Protein AF-A0A2R6A895-F1 (afdb_monomer_lite)

Foldseek 3Di:
DVVVVVVVVVVVDDDDDPDDLDDLACQAVCPVVVVVLPDPLNVLVLVVLAVDKDFLVVSCVVVVHDSVVSVVSQVSCCVVQQKPFPQWDQDPNDTTTIIHGRFPDWDWDDAPQFIWIWTHGPDPDTSHIDTDGNQQFAQDDDPDDDFDPPVVLVVLVDFAAAEEEAAAQQCQSVSVSVNSVVDPAAAGEHEDALQDELLNVLVVLQVSLVVVVDNPLVVCVVVPDDDLVVSLVVSLVSCVVSVYAYEYHACVSDQYPSVVVSVLVNNLPGHYYYYHHDDPPVSVVSVHHYHYRAADDLVRLQVLLCSLLVHHDDPVVSVQCCVAVVNRNVLSLLQSLLCVVPVDRDPHSHPDLQVVVVSVVVNDDPLLLLLQLLQLLDPDFAAPVLSVLLRPDDGPNVVSQVVCVVSVQWDDGSNTIHGRNSSSVSSCVVRPALSSLQSSLVVLVVSNHLSSLLVSLVSCLVSVNQVSNLVSLVSRLVVCVVSRSLSSLLVSLVVSCVDDHDPNSVVSSVVSNVVSVPDPDPDDDDDDDDDDDDDDDDDDDDDDDDDDDDDDDDDDD

Secondary structure (DSSP, 8-state):
--SSSSTTTGGG-----------SHHHHHHHHHHHHH--HHHHHHHHHHHHS-EEHHHHHHHHT--HHHHHHHHHHHHHTTSEEEEEEEEETTEEEEEEEE--SEEEEEEETTEEEEEEEPSSSS--EEEEEESGGGSPPP--S---S-HHHHHHHHSSS-EEEE-STTSSHHHHHHHHHHH--S-EEEEE--TT--HHHHHHHHHHHHHTTT--HHHHHHHTT---HHHHHHHHHHHHHHTT-EEEEE-GGG---HHHHHHHHHHHHHS-EEEEESS--HHHHTTTPEEEE--PPPHHHHHHHHHHHHTS---HHHHHHHHHHHTT-HHHHHHHHHHHHHHSS--TT---SHHHHHHHHHHHS-HHHHHHHHHHHS-SS-EEHHHHHHH--S---HHHHHHHHHHTTSEEEETTEEEE-HHHHHHHHHHH--HHHHHHHHHHHHHH-SHHHHHHHHHHHHHTT-HHHHHHHHHHHHHHHHHTT-HHHHHHHHHHHTTS---HHHHHHHHHHHHHHHT-----S----------PPP--------------------

InterPro domains:
  IPR001845 HTH ArsR-type DNA-binding domain [PF01022] (43-84)
  IPR011991 ArsR-like helix-turn-helix domain [cd00090] (34-101)
  IPR027417 P-loop containing nucleoside triphosphate hydrolase [G3DSA:3.40.50.300] (131-283)
  IPR027417 P-loop containing nucleoside triphosphate hydrolase [SSF52540] (138-339)
  IPR036388 Winged helix-like DNA-binding domain superfamily [G3DSA:1.10.10.10] (31-105)
  IPR036390 Winged helix DNA-binding domain superfamily [SSF46785] (28-106)

Sequence (557 aa):
MASRLFAFLDELIQVVVMEPVIKSELESELAPTLLALIRPRNMEILSALATSPMSTRQLSKLLGLKESNVSARLQELVKYGFVKDEGWRRVNERNVKLYSLGVSGLSLDFLPQGYKLRLRKPSKRPTLETTFYYEDFESPTIDFEFIGRQRELESLAEKRSTLIWGIAGIGKTTLVAKLAQSVHTPIFWHRIRETDSFIFLINKIAVYLSKFARANLAALLEEGERNPEVLGELAIQELAHLKALVVFDDYHLLADSELKKFIAKFVRRHKAIVISRVKPVELLGYGVVELELSGFSKRDAKSFIESRLHRRVSEEDIKTISEKTENHPLALELLCQATLKSGELPEGVLVASESFVSELSLTLSQEELQLLSALSVFREAVPVDAIKWVVTTRLPIRRILQNLEKRGIVKRRGGLYGAHSLIREALYNKMGSPEQHSRAASYYRKLADTRSTLEALYHYAEAGDSEGVLDTIKCCWDSATEQGFSEVLSKLIDTLLRQPLSSEAEMWCLYARRTYSHTPQPTSTNRSPFSTARWKYHFQSETTISTHDASSSPHLS

Structure (mmCIF, N/CA/C/O backbone):
data_AF-A0A2R6A895-F1
#
_entry.id   AF-A0A2R6A895-F1
#
loop_
_atom_site.group_PDB
_atom_site.id
_atom_site.type_symbol
_atom_site.label_atom_id
_atom_site.label_alt_id
_atom_site.label_comp_id
_atom_site.label_asym_id
_atom_site.label_entity_id
_atom_site.label_seq_id
_atom_site.pdbx_PDB_ins_code
_atom_site.Cartn_x
_atom_site.Cartn_y
_atom_site.Cartn_z
_atom_site.occupancy
_atom_site.B_iso_or_equiv
_atom_site.auth_seq_id
_atom_site.auth_comp_id
_atom_site.auth_asym_id
_atom_site.auth_atom_id
_atom_site.pdbx_PDB_model_num
ATOM 1 N N . MET A 1 1 ? 55.650 -18.611 20.112 1.00 42.31 1 MET A N 1
ATOM 2 C CA . MET A 1 1 ? 54.277 -18.929 19.650 1.00 42.31 1 MET A CA 1
ATOM 3 C C . MET A 1 1 ? 53.330 -17.721 19.596 1.00 42.31 1 MET A C 1
ATOM 5 O O . MET A 1 1 ? 52.248 -17.873 19.058 1.00 42.31 1 MET A O 1
ATOM 9 N N . ALA A 1 2 ? 53.738 -16.519 20.032 1.00 32.50 2 ALA A N 1
ATOM 10 C CA . ALA A 1 2 ? 52.958 -15.281 19.865 1.00 32.50 2 ALA A CA 1
ATOM 11 C C . ALA A 1 2 ? 53.318 -14.465 18.598 1.00 32.50 2 ALA A C 1
ATOM 13 O O . ALA A 1 2 ? 52.597 -13.550 18.230 1.00 32.50 2 ALA A O 1
ATOM 14 N N . SER A 1 3 ? 54.390 -14.817 17.876 1.00 29.36 3 SER A N 1
ATOM 15 C CA . SER A 1 3 ? 54.859 -14.098 16.676 1.00 29.36 3 SER A CA 1
ATOM 16 C C . SER A 1 3 ? 54.315 -14.629 15.339 1.00 29.36 3 SER A C 1
ATOM 18 O O . SER A 1 3 ? 54.628 -14.075 14.294 1.00 29.36 3 SER A O 1
ATOM 20 N N . ARG A 1 4 ? 53.481 -15.682 15.348 1.00 31.03 4 ARG A N 1
ATOM 21 C CA . ARG A 1 4 ? 52.769 -16.186 14.150 1.00 31.03 4 ARG A CA 1
ATOM 22 C C . ARG A 1 4 ? 51.293 -15.772 14.081 1.00 31.03 4 ARG A C 1
ATOM 24 O O . ARG A 1 4 ? 50.648 -16.047 13.080 1.00 31.03 4 ARG A O 1
ATOM 31 N N . LEU A 1 5 ? 50.774 -15.100 15.111 1.00 29.91 5 LEU A N 1
ATOM 32 C CA . LEU A 1 5 ? 49.400 -14.578 15.140 1.00 29.91 5 LEU A CA 1
ATOM 33 C C . LEU A 1 5 ? 49.303 -13.121 14.659 1.00 29.91 5 LEU A C 1
ATOM 35 O O . LEU A 1 5 ? 48.258 -12.727 14.161 1.00 29.91 5 LEU A O 1
ATOM 39 N N . PHE A 1 6 ? 50.396 -12.352 14.719 1.00 27.91 6 PHE A N 1
ATOM 40 C CA . PHE A 1 6 ? 50.425 -10.972 14.216 1.00 27.91 6 PHE A CA 1
ATOM 41 C C . PHE A 1 6 ? 50.649 -10.868 12.699 1.00 27.91 6 PHE A C 1
ATOM 43 O O . PHE A 1 6 ? 50.129 -9.952 12.080 1.00 27.91 6 PHE A O 1
ATOM 50 N N . ALA A 1 7 ? 51.296 -11.855 12.068 1.00 28.86 7 ALA A N 1
ATOM 51 C CA . ALA A 1 7 ? 51.416 -11.906 10.604 1.00 28.86 7 ALA A CA 1
ATOM 52 C C . ALA A 1 7 ? 50.080 -12.210 9.891 1.00 28.86 7 ALA A C 1
ATOM 54 O O . ALA A 1 7 ? 49.958 -11.980 8.697 1.00 28.86 7 ALA A O 1
ATOM 55 N N . PHE A 1 8 ? 49.072 -12.704 10.622 1.00 29.09 8 PHE A N 1
ATOM 56 C CA . PHE A 1 8 ? 47.735 -12.991 10.090 1.00 29.09 8 PHE A CA 1
ATOM 57 C C . PHE A 1 8 ? 46.770 -11.795 10.192 1.00 29.09 8 PHE A C 1
ATOM 59 O O . PHE A 1 8 ? 45.657 -11.866 9.676 1.00 29.09 8 PHE A O 1
ATOM 66 N N . LEU A 1 9 ? 47.174 -10.714 10.873 1.00 28.48 9 LEU A N 1
ATOM 67 C CA . LEU A 1 9 ? 46.353 -9.516 11.083 1.00 28.48 9 LEU A CA 1
ATOM 68 C C . LEU A 1 9 ? 46.711 -8.365 10.127 1.00 28.48 9 LEU A C 1
ATOM 70 O O . LEU A 1 9 ? 45.827 -7.575 9.813 1.00 28.48 9 LEU A O 1
ATOM 74 N N . ASP A 1 10 ? 47.932 -8.331 9.580 1.00 26.77 10 ASP A N 1
ATOM 75 C CA . ASP A 1 10 ? 48.349 -7.314 8.596 1.00 26.77 10 ASP A CA 1
ATOM 76 C C . ASP A 1 10 ? 48.010 -7.670 7.130 1.00 26.77 10 ASP A C 1
ATOM 78 O O . ASP A 1 10 ? 47.989 -6.788 6.277 1.00 26.77 10 ASP A O 1
ATOM 82 N N . GLU A 1 11 ? 47.645 -8.922 6.815 1.00 27.12 11 GLU A N 1
ATOM 83 C CA . GLU A 1 11 ? 47.105 -9.299 5.487 1.00 27.12 11 GLU A CA 1
ATOM 84 C C . GLU A 1 11 ? 45.583 -9.074 5.352 1.00 27.12 11 GLU A C 1
ATOM 86 O O . GLU A 1 11 ? 45.018 -9.251 4.273 1.00 27.12 11 GLU A O 1
ATOM 91 N N . LEU A 1 12 ? 44.896 -8.650 6.422 1.00 27.02 12 LEU A N 1
ATOM 92 C CA . LEU A 1 12 ? 43.446 -8.396 6.419 1.00 27.02 12 LEU A CA 1
ATOM 93 C C . LEU A 1 12 ? 43.062 -6.935 6.132 1.00 27.02 12 LEU A C 1
ATOM 95 O O . LEU A 1 12 ? 41.875 -6.609 6.113 1.00 27.02 12 LEU A O 1
ATOM 99 N N . ILE A 1 13 ? 44.039 -6.067 5.855 1.00 30.91 13 ILE A N 1
ATOM 100 C CA . ILE A 1 13 ? 43.817 -4.667 5.476 1.00 30.91 13 ILE A CA 1
ATOM 101 C C . ILE A 1 13 ? 44.469 -4.411 4.112 1.00 30.91 13 ILE A C 1
ATOM 103 O O . ILE A 1 13 ? 45.453 -3.692 3.978 1.00 30.91 13 ILE A O 1
ATOM 107 N N . GLN A 1 14 ? 43.887 -4.989 3.062 1.00 24.44 14 GLN A N 1
ATOM 108 C CA . GLN A 1 14 ? 43.953 -4.385 1.736 1.00 24.44 14 GLN A CA 1
ATOM 109 C C . GLN A 1 14 ? 42.541 -4.122 1.232 1.00 24.44 14 GLN A C 1
ATOM 111 O O . GLN A 1 14 ? 41.737 -5.019 0.993 1.00 24.44 14 GLN A O 1
ATOM 116 N N . VAL A 1 15 ? 42.276 -2.826 1.121 1.00 34.81 15 VAL A N 1
ATOM 117 C CA . VAL A 1 15 ? 41.180 -2.178 0.417 1.00 34.81 15 VAL A CA 1
ATOM 118 C C . VAL A 1 15 ? 40.908 -2.905 -0.901 1.00 34.81 15 VAL A C 1
ATOM 120 O O . VAL A 1 15 ? 41.651 -2.755 -1.866 1.00 34.81 15 VAL A O 1
ATOM 123 N N . VAL A 1 16 ? 39.821 -3.674 -0.958 1.00 22.27 16 VAL A N 1
ATOM 124 C CA . VAL A 1 16 ? 39.187 -4.020 -2.231 1.00 22.27 16 VAL A CA 1
ATOM 125 C C . VAL A 1 16 ? 37.958 -3.143 -2.339 1.00 22.27 16 VAL A C 1
ATOM 127 O O . VAL A 1 16 ? 36.925 -3.393 -1.718 1.00 22.27 16 VAL A O 1
ATOM 130 N N . VAL A 1 17 ? 38.128 -2.078 -3.116 1.00 23.25 17 VAL A N 1
ATOM 131 C CA . VAL A 1 17 ? 37.061 -1.281 -3.708 1.00 23.25 17 VAL A CA 1
ATOM 132 C C . VAL A 1 17 ? 36.017 -2.248 -4.267 1.00 23.25 17 VAL A C 1
ATOM 134 O O . VAL A 1 17 ? 36.262 -2.954 -5.244 1.00 23.25 17 VAL A O 1
ATOM 137 N N . MET A 1 18 ? 34.870 -2.345 -3.597 1.00 21.31 18 MET A N 1
ATOM 138 C CA . MET A 1 18 ? 33.720 -3.056 -4.135 1.00 21.31 18 MET A CA 1
ATOM 139 C C . MET A 1 18 ? 33.121 -2.178 -5.230 1.00 21.31 18 MET A C 1
ATOM 141 O O . MET A 1 18 ? 32.399 -1.227 -4.945 1.00 21.31 18 MET A O 1
ATOM 145 N N . GLU A 1 19 ? 33.443 -2.490 -6.483 1.00 23.98 19 GLU A N 1
ATOM 146 C CA . GLU A 1 19 ? 32.703 -1.968 -7.631 1.00 23.98 19 GLU A CA 1
ATOM 147 C C . GLU A 1 19 ? 31.211 -2.345 -7.513 1.00 23.98 19 GLU A C 1
ATOM 149 O O . GLU A 1 19 ? 30.876 -3.445 -7.047 1.00 23.98 19 GLU A O 1
ATOM 154 N N . PRO A 1 20 ? 30.288 -1.452 -7.912 1.00 24.47 20 PRO A N 1
ATOM 155 C CA . PRO A 1 20 ? 28.870 -1.624 -7.652 1.00 24.47 20 PRO A CA 1
ATOM 156 C C . PRO A 1 20 ? 28.265 -2.649 -8.619 1.00 24.47 20 PRO A C 1
ATOM 158 O O . PRO A 1 20 ? 28.295 -2.487 -9.839 1.00 24.47 20 PRO A O 1
ATOM 161 N N . VAL A 1 21 ? 27.650 -3.703 -8.078 1.00 29.66 21 VAL A N 1
ATOM 162 C CA . VAL A 1 21 ? 26.749 -4.572 -8.847 1.00 29.66 21 VAL A CA 1
ATOM 163 C C . VAL A 1 21 ? 25.390 -3.875 -8.920 1.00 29.66 21 VAL A C 1
ATOM 165 O O . VAL A 1 21 ? 24.569 -3.992 -8.015 1.00 29.66 21 VAL A O 1
ATOM 168 N N . ILE A 1 22 ? 25.198 -3.105 -9.990 1.00 30.06 22 ILE A N 1
ATOM 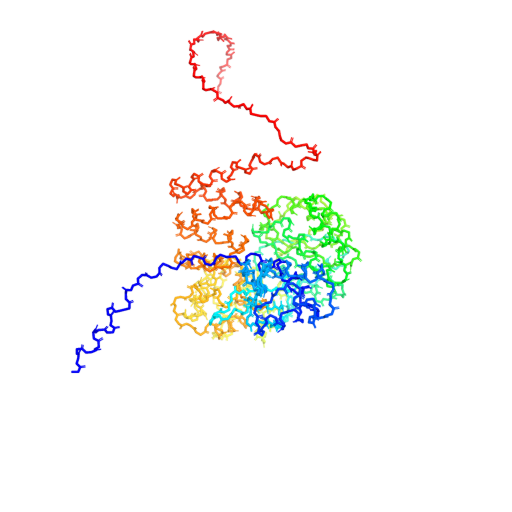169 C CA . ILE A 1 22 ? 23.927 -2.494 -10.404 1.00 30.06 22 ILE A CA 1
ATOM 170 C C . ILE A 1 22 ? 23.124 -3.518 -11.227 1.00 30.06 22 ILE A C 1
ATOM 172 O O . ILE A 1 22 ? 23.728 -4.257 -12.009 1.00 30.06 22 ILE A O 1
ATOM 176 N N . LYS A 1 23 ? 21.783 -3.465 -11.099 1.00 34.34 23 LYS A N 1
ATOM 177 C CA . LYS A 1 23 ? 20.707 -3.889 -12.039 1.00 34.34 23 LYS A CA 1
ATOM 178 C C . LYS A 1 23 ? 19.682 -4.863 -11.442 1.00 34.34 23 LYS A C 1
ATOM 180 O O . LYS A 1 23 ? 19.499 -5.950 -11.968 1.00 34.34 23 LYS A O 1
ATOM 185 N N . SER A 1 24 ? 18.965 -4.459 -10.403 1.00 41.38 24 SER A N 1
ATOM 186 C CA . SER A 1 24 ? 17.789 -5.188 -9.892 1.00 41.38 24 SER A CA 1
ATOM 187 C C . SER A 1 24 ? 16.476 -4.804 -10.597 1.00 41.38 24 SER A C 1
ATOM 189 O O . SER A 1 24 ? 15.503 -5.548 -10.536 1.00 41.38 24 SER A O 1
ATOM 191 N N . GLU A 1 25 ? 16.454 -3.697 -11.341 1.00 35.91 25 GLU A N 1
ATOM 192 C CA . GLU A 1 25 ? 15.256 -3.215 -12.036 1.00 35.91 25 GLU A CA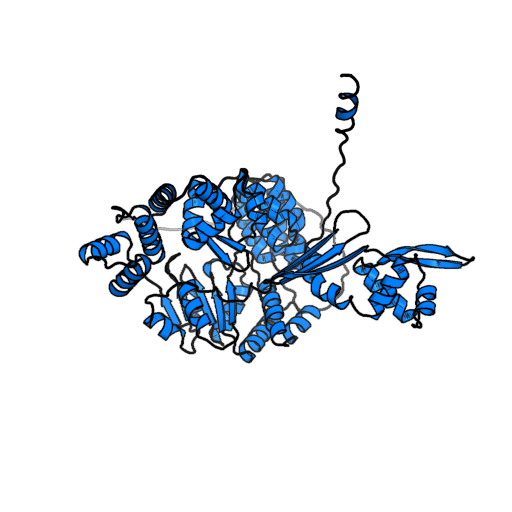 1
ATOM 193 C C . GLU A 1 25 ? 14.910 -3.992 -13.310 1.00 35.91 25 GLU A C 1
ATOM 195 O O . GLU A 1 25 ? 13.747 -4.314 -13.550 1.00 35.91 25 GLU A O 1
ATOM 200 N N . LEU A 1 26 ? 15.930 -4.407 -14.076 1.00 37.22 26 LEU A N 1
ATOM 201 C CA . LEU A 1 26 ? 15.721 -5.344 -15.180 1.00 37.22 26 LEU A CA 1
ATOM 202 C C . LEU A 1 26 ? 15.087 -6.639 -14.649 1.00 37.22 26 LEU A C 1
ATOM 204 O O . LEU A 1 26 ? 14.273 -7.243 -15.324 1.00 37.22 26 LEU A O 1
ATOM 208 N N . GLU A 1 27 ? 15.417 -7.088 -13.440 1.00 41.72 27 GLU A N 1
ATOM 209 C CA . GLU A 1 27 ? 15.085 -8.443 -12.992 1.00 41.72 27 GLU A CA 1
ATOM 210 C C . GLU A 1 27 ? 13.579 -8.660 -12.745 1.00 41.72 27 GLU A C 1
ATOM 212 O O . GLU A 1 27 ? 13.103 -9.789 -12.877 1.00 41.72 27 GLU A O 1
ATOM 217 N N . SER A 1 28 ? 12.805 -7.611 -12.444 1.00 38.03 28 SER A N 1
ATOM 218 C CA . SER A 1 28 ? 11.340 -7.685 -12.277 1.00 38.03 28 SER A CA 1
ATOM 219 C C . SER A 1 28 ? 10.607 -7.807 -13.623 1.00 38.03 28 SER A C 1
ATOM 221 O O . SER A 1 28 ? 9.818 -8.735 -13.814 1.00 38.03 28 SER A O 1
ATOM 223 N N . GLU A 1 29 ? 10.935 -6.949 -14.597 1.00 40.38 29 GLU A N 1
ATOM 224 C CA . GLU A 1 29 ? 10.361 -6.988 -15.956 1.00 40.38 29 GLU A CA 1
ATOM 225 C C . GLU A 1 29 ? 10.907 -8.147 -16.803 1.00 40.38 29 GLU A C 1
ATOM 227 O O . GLU A 1 29 ? 10.246 -8.660 -17.708 1.00 40.38 29 GLU A O 1
ATOM 232 N N . LEU A 1 30 ? 12.120 -8.611 -16.500 1.00 47.25 30 LEU A N 1
ATOM 233 C CA . LEU A 1 30 ? 12.728 -9.746 -17.174 1.00 47.25 30 LEU A CA 1
ATOM 234 C C . LEU A 1 30 ? 12.090 -11.073 -16.778 1.00 47.25 30 LEU A C 1
ATOM 236 O O . LEU A 1 30 ? 12.235 -12.017 -17.543 1.00 47.25 30 LEU A O 1
ATOM 240 N N . ALA A 1 31 ? 11.417 -11.208 -15.632 1.00 52.88 31 ALA A N 1
ATOM 241 C CA . ALA A 1 31 ? 10.974 -12.519 -15.149 1.00 52.88 31 ALA A CA 1
ATOM 242 C C . ALA A 1 31 ? 10.095 -13.290 -16.166 1.00 52.88 31 ALA A C 1
ATOM 244 O O . ALA A 1 31 ? 10.433 -14.442 -16.461 1.00 52.88 31 ALA A O 1
ATOM 245 N N . PRO A 1 32 ? 9.065 -12.688 -16.803 1.00 50.25 32 PRO A N 1
ATOM 246 C CA . PRO A 1 32 ? 8.312 -13.341 -17.880 1.00 50.25 32 PRO A CA 1
ATOM 247 C C . PRO A 1 32 ? 9.180 -13.678 -19.100 1.00 50.25 32 PRO A C 1
ATOM 249 O O . PRO A 1 32 ? 9.050 -14.757 -19.676 1.00 50.25 32 PRO A O 1
ATOM 252 N N . THR A 1 33 ? 10.116 -12.795 -19.459 1.00 56.69 33 THR A N 1
ATOM 253 C CA . THR A 1 33 ? 11.039 -12.989 -20.589 1.00 56.69 33 THR A CA 1
ATOM 254 C C . THR A 1 33 ? 12.028 -14.130 -20.319 1.00 56.69 33 THR A C 1
ATOM 256 O O . THR A 1 33 ? 12.205 -15.013 -21.150 1.00 56.69 33 THR A O 1
ATOM 259 N N . LEU A 1 34 ? 12.629 -14.183 -19.130 1.00 64.56 34 LEU A N 1
ATOM 260 C CA . LEU A 1 34 ? 13.528 -15.248 -18.685 1.00 64.56 34 LEU A CA 1
ATOM 261 C C . LEU A 1 34 ? 12.788 -16.587 -18.603 1.00 64.56 34 LEU A C 1
ATOM 263 O O . LEU A 1 34 ? 13.333 -17.602 -19.033 1.00 64.56 34 LEU A O 1
ATOM 267 N N . LEU A 1 35 ? 11.536 -16.593 -18.126 1.00 63.03 35 LEU A N 1
ATOM 268 C CA . LEU A 1 35 ? 10.659 -17.768 -18.170 1.00 63.03 35 LEU A CA 1
ATOM 269 C C . LEU A 1 35 ? 10.377 -18.219 -19.606 1.00 63.03 35 LEU A C 1
ATOM 271 O O . LEU A 1 35 ? 10.478 -19.410 -19.905 1.00 63.03 35 LEU A O 1
ATOM 275 N N . ALA A 1 36 ? 10.109 -17.283 -20.519 1.00 61.28 36 ALA A N 1
ATOM 276 C CA . ALA A 1 36 ? 9.886 -17.582 -21.929 1.00 61.28 36 ALA A CA 1
ATOM 277 C C . ALA A 1 36 ? 11.125 -18.170 -22.627 1.00 61.28 36 ALA A C 1
ATOM 279 O O . ALA A 1 36 ? 10.966 -18.873 -23.627 1.00 61.28 36 ALA A O 1
ATOM 280 N N . LEU A 1 37 ? 12.334 -17.938 -22.105 1.00 67.44 37 LEU A N 1
ATOM 281 C CA . LEU A 1 37 ? 13.583 -18.508 -22.622 1.00 67.44 37 LEU A CA 1
ATOM 282 C C . LEU A 1 37 ? 13.858 -19.929 -22.126 1.00 67.44 37 LEU A C 1
ATOM 284 O O . LEU A 1 37 ? 14.632 -20.643 -22.771 1.00 67.44 37 LEU A O 1
ATOM 288 N N . ILE A 1 38 ? 13.200 -20.375 -21.053 1.00 71.38 38 ILE A N 1
ATOM 289 C CA . ILE A 1 38 ? 13.283 -21.746 -20.528 1.00 71.38 38 ILE A CA 1
ATOM 290 C C . ILE A 1 38 ? 12.373 -22.653 -21.372 1.00 71.38 38 ILE A C 1
ATOM 292 O O . ILE A 1 38 ? 11.322 -23.129 -20.953 1.00 71.38 38 ILE A O 1
ATOM 296 N N . ARG A 1 39 ? 12.775 -22.873 -22.627 1.00 72.00 39 ARG A N 1
ATOM 297 C CA . ARG A 1 39 ? 12.111 -23.775 -23.584 1.00 72.00 39 ARG A CA 1
ATOM 298 C C . ARG A 1 39 ? 13.007 -24.972 -23.896 1.00 72.00 39 ARG A C 1
ATOM 300 O O . ARG A 1 39 ? 14.228 -24.803 -23.898 1.00 72.00 39 ARG A O 1
ATOM 307 N N . PRO A 1 40 ? 12.450 -26.138 -24.280 1.00 64.69 40 PRO A N 1
ATOM 308 C CA . PRO A 1 40 ? 13.224 -27.365 -24.509 1.00 64.69 40 PRO A CA 1
ATOM 309 C C . PRO A 1 40 ? 14.470 -27.176 -25.389 1.00 64.69 40 PRO A C 1
ATOM 311 O O . PRO A 1 40 ? 15.564 -27.571 -25.007 1.00 64.69 40 PRO A O 1
ATOM 314 N N . ARG A 1 41 ? 14.348 -26.457 -26.514 1.00 76.81 41 ARG A N 1
ATOM 315 C CA . ARG A 1 41 ? 15.473 -26.211 -27.438 1.00 76.81 41 ARG A CA 1
ATOM 316 C C . ARG A 1 41 ? 16.560 -25.289 -26.885 1.00 76.81 41 ARG A C 1
ATOM 318 O O . ARG A 1 41 ? 17.723 -25.455 -27.231 1.00 76.81 41 ARG A O 1
ATOM 325 N N . ASN A 1 42 ? 16.201 -24.325 -26.041 1.00 84.00 42 ASN A N 1
ATOM 326 C CA . ASN A 1 42 ? 17.197 -23.497 -25.363 1.00 84.00 42 ASN A CA 1
ATOM 327 C C . ASN A 1 42 ? 17.890 -24.306 -24.264 1.00 84.00 42 ASN A C 1
ATOM 329 O O . ASN A 1 42 ? 19.103 -24.217 -24.134 1.00 84.00 42 ASN A O 1
ATOM 333 N N . MET A 1 43 ? 17.151 -25.156 -23.546 1.00 81.44 43 MET A N 1
ATOM 334 C CA . MET A 1 43 ? 17.730 -26.058 -22.547 1.00 81.44 43 MET A CA 1
ATOM 335 C C . MET A 1 43 ? 18.723 -27.042 -23.173 1.00 81.44 43 MET A C 1
ATOM 337 O O . MET A 1 43 ? 19.803 -27.217 -22.629 1.00 81.44 43 MET A O 1
ATOM 341 N N . GLU A 1 44 ? 18.429 -27.594 -24.352 1.00 79.88 44 GLU A N 1
ATOM 342 C CA . GLU A 1 44 ? 19.371 -28.432 -25.111 1.00 79.88 44 GLU A CA 1
ATOM 343 C C . GLU A 1 44 ? 20.667 -27.684 -25.479 1.00 79.88 44 GLU A C 1
ATOM 345 O O . GLU A 1 44 ? 21.761 -28.225 -25.313 1.00 79.88 44 GLU A O 1
ATOM 350 N N . ILE A 1 45 ? 20.564 -26.425 -25.931 1.00 86.56 45 ILE A N 1
ATOM 351 C CA . ILE A 1 45 ? 21.732 -25.569 -26.213 1.00 86.56 45 ILE A CA 1
ATOM 352 C C . ILE A 1 45 ? 22.545 -25.331 -24.934 1.00 86.56 45 ILE A C 1
ATOM 354 O O . ILE A 1 45 ? 23.765 -25.486 -24.948 1.00 86.56 45 ILE A O 1
ATOM 358 N N . LEU A 1 46 ? 21.887 -24.982 -23.825 1.00 87.69 46 LEU A N 1
ATOM 359 C CA . LEU A 1 46 ? 22.552 -24.742 -22.541 1.00 87.69 46 LEU A CA 1
ATOM 360 C C . LEU A 1 46 ? 23.227 -26.013 -22.008 1.00 87.69 46 LEU A C 1
ATOM 362 O O . LEU A 1 46 ? 24.364 -25.947 -21.548 1.00 87.69 46 LEU A O 1
ATOM 366 N N . SER A 1 47 ? 22.581 -27.176 -22.126 1.00 81.56 47 SER A N 1
ATOM 367 C CA . SER A 1 47 ? 23.159 -28.472 -21.755 1.00 81.56 47 SER A CA 1
ATOM 368 C C . SER A 1 47 ? 24.372 -28.835 -22.610 1.00 81.56 47 SER A C 1
ATOM 370 O O . SER A 1 47 ? 25.359 -29.333 -22.074 1.00 81.56 47 SER A O 1
ATOM 372 N N . ALA A 1 48 ? 24.345 -28.547 -23.914 1.00 86.56 48 ALA A N 1
ATOM 373 C CA . ALA A 1 48 ? 25.508 -28.742 -24.775 1.00 86.56 48 ALA A CA 1
ATOM 374 C C . ALA A 1 48 ? 26.670 -27.828 -24.351 1.00 86.56 48 ALA A C 1
ATOM 376 O O . ALA A 1 48 ? 27.784 -28.304 -24.138 1.00 86.56 48 ALA A O 1
ATOM 377 N N . LEU A 1 49 ? 26.397 -26.540 -24.131 1.00 89.06 49 LEU A N 1
ATOM 378 C CA . LEU A 1 49 ? 27.385 -25.553 -23.681 1.00 89.06 49 LEU A CA 1
ATOM 379 C C . LEU A 1 49 ? 27.915 -25.798 -22.260 1.00 89.06 49 LEU A C 1
ATOM 381 O O . LEU A 1 49 ? 28.985 -25.297 -21.916 1.00 89.06 49 LEU A O 1
ATOM 385 N N . ALA A 1 50 ? 27.196 -26.570 -21.440 1.00 83.19 50 ALA A N 1
ATOM 386 C CA . ALA A 1 50 ? 27.658 -26.995 -20.120 1.00 83.19 50 ALA A CA 1
ATOM 387 C C . ALA A 1 50 ? 28.872 -27.935 -20.196 1.00 83.19 50 ALA A C 1
ATOM 389 O O . ALA A 1 50 ? 29.648 -28.008 -19.247 1.00 83.19 50 ALA A O 1
ATOM 390 N N . THR A 1 51 ? 29.034 -28.656 -21.311 1.00 81.94 51 THR A N 1
ATOM 391 C CA . THR A 1 51 ? 30.135 -29.612 -21.500 1.00 81.94 51 THR A CA 1
ATOM 392 C C . THR A 1 51 ? 31.427 -28.944 -21.964 1.00 81.94 51 THR A C 1
ATOM 394 O O . THR A 1 51 ? 32.508 -29.308 -21.506 1.00 81.94 51 THR A O 1
ATOM 397 N N . SER A 1 52 ? 31.334 -27.966 -22.866 1.00 86.06 52 SER A N 1
ATOM 398 C CA . SER A 1 52 ? 32.463 -27.186 -23.378 1.00 86.06 52 SER A CA 1
ATOM 399 C C . SER A 1 52 ? 31.974 -25.985 -24.200 1.00 86.06 52 SER A C 1
ATOM 401 O O . SER A 1 52 ? 30.824 -25.971 -24.649 1.00 86.06 52 SER A O 1
ATOM 403 N N . PRO A 1 53 ? 32.828 -24.969 -24.438 1.00 91.50 53 PRO A N 1
ATOM 404 C CA . PRO A 1 53 ? 32.507 -23.900 -25.375 1.00 91.50 53 PRO A CA 1
ATOM 405 C C . PRO A 1 53 ? 32.325 -24.423 -26.808 1.00 91.50 53 PRO A C 1
ATOM 407 O O . PRO A 1 53 ? 33.163 -25.174 -27.310 1.00 91.50 53 PRO A O 1
ATOM 410 N N . MET A 1 54 ? 31.264 -23.993 -27.494 1.00 93.06 54 MET A N 1
ATOM 411 C CA . MET A 1 54 ? 30.926 -24.458 -28.847 1.00 93.06 54 MET A CA 1
ATOM 412 C C . MET A 1 54 ? 30.589 -23.304 -29.792 1.00 93.06 54 MET A C 1
ATOM 414 O O . MET A 1 54 ? 30.093 -22.256 -29.386 1.00 93.06 54 MET A O 1
ATOM 418 N N . SER A 1 55 ? 30.829 -23.518 -31.085 1.00 93.69 55 SER A N 1
ATOM 419 C CA . SER A 1 55 ? 30.365 -22.631 -32.157 1.00 93.69 55 SER A CA 1
ATOM 420 C C . SER A 1 55 ? 28.923 -22.932 -32.571 1.00 93.69 55 SER A C 1
ATOM 422 O O . SER A 1 55 ? 28.427 -24.049 -32.398 1.00 93.69 55 SER A O 1
ATOM 424 N N . THR A 1 56 ? 28.272 -21.966 -33.225 1.00 92.25 56 THR A N 1
ATOM 425 C CA . THR A 1 56 ? 26.931 -22.125 -33.821 1.00 92.25 56 THR A CA 1
ATOM 426 C C . THR A 1 56 ? 26.829 -23.371 -34.705 1.00 92.25 56 THR A C 1
ATOM 428 O O . THR A 1 56 ? 25.852 -24.112 -34.626 1.00 92.25 56 THR A O 1
ATOM 431 N N . ARG A 1 57 ? 27.862 -23.642 -35.513 1.00 90.88 57 ARG A N 1
ATOM 432 C CA . ARG A 1 57 ? 27.922 -24.802 -36.412 1.00 90.88 57 ARG A CA 1
ATOM 433 C C . ARG A 1 57 ? 28.024 -26.128 -35.661 1.00 90.88 57 ARG A C 1
ATOM 435 O O . ARG A 1 57 ? 27.385 -27.105 -36.046 1.00 90.88 57 ARG A O 1
ATOM 442 N N . GLN A 1 58 ? 28.815 -26.177 -34.589 1.00 91.00 58 GLN A N 1
ATOM 443 C CA . GLN A 1 58 ? 28.921 -27.373 -33.747 1.00 91.00 58 GLN A CA 1
ATOM 444 C C . GLN A 1 58 ? 27.591 -27.673 -33.052 1.00 91.00 58 GLN A C 1
ATOM 446 O O . GLN A 1 58 ? 27.129 -28.809 -33.108 1.00 91.00 58 GLN A O 1
ATOM 451 N N . LEU A 1 59 ? 26.942 -26.651 -32.488 1.00 89.75 59 LEU A N 1
ATOM 452 C CA . LEU A 1 59 ? 25.622 -26.773 -31.864 1.00 89.75 59 LEU A CA 1
ATOM 453 C C . LEU A 1 59 ? 24.541 -27.181 -32.873 1.00 89.75 59 LEU A C 1
ATOM 455 O O . LEU A 1 59 ? 23.732 -28.057 -32.590 1.00 89.75 59 LEU A O 1
ATOM 459 N N . SER A 1 60 ? 24.554 -26.605 -34.076 1.00 91.56 60 SER A N 1
ATOM 460 C CA . SER A 1 60 ? 23.654 -26.985 -35.171 1.00 91.56 60 SER A CA 1
ATOM 461 C C . SER A 1 60 ? 23.792 -28.457 -35.551 1.00 91.56 60 SER A C 1
ATOM 463 O O . SER A 1 60 ? 22.785 -29.161 -35.626 1.00 91.56 60 SER A O 1
ATOM 465 N N . LYS A 1 61 ? 25.030 -28.941 -35.721 1.00 92.06 61 LYS A N 1
ATOM 466 C CA . LYS A 1 61 ? 25.301 -30.347 -36.042 1.00 92.06 61 LYS A CA 1
ATOM 467 C C . LYS A 1 61 ? 24.897 -31.284 -34.902 1.00 92.06 61 LYS A C 1
ATOM 469 O O . LYS A 1 61 ? 24.333 -32.338 -35.171 1.00 92.06 61 LYS A O 1
ATOM 474 N N . LEU A 1 62 ? 25.183 -30.904 -33.657 1.00 88.88 62 LEU A N 1
ATOM 475 C CA . LEU A 1 62 ? 24.884 -31.708 -32.471 1.00 88.88 62 LEU A CA 1
ATOM 476 C C . LEU A 1 62 ? 23.375 -31.840 -32.228 1.00 88.88 62 LEU A C 1
ATOM 478 O O . LEU A 1 62 ? 22.902 -32.918 -31.890 1.00 88.88 62 LEU A O 1
ATOM 482 N N . LEU A 1 63 ? 22.627 -30.749 -32.410 1.00 81.75 63 LEU A N 1
ATOM 483 C CA . LEU A 1 63 ? 21.198 -30.678 -32.092 1.00 81.75 63 LEU A CA 1
ATOM 484 C C . LEU A 1 63 ? 20.284 -30.961 -33.296 1.00 81.75 63 LEU A C 1
ATOM 486 O O . LEU A 1 63 ? 19.063 -30.977 -33.147 1.00 81.75 63 LEU A O 1
ATOM 490 N N . GLY A 1 64 ? 20.845 -31.150 -34.497 1.00 85.06 64 GLY A N 1
ATOM 491 C CA . GLY A 1 64 ? 20.073 -31.358 -35.729 1.00 85.06 64 GLY A CA 1
ATOM 492 C C . GLY A 1 64 ? 19.233 -30.140 -36.138 1.00 85.06 64 GLY A C 1
ATOM 493 O O . GLY A 1 64 ? 18.165 -30.285 -36.731 1.00 85.06 64 GLY A O 1
ATOM 494 N N . LEU A 1 65 ? 19.684 -28.931 -35.795 1.00 81.81 65 LEU A N 1
ATOM 495 C CA . LEU A 1 65 ? 18.965 -27.675 -36.036 1.00 81.81 65 LEU A CA 1
ATOM 496 C C . LEU A 1 65 ? 19.637 -26.865 -37.146 1.00 81.81 65 LEU A C 1
ATOM 498 O O . LEU A 1 65 ? 20.850 -26.932 -37.312 1.00 81.81 65 LEU A O 1
ATOM 502 N N . LYS A 1 66 ? 18.881 -26.028 -37.867 1.00 86.81 66 LYS A N 1
ATOM 503 C CA . LYS A 1 66 ? 19.467 -25.058 -38.812 1.00 86.81 66 LYS A CA 1
ATOM 504 C C . LYS A 1 66 ? 20.375 -24.068 -38.070 1.00 86.81 66 LYS A C 1
ATOM 506 O O . LYS A 1 66 ? 19.974 -23.539 -37.033 1.00 86.81 66 LYS A O 1
ATOM 511 N N . GLU A 1 67 ? 21.553 -23.766 -38.624 1.00 86.81 67 GLU A N 1
ATOM 512 C CA . GLU A 1 67 ? 22.516 -22.821 -38.025 1.00 86.81 67 GLU A CA 1
ATOM 513 C C . GLU A 1 67 ? 21.898 -21.446 -37.738 1.00 86.81 67 GLU A C 1
ATOM 515 O O . GLU A 1 67 ? 22.153 -20.872 -36.683 1.00 86.81 67 GLU A O 1
ATOM 520 N N . SER A 1 68 ? 21.016 -20.953 -38.616 1.00 77.94 68 SER A N 1
ATOM 521 C CA . SER A 1 68 ? 20.276 -19.699 -38.415 1.00 77.94 68 SER A CA 1
ATOM 522 C C . SER A 1 68 ? 19.428 -19.712 -37.139 1.00 77.94 68 SER A C 1
ATOM 524 O O . SER A 1 68 ? 19.399 -18.730 -36.401 1.00 77.94 68 SER A O 1
ATOM 526 N N . ASN A 1 69 ? 18.780 -20.842 -36.838 1.00 73.94 69 ASN A N 1
ATOM 527 C CA . ASN A 1 69 ? 17.918 -20.990 -35.665 1.00 73.94 69 ASN A CA 1
ATOM 528 C C . ASN A 1 69 ? 18.746 -21.063 -34.382 1.00 73.94 69 ASN A C 1
ATOM 530 O O . ASN A 1 69 ? 18.368 -20.488 -33.364 1.00 73.94 69 ASN A O 1
ATOM 534 N N . VAL A 1 70 ? 19.879 -21.765 -34.434 1.00 85.75 70 VAL A N 1
ATOM 535 C CA . VAL A 1 70 ? 20.829 -21.829 -33.318 1.00 85.75 70 VAL A CA 1
ATOM 536 C C . VAL A 1 70 ? 21.433 -20.451 -33.064 1.00 85.75 70 VAL A C 1
ATOM 538 O O . VAL A 1 70 ? 21.501 -20.023 -31.918 1.00 85.75 70 VAL A O 1
ATOM 541 N N . SER A 1 71 ? 21.802 -19.725 -34.121 1.00 88.00 71 SER A N 1
ATOM 542 C CA . SER A 1 71 ? 22.350 -18.374 -34.011 1.00 88.00 71 SER A CA 1
ATOM 543 C C . SER A 1 71 ? 21.359 -17.409 -33.364 1.00 88.00 71 SER A C 1
ATOM 545 O O . SER A 1 71 ? 21.726 -16.750 -32.398 1.00 88.00 71 SER A O 1
ATOM 547 N N . ALA A 1 72 ? 20.103 -17.379 -33.824 1.00 78.75 72 ALA A N 1
ATOM 548 C CA . ALA A 1 72 ? 19.067 -16.521 -33.245 1.00 78.75 72 ALA A CA 1
ATOM 549 C C . ALA A 1 72 ? 18.863 -16.797 -31.744 1.00 78.75 72 ALA A C 1
ATOM 551 O O . ALA A 1 72 ? 18.858 -15.870 -30.937 1.00 78.75 72 ALA A O 1
ATOM 552 N N . ARG A 1 73 ? 18.793 -18.079 -31.358 1.00 87.38 73 ARG A N 1
ATOM 553 C CA . ARG A 1 73 ? 18.661 -18.494 -29.951 1.00 87.38 73 ARG A CA 1
ATOM 554 C C . ARG A 1 73 ? 19.879 -18.127 -29.111 1.00 87.38 73 ARG A C 1
ATOM 556 O O . ARG A 1 73 ? 19.722 -17.686 -27.981 1.00 87.38 73 ARG A O 1
ATOM 563 N N . LEU A 1 74 ? 21.090 -18.283 -29.645 1.00 88.69 74 LEU A N 1
ATOM 564 C CA . LEU A 1 74 ? 22.317 -17.891 -28.948 1.00 88.69 74 LEU A CA 1
ATOM 565 C C . LEU A 1 74 ? 22.376 -16.382 -28.714 1.00 88.69 74 LEU A C 1
ATOM 567 O O . LEU A 1 74 ? 22.735 -15.969 -27.620 1.00 88.69 74 LEU A O 1
ATOM 571 N N . GLN A 1 75 ? 21.995 -15.566 -29.699 1.00 86.81 75 GLN A N 1
ATOM 572 C CA . GLN A 1 75 ? 21.950 -14.108 -29.538 1.00 86.81 75 GLN A CA 1
ATOM 573 C C . GLN A 1 75 ? 20.981 -13.700 -28.424 1.00 86.81 75 GLN A C 1
ATOM 575 O O . GLN A 1 75 ? 21.320 -12.884 -27.568 1.00 86.81 75 GLN A O 1
ATOM 580 N N . GLU A 1 76 ? 19.805 -14.325 -28.389 1.00 78.00 76 GLU A N 1
ATOM 581 C CA . GLU A 1 76 ? 18.806 -14.097 -27.348 1.00 78.00 76 GLU A CA 1
ATOM 582 C C . GLU A 1 76 ? 19.313 -14.548 -25.964 1.00 78.00 76 GLU A C 1
ATOM 584 O O . GLU A 1 76 ? 19.271 -13.788 -25.001 1.00 78.00 76 GLU A O 1
ATOM 589 N N . LEU A 1 77 ? 19.896 -15.745 -25.857 1.00 83.56 77 LEU A N 1
ATOM 590 C CA . LEU A 1 77 ? 20.449 -16.263 -24.600 1.00 83.56 77 LEU A CA 1
ATOM 591 C C . LEU A 1 77 ? 21.665 -15.465 -24.096 1.00 83.56 77 LEU A C 1
ATOM 593 O O . LEU A 1 77 ? 21.864 -15.372 -22.882 1.00 83.56 77 LEU A O 1
ATOM 597 N N . VAL A 1 78 ? 22.462 -14.881 -24.998 1.00 84.19 78 VAL A N 1
ATOM 598 C CA . VAL A 1 78 ? 23.568 -13.968 -24.661 1.00 84.19 78 VAL A CA 1
ATOM 599 C C . VAL A 1 78 ? 23.034 -12.649 -24.116 1.00 84.19 78 VAL A C 1
ATOM 601 O O . VAL A 1 78 ? 23.513 -12.188 -23.080 1.00 84.19 78 VAL A O 1
ATOM 604 N N . LYS A 1 79 ? 22.001 -12.078 -24.752 1.00 78.06 79 LYS A N 1
ATOM 605 C CA . LYS A 1 79 ? 21.353 -10.830 -24.312 1.00 78.06 79 LYS A CA 1
ATOM 606 C C . LYS A 1 79 ? 20.918 -10.889 -22.843 1.00 78.06 79 LYS A C 1
ATOM 608 O O . LYS A 1 79 ? 21.069 -9.903 -22.128 1.00 78.06 79 LYS A O 1
ATOM 613 N N . TYR A 1 80 ? 20.425 -12.043 -22.393 1.00 72.69 80 TYR A N 1
ATOM 614 C CA . TYR A 1 80 ? 19.923 -12.247 -21.028 1.00 72.69 80 TYR A CA 1
ATOM 615 C C . TYR A 1 80 ? 20.893 -13.007 -20.104 1.00 72.69 80 TYR A C 1
ATOM 617 O O . TYR A 1 80 ? 20.529 -13.386 -18.994 1.00 72.69 80 TYR A O 1
ATOM 625 N N . GLY A 1 81 ? 22.140 -13.225 -20.535 1.00 76.38 81 GLY A N 1
ATOM 626 C CA . GLY A 1 81 ? 23.218 -13.735 -19.680 1.00 76.38 81 GLY A CA 1
ATOM 627 C C . GLY A 1 81 ? 23.189 -15.236 -19.363 1.00 76.38 81 GLY A C 1
ATOM 628 O O . GLY A 1 81 ? 23.985 -15.687 -18.537 1.00 76.38 81 GLY A O 1
ATOM 629 N N . PHE A 1 82 ? 22.334 -16.029 -20.020 1.00 79.50 82 PHE A N 1
ATOM 630 C CA . PHE A 1 82 ? 22.365 -17.498 -19.928 1.00 79.50 82 PHE A CA 1
ATOM 631 C C . PHE A 1 82 ? 23.596 -18.091 -20.624 1.00 79.50 82 PHE A C 1
ATOM 633 O O . PHE A 1 82 ? 24.119 -19.128 -20.211 1.00 79.50 82 PHE A O 1
ATOM 640 N N . VAL A 1 83 ? 24.063 -17.422 -21.678 1.00 88.25 83 VAL A N 1
ATOM 641 C CA . VAL A 1 83 ? 25.219 -17.800 -22.497 1.00 88.25 83 VAL A CA 1
ATOM 642 C C . VAL A 1 83 ? 26.204 -16.636 -22.528 1.00 88.25 83 VAL A C 1
ATOM 644 O O . VAL A 1 83 ? 25.804 -15.475 -22.540 1.00 88.25 83 VAL A O 1
ATOM 647 N N . LYS A 1 84 ? 27.500 -16.936 -22.543 1.00 87.06 84 LYS A N 1
ATOM 648 C CA . LYS A 1 84 ? 28.564 -15.959 -22.766 1.00 87.06 84 LYS A CA 1
ATOM 649 C C . LYS A 1 84 ? 29.055 -16.052 -24.199 1.00 87.06 84 LYS A C 1
ATOM 651 O O . LYS A 1 84 ? 29.264 -17.145 -24.723 1.00 87.06 84 LYS A O 1
ATOM 656 N N . ASP A 1 85 ? 29.252 -14.894 -24.809 1.00 89.69 85 ASP A N 1
ATOM 657 C CA . ASP A 1 85 ? 29.978 -14.757 -26.064 1.00 89.69 85 ASP A CA 1
ATOM 658 C C . ASP A 1 85 ? 31.483 -14.741 -25.757 1.00 89.69 85 ASP A C 1
ATOM 660 O O . ASP A 1 85 ? 31.982 -13.814 -25.124 1.00 89.69 85 ASP A O 1
ATOM 664 N N . GLU A 1 86 ? 32.196 -15.791 -26.164 1.00 87.56 86 GLU A N 1
ATOM 665 C CA . GLU A 1 86 ? 33.643 -15.946 -25.942 1.00 87.56 86 GLU A CA 1
ATOM 666 C C . GLU A 1 86 ? 34.479 -15.245 -27.026 1.00 87.56 86 GLU A C 1
ATOM 668 O O . GLU A 1 86 ? 35.711 -15.334 -27.025 1.00 87.56 86 GLU A O 1
ATOM 673 N N . GLY A 1 87 ? 33.816 -14.584 -27.980 1.00 87.94 87 GLY A N 1
ATOM 674 C CA . GLY A 1 87 ? 34.444 -13.946 -29.123 1.00 87.94 87 GLY A CA 1
ATOM 675 C C . GLY A 1 87 ? 34.905 -14.929 -30.202 1.00 87.94 87 GLY A C 1
ATOM 676 O O . GLY A 1 87 ? 34.567 -16.118 -30.226 1.00 87.94 87 GLY A O 1
ATOM 677 N N . TRP A 1 88 ? 35.670 -14.400 -31.157 1.00 88.25 88 TRP A N 1
ATOM 678 C CA . TRP A 1 88 ? 36.239 -15.174 -32.257 1.00 88.25 88 TRP A CA 1
ATOM 679 C C . TRP A 1 88 ? 37.503 -15.897 -31.806 1.00 88.25 88 TRP A C 1
ATOM 681 O O . TRP A 1 88 ? 38.447 -15.271 -31.328 1.00 88.25 88 TRP A O 1
ATOM 691 N N . ARG A 1 89 ? 37.549 -17.213 -32.012 1.00 86.25 89 ARG A N 1
ATOM 692 C CA . ARG A 1 89 ? 38.747 -18.023 -31.786 1.00 86.25 89 ARG A CA 1
ATOM 693 C C . ARG A 1 89 ? 39.091 -18.833 -33.024 1.00 86.25 89 ARG A C 1
ATOM 695 O O . ARG A 1 89 ? 38.220 -19.233 -33.798 1.00 86.25 89 ARG A O 1
ATOM 702 N N . ARG A 1 90 ? 40.384 -19.092 -33.207 1.00 81.50 90 ARG A N 1
ATOM 703 C CA . ARG A 1 90 ? 40.876 -19.934 -34.295 1.00 81.50 90 ARG A CA 1
ATOM 704 C C . ARG A 1 90 ? 40.811 -21.397 -33.863 1.00 81.50 90 ARG A C 1
ATOM 706 O O . ARG A 1 90 ? 41.500 -21.793 -32.931 1.00 81.50 90 ARG A O 1
ATOM 713 N N . VAL A 1 91 ? 39.974 -22.186 -34.529 1.00 75.50 91 VAL A N 1
ATOM 714 C CA . VAL A 1 91 ? 39.781 -23.620 -34.268 1.00 75.50 91 VAL A CA 1
ATOM 715 C C . VAL A 1 91 ? 39.904 -24.356 -35.598 1.00 75.50 91 VAL A C 1
ATOM 717 O O . VAL A 1 91 ? 39.183 -24.034 -36.541 1.00 75.50 91 VAL A O 1
ATOM 720 N N . ASN A 1 92 ? 40.816 -25.331 -35.687 1.00 68.00 92 ASN A N 1
ATOM 721 C CA . ASN A 1 92 ? 41.081 -26.112 -36.906 1.00 68.00 92 ASN A CA 1
ATOM 722 C C . ASN A 1 92 ? 41.236 -25.221 -38.155 1.00 68.00 92 ASN A C 1
ATOM 724 O O . ASN A 1 92 ? 40.494 -25.354 -39.127 1.00 68.00 92 ASN A O 1
ATOM 728 N N . GLU A 1 93 ? 42.154 -24.252 -38.072 1.00 77.94 93 GLU A N 1
ATOM 729 C CA . GLU A 1 93 ? 42.509 -23.299 -39.140 1.00 77.94 93 GLU A CA 1
ATOM 730 C C . GLU A 1 93 ? 41.415 -22.309 -39.570 1.00 77.94 93 GLU A C 1
ATOM 732 O O . GLU A 1 93 ? 41.670 -21.451 -40.414 1.00 77.94 93 GLU A O 1
ATOM 737 N N . ARG A 1 94 ? 40.231 -22.339 -38.949 1.00 78.31 94 ARG A N 1
ATOM 738 C CA . ARG A 1 94 ? 39.125 -21.415 -39.235 1.00 78.31 94 ARG A CA 1
ATOM 739 C C . ARG A 1 94 ? 38.832 -20.519 -38.042 1.00 78.31 94 ARG A C 1
ATOM 741 O O . ARG A 1 94 ? 38.894 -20.953 -36.894 1.00 78.31 94 ARG A O 1
ATOM 748 N N . ASN A 1 95 ? 38.473 -19.271 -38.318 1.00 84.12 95 ASN A N 1
ATOM 749 C CA . ASN A 1 95 ? 37.970 -18.367 -37.293 1.00 84.12 95 ASN A CA 1
ATOM 750 C C . ASN A 1 95 ? 36.494 -18.673 -37.059 1.00 84.12 95 ASN A C 1
ATOM 752 O O . ASN A 1 95 ? 35.674 -18.547 -37.967 1.00 84.12 95 ASN A O 1
ATOM 756 N N . VAL A 1 96 ? 36.171 -19.103 -35.845 1.00 86.94 96 VAL A N 1
ATOM 757 C CA . VAL A 1 96 ? 34.807 -19.413 -35.427 1.00 86.94 96 VAL A CA 1
ATOM 758 C C . VAL A 1 96 ? 34.484 -18.662 -34.148 1.00 86.94 96 VAL A C 1
ATOM 760 O O . VAL A 1 96 ? 35.315 -18.529 -33.251 1.00 86.94 96 VAL A O 1
ATOM 763 N N . LYS A 1 97 ? 33.259 -18.154 -34.072 1.00 89.75 97 LYS A N 1
ATOM 764 C CA . LYS A 1 97 ? 32.745 -17.521 -32.866 1.00 89.75 97 LYS A CA 1
ATOM 765 C C . LYS A 1 97 ? 32.305 -18.600 -31.881 1.00 89.75 97 LYS A C 1
ATOM 767 O O . LYS A 1 97 ? 31.561 -19.504 -32.271 1.00 89.75 97 LYS A O 1
ATOM 772 N N . LEU A 1 98 ? 32.802 -18.532 -30.649 1.00 92.69 98 LEU A N 1
ATOM 773 C CA . LEU A 1 98 ? 32.508 -19.511 -29.604 1.00 92.69 98 LEU A CA 1
ATOM 774 C C . LEU A 1 98 ? 31.572 -18.925 -28.553 1.00 92.69 98 LEU A C 1
ATOM 776 O O . LEU A 1 98 ? 31.592 -17.732 -28.263 1.00 92.69 98 LEU A O 1
ATOM 780 N N . TYR A 1 99 ? 30.778 -19.807 -27.965 1.00 94.12 99 TYR A N 1
ATOM 781 C CA . TYR A 1 99 ? 29.857 -19.501 -26.886 1.00 94.12 99 TYR A CA 1
ATOM 782 C C . TYR A 1 99 ? 30.116 -20.459 -25.730 1.00 94.12 99 TYR A C 1
ATOM 784 O O . TYR A 1 99 ? 30.460 -21.616 -25.969 1.00 94.12 99 TYR A O 1
ATOM 792 N N . SER A 1 100 ? 29.951 -20.003 -24.491 1.00 90.75 100 SER A N 1
ATOM 793 C CA . SER A 1 100 ? 30.078 -20.831 -23.286 1.00 90.75 100 SER A CA 1
ATOM 794 C C . SER A 1 100 ? 28.886 -20.634 -22.350 1.00 90.75 100 SER A C 1
ATOM 796 O O . SER A 1 100 ? 28.124 -19.672 -22.479 1.00 90.75 100 SER A O 1
ATOM 798 N N . LEU A 1 101 ? 28.684 -21.558 -21.410 1.00 88.50 101 LEU A N 1
ATOM 799 C CA . LEU A 1 101 ? 27.585 -21.448 -20.458 1.00 88.50 101 LEU A CA 1
ATOM 800 C C . LEU A 1 101 ? 27.827 -20.295 -19.463 1.00 88.50 101 LEU A C 1
ATOM 802 O O . LEU A 1 101 ? 28.856 -20.227 -18.788 1.00 88.50 101 LEU A O 1
ATOM 806 N N . GLY A 1 102 ? 26.857 -19.384 -19.353 1.00 79.31 102 GLY A N 1
ATOM 807 C CA . GLY A 1 102 ? 26.933 -18.212 -18.475 1.00 79.31 102 GLY A CA 1
ATOM 808 C C . GLY A 1 102 ? 26.444 -18.451 -17.045 1.00 79.31 102 GLY A C 1
ATOM 809 O O . GLY A 1 102 ? 26.804 -17.690 -16.142 1.00 79.31 102 GLY A O 1
ATOM 810 N N . VAL A 1 103 ? 25.670 -19.517 -16.830 1.00 77.44 103 VAL A N 1
ATOM 811 C CA . VAL A 1 103 ? 24.978 -19.840 -15.573 1.00 77.44 103 VAL A CA 1
ATOM 812 C C . VAL A 1 103 ? 25.295 -21.267 -15.112 1.00 77.44 103 VAL A C 1
ATOM 814 O O . VAL A 1 103 ? 25.397 -22.177 -15.919 1.00 77.44 103 VAL A O 1
ATOM 817 N N . SER A 1 104 ? 25.458 -21.487 -13.809 1.00 70.81 104 SER A N 1
ATOM 818 C CA . SER A 1 104 ? 25.650 -22.810 -13.192 1.00 70.81 104 SER A CA 1
ATOM 819 C C . SER A 1 104 ? 24.345 -23.449 -12.714 1.00 70.81 104 SER A C 1
ATOM 821 O O . SER A 1 104 ? 24.324 -24.627 -12.367 1.00 70.81 104 SER A O 1
ATOM 823 N N . GLY A 1 105 ? 23.253 -22.684 -12.675 1.00 68.62 105 GLY A N 1
ATOM 824 C CA . GLY A 1 105 ? 21.948 -23.202 -12.298 1.00 68.62 105 GLY A CA 1
ATOM 825 C C . GLY A 1 105 ? 20.848 -22.155 -12.367 1.00 68.62 105 GLY A C 1
ATOM 826 O O . GLY A 1 105 ? 21.097 -20.952 -12.327 1.00 68.62 105 GLY A O 1
ATOM 827 N N . LEU A 1 106 ? 19.619 -22.646 -12.430 1.00 68.81 106 LEU A N 1
ATOM 828 C CA . LEU A 1 106 ? 18.385 -21.880 -12.370 1.00 68.81 106 LEU A CA 1
ATOM 829 C C . LEU A 1 106 ? 17.548 -22.471 -11.232 1.00 68.81 106 LEU A C 1
ATOM 831 O O . LEU A 1 106 ? 17.362 -23.686 -11.190 1.00 68.81 106 LEU A O 1
ATOM 835 N N . SER A 1 107 ? 17.047 -21.644 -10.317 1.00 64.19 107 SER A N 1
ATOM 836 C CA . SER A 1 107 ? 16.061 -22.075 -9.320 1.00 64.19 107 SER A CA 1
ATOM 837 C C . SER A 1 107 ? 14.812 -21.216 -9.401 1.00 64.19 107 SER A C 1
ATOM 839 O O . SER A 1 107 ? 14.912 -19.991 -9.448 1.00 64.19 107 SER A O 1
ATOM 841 N N . LEU A 1 108 ? 13.657 -21.870 -9.366 1.00 60.25 108 LEU A N 1
ATOM 842 C CA . LEU A 1 108 ? 12.355 -21.241 -9.236 1.00 60.25 108 LEU A CA 1
ATOM 843 C C . LEU A 1 108 ? 11.777 -21.662 -7.883 1.00 60.25 108 LEU A C 1
ATOM 845 O O . LEU A 1 108 ? 11.425 -22.827 -7.706 1.00 60.25 108 LEU A O 1
ATOM 849 N N . ASP A 1 109 ? 11.715 -20.732 -6.934 1.00 54.12 109 ASP A N 1
ATOM 850 C CA . ASP A 1 109 ? 11.071 -20.976 -5.646 1.00 54.12 109 ASP A CA 1
ATOM 851 C C . ASP A 1 109 ? 9.633 -20.456 -5.736 1.00 54.12 109 ASP A C 1
ATOM 853 O O . ASP A 1 109 ? 9.411 -19.250 -5.863 1.00 54.12 109 ASP A O 1
ATOM 857 N N . PHE A 1 110 ? 8.651 -21.352 -5.677 1.00 45.78 110 PHE A N 1
ATOM 858 C CA . PHE A 1 110 ? 7.249 -20.960 -5.546 1.00 45.78 110 PHE A CA 1
ATOM 859 C C . PHE A 1 110 ? 6.996 -20.514 -4.105 1.00 45.78 110 PHE A C 1
ATOM 861 O O . PHE A 1 110 ? 7.240 -21.264 -3.158 1.00 45.78 110 PHE A O 1
ATOM 868 N N . LEU A 1 111 ? 6.544 -19.274 -3.943 1.00 44.25 111 LEU A N 1
ATOM 869 C CA . LEU A 1 111 ? 6.208 -18.678 -2.657 1.00 44.25 111 LEU A CA 1
ATOM 870 C C . LEU A 1 111 ? 4.682 -18.536 -2.573 1.00 44.25 111 LEU A C 1
ATOM 872 O O . LEU A 1 111 ? 4.047 -18.342 -3.607 1.00 44.25 111 LEU A O 1
ATOM 876 N N . PRO A 1 112 ? 4.072 -18.576 -1.377 1.00 35.34 112 PRO A N 1
ATOM 877 C CA . PRO A 1 112 ? 2.640 -18.294 -1.224 1.00 35.34 112 PRO A CA 1
ATOM 878 C C . PRO A 1 112 ? 2.202 -17.001 -1.932 1.00 35.34 112 PRO A C 1
ATOM 880 O O . PRO A 1 112 ? 1.148 -16.950 -2.552 1.00 35.34 112 PRO A O 1
ATOM 883 N N . GLN A 1 113 ? 3.081 -16.001 -1.919 1.00 40.09 113 GLN A N 1
ATOM 884 C CA . GLN A 1 113 ? 2.865 -14.686 -2.495 1.00 40.09 113 GLN A CA 1
ATOM 885 C C . GLN A 1 113 ? 3.287 -14.536 -3.960 1.00 40.09 113 GLN A C 1
ATOM 887 O O . GLN A 1 113 ? 3.229 -13.425 -4.475 1.00 40.09 113 GLN A O 1
ATOM 892 N N . GLY A 1 114 ? 3.820 -15.563 -4.630 1.00 51.66 114 GLY A N 1
ATOM 893 C CA . GLY A 1 114 ? 4.724 -15.279 -5.741 1.00 51.66 114 GLY A CA 1
ATOM 894 C C . GLY A 1 114 ? 5.521 -16.430 -6.320 1.00 51.66 114 GLY A C 1
ATOM 895 O O . GLY A 1 114 ? 5.365 -17.598 -5.979 1.00 51.66 114 GLY A O 1
ATOM 896 N N . TYR A 1 115 ? 6.489 -16.066 -7.148 1.00 47.81 115 TYR A N 1
ATOM 897 C CA . TYR A 1 115 ? 7.637 -16.922 -7.402 1.00 47.81 115 TYR A CA 1
ATOM 898 C C . TYR A 1 115 ? 8.911 -16.089 -7.381 1.00 47.81 115 TYR A C 1
ATOM 900 O O . TYR A 1 115 ? 8.914 -14.890 -7.670 1.00 47.81 115 TYR A O 1
ATOM 908 N N . LYS A 1 116 ? 10.002 -16.746 -7.008 1.00 50.75 116 LYS A N 1
ATOM 909 C CA . LYS A 1 116 ? 11.331 -16.165 -6.945 1.00 50.75 116 LYS A CA 1
ATOM 910 C C . LYS A 1 116 ? 12.233 -16.897 -7.919 1.00 50.75 116 LYS A C 1
ATOM 912 O O . LYS A 1 116 ? 12.465 -18.097 -7.773 1.00 50.75 116 LYS A O 1
ATOM 917 N N . LEU A 1 117 ? 12.729 -16.180 -8.919 1.00 56.09 117 LEU A N 1
ATOM 918 C CA . LEU A 1 117 ? 13.644 -16.719 -9.919 1.00 56.09 117 LEU A CA 1
ATOM 919 C C . LEU A 1 117 ? 15.074 -16.378 -9.495 1.00 56.09 117 LEU A C 1
ATOM 921 O O . LEU A 1 117 ? 15.390 -15.207 -9.284 1.00 56.09 117 LEU A O 1
ATOM 925 N N . ARG A 1 118 ? 15.950 -17.383 -9.382 1.00 60.06 118 ARG A N 1
ATOM 926 C CA . ARG A 1 118 ? 17.390 -17.156 -9.200 1.00 60.06 118 ARG A CA 1
ATOM 927 C C . ARG A 1 118 ? 18.204 -17.776 -10.322 1.00 60.06 118 ARG A C 1
ATOM 929 O O . ARG A 1 118 ? 18.089 -18.974 -10.585 1.00 60.06 118 ARG A O 1
ATOM 936 N N . LEU A 1 119 ? 19.101 -16.980 -10.898 1.00 62.75 119 LEU A N 1
ATOM 937 C CA . LEU A 1 119 ? 20.180 -17.463 -11.759 1.00 62.75 119 LEU A CA 1
ATOM 938 C C . LEU A 1 119 ? 21.467 -17.555 -10.936 1.00 62.75 119 LEU A C 1
ATOM 940 O O . LEU A 1 119 ? 21.948 -16.579 -10.352 1.00 62.75 119 LEU A O 1
ATOM 944 N N . ARG A 1 120 ? 22.041 -18.753 -10.880 1.00 63.91 120 ARG A N 1
ATOM 945 C CA . ARG A 1 120 ? 23.334 -19.007 -10.244 1.00 63.91 120 ARG A CA 1
ATOM 946 C C . ARG A 1 120 ? 24.413 -18.893 -11.310 1.00 63.91 120 ARG A C 1
ATOM 948 O O . ARG A 1 120 ? 24.292 -19.509 -12.363 1.00 63.91 120 ARG A O 1
ATOM 955 N N . LYS A 1 121 ? 25.467 -18.117 -11.054 1.00 63.44 121 LYS A N 1
ATOM 956 C CA . LYS A 1 121 ? 26.697 -18.140 -11.859 1.00 63.44 121 LYS A CA 1
ATOM 957 C C . LYS A 1 121 ? 27.670 -19.186 -11.286 1.00 63.44 121 LYS A C 1
ATOM 959 O O . LYS A 1 121 ? 27.498 -19.618 -10.147 1.00 63.44 121 LYS A O 1
ATOM 964 N N . PRO A 1 122 ? 28.688 -19.628 -12.043 1.00 55.00 122 PRO A N 1
ATOM 965 C CA . PRO A 1 122 ? 29.693 -20.583 -11.555 1.00 55.00 122 PRO A CA 1
ATOM 966 C C . PRO A 1 122 ? 30.498 -20.110 -10.327 1.00 55.00 122 PRO A C 1
ATOM 968 O O . PRO A 1 122 ? 31.096 -20.928 -9.635 1.00 55.00 122 PRO A O 1
ATOM 971 N N . SER A 1 123 ? 30.503 -18.808 -10.020 1.00 51.34 123 SER A N 1
ATOM 972 C CA . SER A 1 123 ? 31.077 -18.253 -8.789 1.00 51.34 123 SER A CA 1
ATOM 973 C C . SER A 1 123 ? 30.112 -18.395 -7.598 1.00 51.34 123 SER A C 1
ATOM 975 O O . SER A 1 123 ? 28.900 -18.293 -7.748 1.00 51.34 123 SER A O 1
ATOM 977 N N . LYS A 1 124 ? 30.648 -18.625 -6.386 1.00 42.00 124 LYS A N 1
ATOM 978 C CA . LYS A 1 124 ? 29.929 -19.017 -5.146 1.00 42.00 124 LYS A CA 1
ATOM 979 C C . LYS A 1 124 ? 28.815 -18.069 -4.627 1.00 42.00 124 LYS A C 1
ATOM 981 O O . LYS A 1 124 ? 28.321 -18.295 -3.525 1.00 42.00 124 LYS A O 1
ATOM 986 N N . ARG A 1 125 ? 28.383 -17.033 -5.356 1.00 37.47 125 ARG A N 1
ATOM 987 C CA . ARG A 1 125 ? 27.254 -16.162 -4.967 1.00 37.47 125 ARG A CA 1
ATOM 988 C C . ARG A 1 125 ? 26.213 -16.057 -6.099 1.00 37.47 125 ARG A C 1
ATOM 990 O O . ARG A 1 125 ? 26.601 -15.759 -7.230 1.00 37.47 125 ARG A O 1
ATOM 997 N N . PRO A 1 126 ? 24.909 -16.289 -5.829 1.00 37.75 126 PRO A N 1
ATOM 998 C CA . PRO A 1 126 ? 23.850 -16.079 -6.820 1.00 37.75 126 PRO A CA 1
ATOM 999 C C . PRO A 1 126 ? 23.837 -14.609 -7.262 1.00 37.75 126 PRO A C 1
ATOM 1001 O O . PRO A 1 126 ? 24.077 -13.726 -6.444 1.00 37.75 126 PRO A O 1
ATOM 1004 N N . THR A 1 127 ? 23.634 -14.359 -8.558 1.00 50.56 127 THR A N 1
ATOM 1005 C CA . THR A 1 127 ? 23.873 -13.037 -9.179 1.00 50.56 127 THR A CA 1
ATOM 1006 C C . THR A 1 127 ? 22.620 -12.424 -9.814 1.00 50.56 127 THR A C 1
ATOM 1008 O O . THR A 1 127 ? 22.734 -11.372 -10.421 1.00 50.56 127 THR A O 1
ATOM 1011 N N . LEU A 1 128 ? 21.458 -13.074 -9.699 1.00 43.12 128 LEU A N 1
ATOM 1012 C CA . LEU A 1 128 ? 20.157 -12.531 -10.106 1.00 43.12 128 LEU A CA 1
ATOM 1013 C C . LEU A 1 128 ? 19.099 -13.074 -9.140 1.00 43.12 128 LEU A C 1
ATOM 1015 O O . LEU A 1 128 ? 19.032 -14.297 -8.956 1.00 43.12 128 LEU A O 1
ATOM 1019 N N . GLU A 1 129 ? 18.315 -12.204 -8.509 1.00 41.69 129 GLU A N 1
ATOM 1020 C CA . GLU A 1 129 ? 17.260 -12.585 -7.571 1.00 41.69 129 GLU A CA 1
ATOM 1021 C C . GLU A 1 129 ? 16.067 -11.642 -7.726 1.00 41.69 129 GLU A C 1
ATOM 1023 O O . GLU A 1 129 ? 16.012 -10.582 -7.112 1.00 41.69 129 GLU A O 1
ATOM 1028 N N . THR A 1 130 ? 15.066 -12.086 -8.483 1.00 38.09 130 THR A N 1
ATOM 1029 C CA . THR A 1 130 ? 13.811 -11.347 -8.644 1.00 38.09 130 THR A CA 1
ATOM 1030 C C . THR A 1 130 ? 12.678 -12.041 -7.908 1.00 38.09 130 THR A C 1
ATOM 1032 O O . THR A 1 130 ? 12.595 -13.274 -7.894 1.00 38.09 130 THR A O 1
ATOM 1035 N N . THR A 1 131 ? 11.825 -11.251 -7.256 1.00 35.44 131 THR A N 1
ATOM 1036 C CA . THR A 1 131 ? 10.656 -11.732 -6.514 1.00 35.44 131 THR A CA 1
ATOM 1037 C C . THR A 1 131 ? 9.412 -11.069 -7.079 1.00 35.44 131 THR A C 1
ATOM 1039 O O . THR A 1 131 ? 9.272 -9.852 -7.018 1.00 35.44 131 THR A O 1
ATOM 1042 N N . PHE A 1 132 ? 8.503 -11.882 -7.606 1.00 42.25 132 PHE A N 1
ATOM 1043 C CA . PHE A 1 132 ? 7.218 -11.429 -8.116 1.00 42.25 132 PHE A CA 1
ATOM 1044 C C . PHE A 1 132 ? 6.147 -11.589 -7.032 1.00 42.25 132 PHE A C 1
ATOM 1046 O O . PHE A 1 132 ? 5.993 -12.694 -6.517 1.00 42.25 132 PHE A O 1
ATOM 1053 N N . TYR A 1 133 ? 5.411 -10.526 -6.691 1.00 46.38 133 TYR A N 1
ATOM 1054 C CA . TYR A 1 133 ? 4.356 -10.558 -5.667 1.00 46.38 133 TYR A CA 1
ATOM 1055 C C . TYR A 1 133 ? 2.951 -10.522 -6.313 1.00 46.38 133 TYR A C 1
ATOM 1057 O O . TYR A 1 133 ? 2.535 -9.504 -6.858 1.00 46.38 133 TYR A O 1
ATOM 1065 N N . TYR A 1 134 ? 2.194 -11.622 -6.235 1.00 44.56 134 TYR A N 1
ATOM 1066 C CA . TYR A 1 134 ? 0.811 -11.766 -6.723 1.00 44.56 134 TYR A CA 1
ATOM 1067 C C . TYR A 1 134 ? -0.260 -11.146 -5.807 1.00 44.56 134 TYR A C 1
ATOM 1069 O O . TYR A 1 134 ? -1.404 -11.005 -6.244 1.00 44.56 134 TYR A O 1
ATOM 1077 N N . GLU A 1 135 ? 0.070 -10.809 -4.558 1.00 46.81 135 GLU A N 1
ATOM 1078 C CA . GLU A 1 135 ? -0.903 -10.481 -3.494 1.00 46.81 135 GLU A CA 1
ATOM 1079 C C . GLU A 1 135 ? -1.280 -8.994 -3.411 1.00 46.81 135 GLU A C 1
ATOM 1081 O O . GLU A 1 135 ? -2.085 -8.571 -2.574 1.00 46.81 135 GLU A O 1
ATOM 1086 N N . ASP A 1 136 ? -0.727 -8.167 -4.292 1.00 58.91 136 ASP A N 1
ATOM 1087 C CA . ASP A 1 136 ? -0.910 -6.718 -4.240 1.00 58.91 136 ASP A CA 1
ATOM 1088 C C . ASP A 1 136 ? -2.276 -6.259 -4.807 1.00 58.91 136 ASP A C 1
ATOM 1090 O O . ASP A 1 136 ? -2.559 -5.061 -4.830 1.00 58.91 136 ASP A O 1
ATOM 1094 N N . PHE A 1 137 ? -3.111 -7.211 -5.252 1.00 71.19 137 PHE A N 1
ATOM 1095 C CA . PHE A 1 137 ? -4.450 -7.016 -5.838 1.00 71.19 137 PHE A CA 1
ATOM 1096 C C . PHE A 1 137 ? -5.601 -7.514 -4.964 1.00 71.19 137 PHE A C 1
ATOM 1098 O O . PHE A 1 137 ? -6.761 -7.283 -5.292 1.00 71.19 137 PHE A O 1
ATOM 1105 N N . GLU A 1 138 ? -5.302 -8.266 -3.907 1.00 71.00 138 GLU A N 1
ATOM 1106 C CA . GLU A 1 138 ? -6.329 -8.927 -3.105 1.00 71.00 138 GLU A CA 1
ATOM 1107 C C . GLU A 1 138 ? -6.824 -8.014 -1.985 1.00 71.00 138 GLU A C 1
ATOM 1109 O O . GLU A 1 138 ? -6.092 -7.154 -1.478 1.00 71.00 138 GLU A O 1
ATOM 1114 N N . SER A 1 139 ? -8.088 -8.186 -1.603 1.00 81.94 139 SER A N 1
ATOM 1115 C CA . SER A 1 139 ? -8.627 -7.522 -0.422 1.00 81.94 139 SER A CA 1
ATOM 1116 C C . SER A 1 139 ? -7.939 -8.053 0.839 1.00 81.94 139 SER A C 1
ATOM 1118 O O . SER A 1 139 ? -7.679 -9.256 0.916 1.00 81.94 139 SER A O 1
ATOM 1120 N N . PRO A 1 140 ? -7.699 -7.211 1.857 1.00 81.44 140 PRO A N 1
ATOM 1121 C CA . PRO A 1 140 ? -7.250 -7.687 3.162 1.00 81.44 140 PRO A CA 1
ATOM 1122 C C . PRO A 1 140 ? -8.178 -8.780 3.713 1.00 81.44 140 PRO A C 1
ATOM 1124 O O . PRO A 1 140 ? -9.400 -8.652 3.619 1.00 81.44 140 PRO A O 1
ATOM 1127 N N . THR A 1 141 ? -7.616 -9.832 4.310 1.00 76.44 141 THR A N 1
ATOM 1128 C CA . THR A 1 141 ? -8.410 -10.843 5.016 1.00 76.44 141 THR A CA 1
ATOM 1129 C C . THR A 1 141 ? -8.870 -10.300 6.366 1.00 76.44 141 THR A C 1
ATOM 1131 O O . THR A 1 141 ? -8.145 -9.582 7.058 1.00 76.44 141 THR A O 1
ATOM 1134 N N . ILE A 1 142 ? -10.110 -10.615 6.731 1.00 82.06 142 ILE A N 1
ATOM 1135 C CA . ILE A 1 142 ? -10.671 -10.351 8.054 1.00 82.06 142 ILE A CA 1
ATOM 1136 C C . ILE A 1 142 ? -10.819 -11.695 8.752 1.00 82.06 142 ILE A C 1
ATOM 1138 O O . ILE A 1 142 ? -11.738 -12.451 8.438 1.00 82.06 142 ILE A O 1
ATOM 1142 N N . ASP A 1 143 ? -9.919 -11.946 9.701 1.00 75.44 143 ASP A N 1
ATOM 1143 C CA . ASP A 1 143 ? -9.849 -13.187 10.487 1.00 75.44 143 ASP A CA 1
ATOM 1144 C C . ASP A 1 143 ? -10.352 -12.983 11.929 1.00 75.44 143 ASP A C 1
ATOM 1146 O O . ASP A 1 143 ? -10.068 -13.765 12.833 1.00 75.44 143 ASP A O 1
ATOM 1150 N N . PHE A 1 144 ? -11.097 -11.900 12.155 1.00 80.00 144 PHE A N 1
ATOM 1151 C CA . PHE A 1 144 ? -11.705 -11.541 13.433 1.00 80.00 144 PHE A CA 1
ATOM 1152 C C . PHE A 1 144 ? -13.209 -11.318 13.276 1.00 80.00 144 PHE A C 1
ATOM 1154 O O . PHE A 1 144 ? -13.712 -11.043 12.184 1.00 80.00 144 PHE A O 1
ATOM 1161 N N . GLU A 1 145 ? -13.939 -11.396 14.388 1.00 86.25 145 GLU A N 1
ATOM 1162 C CA . GLU A 1 145 ? -15.371 -11.112 14.395 1.00 86.25 145 GLU A CA 1
ATOM 1163 C C . GLU A 1 145 ? -15.628 -9.644 14.010 1.00 86.25 145 GLU A C 1
ATOM 1165 O O . GLU A 1 145 ? -15.130 -8.715 14.661 1.00 86.25 145 GLU A O 1
ATOM 1170 N N . PHE A 1 146 ? -16.388 -9.449 12.929 1.00 91.38 146 PHE A N 1
ATOM 1171 C CA . PHE A 1 146 ? -16.805 -8.143 12.424 1.00 91.38 146 PHE A CA 1
ATOM 1172 C C . PHE A 1 146 ? -18.114 -7.723 13.099 1.00 91.38 146 PHE A C 1
ATOM 1174 O O . PHE A 1 146 ? -19.106 -8.443 13.005 1.00 91.38 146 PHE A O 1
ATOM 1181 N N . ILE A 1 147 ? -18.121 -6.556 13.747 1.00 93.12 147 ILE A N 1
ATOM 1182 C CA . ILE A 1 147 ? -19.250 -6.056 14.543 1.00 93.12 147 ILE A CA 1
ATOM 1183 C C . ILE A 1 147 ? -19.768 -4.730 13.972 1.00 93.12 147 ILE A C 1
ATOM 1185 O O . ILE A 1 147 ? -18.985 -3.835 13.646 1.00 93.12 147 ILE A O 1
ATOM 1189 N N . GLY A 1 148 ? -21.096 -4.594 13.916 1.00 92.62 148 GLY A N 1
ATOM 1190 C CA . GLY A 1 148 ? -21.786 -3.367 13.518 1.00 92.62 148 GLY A CA 1
ATOM 1191 C C . GLY A 1 148 ? -21.717 -3.074 12.016 1.00 92.62 148 GLY A C 1
ATOM 1192 O O . GLY A 1 148 ? -21.498 -3.967 11.202 1.00 92.62 148 GLY A O 1
ATOM 1193 N N . ARG A 1 149 ? -21.917 -1.801 11.649 1.00 94.50 149 ARG A N 1
ATOM 1194 C CA . ARG A 1 149 ? -21.807 -1.267 10.270 1.00 94.50 149 ARG A CA 1
ATOM 1195 C C . ARG A 1 149 ? -22.761 -1.861 9.227 1.00 94.50 149 ARG A C 1
ATOM 1197 O O . ARG A 1 149 ? -22.482 -1.828 8.029 1.00 94.50 149 ARG A O 1
ATOM 1204 N N . GLN A 1 150 ? -23.881 -2.427 9.669 1.00 92.62 150 GLN A N 1
ATOM 1205 C CA . GLN A 1 150 ? -24.804 -3.125 8.775 1.00 92.62 150 GLN A CA 1
ATOM 1206 C C . GLN A 1 150 ? -25.405 -2.188 7.712 1.00 92.62 150 GLN A C 1
ATOM 1208 O O . GLN A 1 150 ? -25.477 -2.553 6.542 1.00 92.62 150 GLN A O 1
ATOM 1213 N N . ARG A 1 151 ? -25.759 -0.955 8.096 1.00 92.69 151 ARG A N 1
ATOM 1214 C CA . ARG A 1 151 ? -26.318 0.050 7.175 1.00 92.69 151 ARG A CA 1
ATOM 1215 C C . ARG A 1 151 ? -25.299 0.481 6.124 1.00 92.69 151 ARG A C 1
ATOM 1217 O O . ARG A 1 151 ? -25.631 0.627 4.953 1.00 92.69 151 ARG A O 1
ATOM 1224 N N . GLU A 1 152 ? -24.051 0.669 6.539 1.00 95.56 152 GLU A N 1
ATOM 1225 C CA . GLU A 1 152 ? -22.963 1.045 5.645 1.00 95.56 152 GLU A CA 1
ATOM 1226 C C . GLU A 1 152 ? -22.630 -0.089 4.665 1.00 95.56 152 GLU A C 1
ATOM 1228 O O . GLU A 1 152 ? -22.422 0.170 3.482 1.00 95.56 152 GLU A O 1
ATOM 1233 N N . LEU A 1 153 ? -22.645 -1.351 5.117 1.00 94.50 153 LEU A N 1
ATOM 1234 C CA . LEU A 1 153 ? -22.493 -2.518 4.238 1.00 94.50 153 LEU A CA 1
ATOM 1235 C C . LEU A 1 153 ? -23.620 -2.620 3.204 1.00 94.50 153 LEU A C 1
ATOM 1237 O O . LEU A 1 153 ? -23.346 -2.883 2.033 1.00 94.50 153 LEU A O 1
ATOM 1241 N N . GLU A 1 154 ? -24.868 -2.402 3.622 1.00 92.00 154 GLU A N 1
ATOM 1242 C CA . GLU A 1 154 ? -26.033 -2.400 2.730 1.00 92.00 154 GLU A CA 1
ATOM 1243 C C . GLU A 1 154 ? -25.912 -1.315 1.655 1.00 92.00 154 GLU A C 1
ATOM 1245 O O . GLU A 1 154 ? -26.105 -1.603 0.473 1.00 92.00 154 GLU A O 1
ATOM 1250 N N . SER A 1 155 ? -25.489 -0.106 2.037 1.00 91.56 155 SER A N 1
ATOM 1251 C CA . SER A 1 155 ? -25.237 0.987 1.092 1.00 91.56 155 SER A CA 1
ATOM 1252 C C . SER A 1 155 ? -24.127 0.643 0.087 1.00 91.56 155 SER A C 1
ATOM 1254 O O . SER A 1 155 ? -24.279 0.879 -1.111 1.00 91.56 155 SER A O 1
ATOM 1256 N N . LEU A 1 156 ? -23.034 0.005 0.524 1.00 92.94 156 LEU A N 1
ATOM 1257 C CA . LEU A 1 156 ? -21.940 -0.396 -0.373 1.00 92.94 156 LEU A CA 1
ATOM 1258 C C . LEU A 1 156 ? -22.297 -1.552 -1.322 1.00 92.94 156 LEU A C 1
ATOM 1260 O O . LEU A 1 156 ? -21.674 -1.721 -2.382 1.00 92.94 156 LEU A O 1
ATOM 1264 N N . ALA A 1 157 ? -23.279 -2.376 -0.956 1.00 87.88 157 ALA A N 1
ATOM 1265 C CA . ALA A 1 157 ? -23.754 -3.462 -1.804 1.00 87.88 157 ALA A CA 1
ATOM 1266 C C . ALA A 1 157 ? -24.473 -2.941 -3.064 1.00 87.88 157 ALA A C 1
ATOM 1268 O O . ALA A 1 157 ? -24.488 -3.633 -4.088 1.00 87.88 157 ALA A O 1
ATOM 1269 N N . GLU A 1 158 ? -24.983 -1.705 -3.046 1.00 85.50 158 GLU A N 1
ATOM 1270 C CA . GLU A 1 158 ? -25.639 -1.066 -4.190 1.00 85.50 158 GLU A CA 1
ATOM 1271 C C . GLU A 1 158 ? -24.749 -1.013 -5.445 1.00 85.50 158 GLU A C 1
ATOM 1273 O O . GLU A 1 158 ? -23.521 -1.037 -5.390 1.00 85.50 158 GLU A O 1
ATOM 1278 N N . LYS A 1 159 ? -25.351 -0.928 -6.638 1.00 81.25 159 LYS A N 1
ATOM 1279 C CA . LYS A 1 159 ? -24.615 -0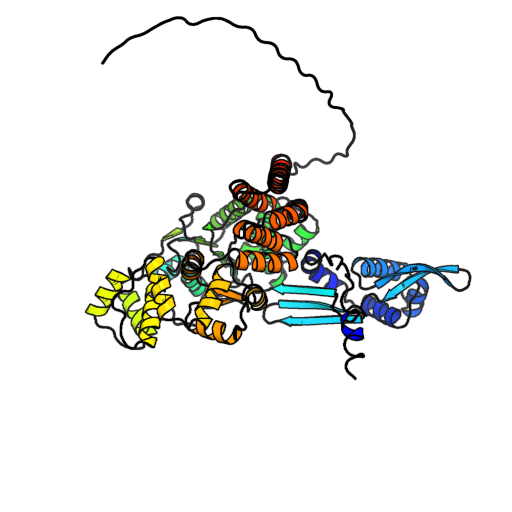.977 -7.922 1.00 81.25 159 LYS A CA 1
ATOM 1280 C C . LYS A 1 159 ? -23.877 0.323 -8.294 1.00 81.25 159 LYS A C 1
ATOM 1282 O O . LYS A 1 159 ? -23.414 0.443 -9.425 1.00 81.25 159 LYS A O 1
ATOM 1287 N N . ARG A 1 160 ? -23.775 1.292 -7.383 1.00 89.00 160 ARG A N 1
ATOM 1288 C CA . ARG A 1 160 ? -23.156 2.602 -7.630 1.00 89.00 160 ARG A CA 1
ATOM 1289 C C . ARG A 1 160 ? -21.729 2.654 -7.096 1.00 89.00 160 ARG A C 1
ATOM 1291 O O . ARG A 1 160 ? -21.381 1.956 -6.144 1.00 89.00 160 ARG A O 1
ATOM 1298 N N . SER A 1 161 ? -20.906 3.494 -7.713 1.00 96.12 161 SER A N 1
ATOM 1299 C CA . SER A 1 161 ? -19.591 3.826 -7.167 1.00 96.12 161 SER A CA 1
ATOM 1300 C C . SER A 1 161 ? -19.753 4.570 -5.851 1.00 96.12 161 SER A C 1
ATOM 1302 O O . SER A 1 161 ? -20.612 5.442 -5.751 1.00 96.12 161 SER A O 1
ATOM 1304 N N . THR A 1 162 ? -18.943 4.228 -4.854 1.00 97.38 162 THR A N 1
ATOM 1305 C CA . THR A 1 162 ? -19.044 4.806 -3.508 1.00 97.38 162 THR A CA 1
ATOM 1306 C C . THR A 1 162 ? -17.709 5.396 -3.084 1.00 97.38 162 THR A C 1
ATOM 1308 O O . THR A 1 162 ? -16.664 4.761 -3.223 1.00 97.38 162 THR A O 1
ATOM 1311 N N . LEU A 1 163 ? -17.750 6.609 -2.548 1.00 97.44 163 LEU A N 1
ATOM 1312 C CA . LEU A 1 163 ? -16.640 7.267 -1.884 1.00 97.44 163 LEU A CA 1
ATOM 1313 C C . LEU A 1 163 ? -16.830 7.143 -0.373 1.00 97.44 163 LEU A C 1
ATOM 1315 O O . LEU A 1 163 ? -17.729 7.759 0.195 1.00 97.44 163 LEU A O 1
ATOM 1319 N N . ILE A 1 164 ? -15.949 6.384 0.271 1.00 97.31 164 ILE A N 1
ATOM 1320 C CA . ILE A 1 164 ? -15.890 6.252 1.722 1.00 97.31 164 ILE A CA 1
ATOM 1321 C C . ILE A 1 164 ? -14.790 7.154 2.259 1.00 97.31 164 ILE A C 1
ATOM 1323 O O . ILE A 1 164 ? -13.623 7.020 1.878 1.00 97.31 164 ILE A O 1
ATOM 1327 N N . TRP A 1 165 ? -15.128 8.027 3.200 1.00 95.00 165 TRP A N 1
ATOM 1328 C CA . TRP A 1 165 ? -14.137 8.875 3.852 1.00 95.00 165 TRP A CA 1
ATOM 1329 C C . TRP A 1 165 ? -14.357 8.990 5.360 1.00 95.00 165 TRP A C 1
ATOM 1331 O O . TRP A 1 165 ? -15.372 8.546 5.882 1.00 95.00 165 TRP A O 1
ATOM 1341 N N . GLY A 1 166 ? -13.348 9.475 6.083 1.00 87.81 166 GLY A N 1
ATOM 1342 C CA . GLY A 1 166 ? -13.372 9.593 7.542 1.00 87.81 166 GLY A CA 1
ATOM 1343 C C . GLY A 1 166 ? -11.978 9.453 8.145 1.00 87.81 166 GLY A C 1
ATOM 1344 O O . GLY A 1 166 ? -11.023 9.075 7.460 1.00 87.81 166 GLY A O 1
ATOM 1345 N N . ILE A 1 167 ? -11.841 9.701 9.443 1.00 82.12 167 ILE A N 1
ATOM 1346 C CA . ILE A 1 167 ? -10.537 9.727 10.122 1.00 82.12 167 ILE A CA 1
ATOM 1347 C C . ILE A 1 167 ? -9.797 8.375 10.091 1.00 82.12 167 ILE A C 1
ATOM 1349 O O . ILE A 1 167 ? -10.346 7.317 9.763 1.00 82.12 167 ILE A O 1
ATOM 1353 N N . ALA A 1 168 ? -8.488 8.390 10.343 1.00 81.12 168 ALA A N 1
ATOM 1354 C CA . ALA A 1 168 ? -7.688 7.166 10.361 1.00 81.12 168 ALA A CA 1
ATOM 1355 C C . ALA A 1 168 ? -8.159 6.215 11.477 1.00 81.12 168 ALA A C 1
ATOM 1357 O O . ALA A 1 168 ? -8.555 6.663 12.536 1.00 81.12 168 ALA A O 1
ATOM 1358 N N . GLY A 1 169 ? -8.140 4.898 11.245 1.00 80.00 169 GLY A N 1
ATOM 1359 C CA . GLY A 1 169 ? -8.559 3.905 12.252 1.00 80.00 169 GLY A CA 1
ATOM 1360 C C . GLY A 1 169 ? -10.070 3.752 12.473 1.00 80.00 169 GLY A C 1
ATOM 1361 O O . GLY A 1 169 ? -10.473 2.846 13.195 1.00 80.00 169 GLY A O 1
ATOM 1362 N N . ILE A 1 170 ? -10.906 4.531 11.779 1.00 86.56 170 ILE A N 1
ATOM 1363 C CA . ILE A 1 170 ? -12.375 4.461 11.887 1.00 86.56 170 ILE A CA 1
ATOM 1364 C C . ILE A 1 170 ? -13.011 3.204 11.255 1.00 86.56 170 ILE A C 1
ATOM 1366 O O . ILE A 1 170 ? -14.211 2.969 11.378 1.00 86.56 170 ILE A O 1
ATOM 1370 N N . GLY A 1 171 ? -12.208 2.374 10.578 1.00 90.44 171 GLY A N 1
ATOM 1371 C CA . GLY A 1 171 ? -12.636 1.079 10.035 1.00 90.44 171 GLY A CA 1
ATOM 1372 C C . GLY A 1 171 ? -12.999 1.050 8.546 1.00 90.44 171 GLY A C 1
ATOM 1373 O O . GLY A 1 171 ? -13.575 0.063 8.106 1.00 90.44 171 GLY A O 1
ATOM 1374 N N . LYS A 1 172 ? -12.644 2.068 7.746 1.00 94.19 172 LYS A N 1
ATOM 1375 C CA . LYS A 1 172 ? -12.996 2.136 6.307 1.00 94.19 172 LYS A CA 1
ATOM 1376 C C . LYS A 1 172 ? -12.486 0.940 5.491 1.00 94.19 172 LYS A C 1
ATOM 1378 O O . LYS A 1 172 ? -13.275 0.247 4.860 1.00 94.19 172 LYS A O 1
ATOM 1383 N N . THR A 1 173 ? -11.182 0.660 5.552 1.00 92.62 173 THR A N 1
ATOM 1384 C CA . THR A 1 173 ? -10.563 -0.503 4.890 1.00 92.62 173 THR A CA 1
ATOM 1385 C C . THR A 1 173 ? -11.216 -1.808 5.348 1.00 92.62 173 THR A C 1
ATOM 1387 O O . THR A 1 173 ? -11.517 -2.666 4.527 1.00 92.62 173 THR A O 1
ATOM 1390 N N . THR A 1 174 ? -11.496 -1.941 6.649 1.00 92.69 174 THR A N 1
ATOM 1391 C CA . THR A 1 174 ? -12.145 -3.127 7.228 1.00 92.69 174 THR A CA 1
ATOM 1392 C C . THR A 1 174 ? -13.577 -3.304 6.719 1.00 92.69 174 THR A C 1
ATOM 1394 O O . THR A 1 174 ? -13.977 -4.417 6.400 1.00 92.69 174 THR A O 1
ATOM 1397 N N . LEU A 1 175 ? -14.346 -2.222 6.594 1.00 95.81 175 LEU A N 1
ATOM 1398 C CA . LEU A 1 175 ? -15.709 -2.249 6.062 1.00 95.81 175 LEU A CA 1
ATOM 1399 C C . LEU A 1 175 ? -15.738 -2.780 4.620 1.00 95.81 175 LEU A C 1
ATOM 1401 O O . LEU A 1 175 ? -16.513 -3.677 4.297 1.00 95.81 175 LEU A O 1
ATOM 1405 N N . VAL A 1 176 ? -14.855 -2.268 3.761 1.00 96.06 176 VAL A N 1
ATOM 1406 C CA . VAL A 1 176 ? -14.805 -2.682 2.350 1.00 96.06 176 VAL A CA 1
ATOM 1407 C C . VAL A 1 176 ? -14.207 -4.075 2.194 1.00 96.06 176 VAL A C 1
ATOM 1409 O O . VAL A 1 176 ? -14.675 -4.844 1.360 1.00 96.06 176 VAL A O 1
ATOM 1412 N N . ALA A 1 177 ? -13.234 -4.450 3.027 1.00 93.56 177 ALA A N 1
ATOM 1413 C CA . ALA A 1 177 ? -12.728 -5.818 3.077 1.00 93.56 177 ALA A CA 1
ATOM 1414 C C . ALA A 1 177 ? -13.831 -6.816 3.486 1.00 93.56 177 ALA A C 1
ATOM 1416 O O . ALA A 1 177 ? -13.901 -7.914 2.937 1.00 93.56 177 ALA A O 1
ATOM 1417 N N . LYS A 1 178 ? -14.758 -6.423 4.374 1.00 94.94 178 LYS A N 1
ATOM 1418 C CA . LYS A 1 178 ? -15.897 -7.270 4.753 1.00 94.94 178 LYS A CA 1
ATOM 1419 C C . LYS A 1 178 ? -16.874 -7.481 3.597 1.00 94.94 178 LYS A C 1
ATOM 1421 O O . LYS A 1 178 ? -17.348 -8.597 3.406 1.00 94.94 178 LYS A O 1
ATOM 1426 N N . LEU A 1 179 ? -17.140 -6.437 2.811 1.00 94.00 179 LEU A N 1
ATOM 1427 C CA . LEU A 1 179 ? -17.904 -6.557 1.567 1.00 94.00 179 LEU A CA 1
ATOM 1428 C C . LEU A 1 179 ? -17.170 -7.428 0.539 1.00 94.00 179 LEU A C 1
ATOM 1430 O O . LEU A 1 179 ? -17.780 -8.275 -0.101 1.00 94.00 179 LEU A O 1
ATOM 1434 N N . ALA A 1 180 ? -15.861 -7.239 0.385 1.00 92.69 180 ALA A N 1
ATOM 1435 C CA . ALA A 1 180 ? -15.039 -8.021 -0.532 1.00 92.69 180 ALA A CA 1
ATOM 1436 C C . ALA A 1 180 ? -15.124 -9.531 -0.235 1.00 92.69 180 ALA A C 1
ATOM 1438 O O . ALA A 1 180 ? -15.234 -10.331 -1.156 1.00 92.69 180 ALA A O 1
ATOM 1439 N N . GLN A 1 181 ? -15.166 -9.923 1.043 1.00 90.12 181 GLN A N 1
ATOM 1440 C CA . GLN A 1 181 ? -15.359 -11.321 1.446 1.00 90.12 181 GLN A CA 1
ATOM 1441 C C . GLN A 1 181 ? -16.743 -11.895 1.094 1.00 90.12 181 GLN A C 1
ATOM 1443 O O . GLN A 1 181 ? -16.876 -13.114 1.001 1.00 90.12 181 GLN A O 1
ATOM 1448 N N . SER A 1 182 ? -17.780 -11.062 0.945 1.00 88.94 182 SER A N 1
ATOM 1449 C CA . SER A 1 182 ? -19.149 -11.525 0.670 1.00 88.94 182 SER A CA 1
ATOM 1450 C C . SER A 1 182 ? -19.509 -11.558 -0.816 1.00 88.94 182 SER A C 1
ATOM 1452 O O . SER A 1 182 ? -20.538 -12.130 -1.177 1.00 88.94 182 SER A O 1
ATOM 1454 N N . VAL A 1 183 ? -18.686 -10.972 -1.690 1.00 88.88 183 VAL A N 1
ATOM 1455 C CA . VAL A 1 183 ? -18.922 -10.972 -3.139 1.00 88.88 183 VAL A CA 1
ATOM 1456 C C . VAL A 1 183 ? -18.209 -12.137 -3.826 1.00 88.88 183 VAL A C 1
ATOM 1458 O O . VAL A 1 183 ? -17.098 -12.514 -3.475 1.00 88.88 183 VAL A O 1
ATOM 1461 N N . HIS A 1 184 ? -18.839 -12.691 -4.864 1.00 87.88 184 HIS A N 1
ATOM 1462 C CA . HIS A 1 184 ? -18.271 -13.775 -5.683 1.00 87.88 184 HIS A CA 1
ATOM 1463 C C . HIS A 1 184 ? -17.616 -13.281 -6.983 1.00 87.88 184 HIS A C 1
ATOM 1465 O O . HIS A 1 184 ? -17.256 -14.076 -7.849 1.00 87.88 184 HIS A O 1
ATOM 1471 N N . THR A 1 185 ? -17.508 -11.966 -7.164 1.00 90.12 185 THR A N 1
ATOM 1472 C CA . THR A 1 185 ? -16.879 -11.359 -8.341 1.00 90.12 185 THR A CA 1
ATOM 1473 C C . THR A 1 185 ? -15.370 -11.229 -8.149 1.00 90.12 185 THR A C 1
ATOM 1475 O O . THR A 1 185 ? -14.933 -11.032 -7.016 1.00 90.12 185 THR A O 1
ATOM 1478 N N . PRO A 1 186 ? -14.571 -11.235 -9.231 1.00 92.31 186 PRO A N 1
ATOM 1479 C CA . PRO A 1 186 ? -13.156 -10.880 -9.160 1.00 92.31 186 PRO A CA 1
ATOM 1480 C C . PRO A 1 186 ? -12.943 -9.530 -8.459 1.00 92.31 186 PRO A C 1
ATOM 1482 O O . PRO A 1 186 ? -13.745 -8.613 -8.636 1.00 92.31 186 PRO A O 1
ATOM 1485 N N . ILE A 1 187 ? -11.873 -9.395 -7.678 1.00 92.31 187 ILE A N 1
ATOM 1486 C CA . ILE A 1 187 ? -11.573 -8.174 -6.919 1.00 92.31 187 ILE A CA 1
ATOM 1487 C C . ILE A 1 187 ? -10.222 -7.637 -7.360 1.00 92.31 187 ILE A C 1
ATOM 1489 O O . ILE A 1 187 ? -9.216 -8.339 -7.291 1.00 92.31 187 ILE A O 1
ATOM 1493 N N . PHE A 1 188 ? -10.210 -6.373 -7.775 1.00 93.62 188 PHE A N 1
ATOM 1494 C CA . PHE A 1 188 ? -8.988 -5.612 -7.970 1.00 93.62 188 PHE A CA 1
ATOM 1495 C C . PHE A 1 188 ? -8.894 -4.567 -6.862 1.00 93.62 188 PHE A C 1
ATOM 1497 O O . PHE A 1 188 ? -9.517 -3.507 -6.925 1.00 93.62 188 PHE A O 1
ATOM 1504 N N . TRP A 1 189 ? -8.131 -4.883 -5.822 1.00 92.94 189 TRP A N 1
ATOM 1505 C CA . TRP A 1 189 ? -7.856 -3.980 -4.717 1.00 92.94 189 TRP A CA 1
ATOM 1506 C C . TRP A 1 189 ? -6.488 -3.337 -4.893 1.00 92.94 189 TRP A C 1
ATOM 1508 O O . TRP A 1 189 ? -5.459 -4.006 -4.812 1.00 92.94 189 TRP A O 1
ATOM 1518 N N . HIS A 1 190 ? -6.458 -2.020 -5.049 1.00 92.00 190 HIS A N 1
ATOM 1519 C CA . HIS A 1 190 ? -5.228 -1.252 -5.094 1.00 92.00 190 HIS A CA 1
ATOM 1520 C C . HIS A 1 190 ? -5.180 -0.264 -3.930 1.00 92.00 190 HIS A C 1
ATOM 1522 O O . HIS A 1 190 ? -6.008 0.637 -3.824 1.00 92.00 190 HIS A O 1
ATOM 1528 N N . ARG A 1 191 ? -4.195 -0.442 -3.047 1.00 89.50 191 ARG A N 1
ATOM 1529 C CA . ARG A 1 191 ? -3.864 0.545 -2.021 1.00 89.50 191 ARG A CA 1
ATOM 1530 C C . ARG A 1 191 ? -2.902 1.559 -2.623 1.00 89.50 191 ARG A C 1
ATOM 1532 O O . ARG A 1 191 ? -1.778 1.176 -2.946 1.00 89.50 191 ARG A O 1
ATOM 1539 N N . ILE A 1 192 ? -3.371 2.793 -2.743 1.00 91.38 192 ILE A N 1
ATOM 1540 C CA . ILE A 1 192 ? -2.629 3.918 -3.295 1.00 91.38 192 ILE A CA 1
ATOM 1541 C C . ILE A 1 192 ? -1.500 4.292 -2.344 1.00 91.38 192 ILE A C 1
ATOM 1543 O O . ILE A 1 192 ? -1.665 4.303 -1.121 1.00 91.38 192 ILE A O 1
ATOM 1547 N N . ARG A 1 193 ? -0.351 4.604 -2.927 1.00 86.19 193 ARG A N 1
ATOM 1548 C CA . ARG A 1 193 ? 0.852 5.054 -2.238 1.00 86.19 193 ARG A CA 1
ATOM 1549 C C . ARG A 1 193 ? 1.382 6.317 -2.917 1.00 86.19 193 ARG A C 1
ATOM 1551 O O . ARG A 1 193 ? 1.085 6.577 -4.080 1.00 86.19 193 ARG A O 1
ATOM 1558 N N . GLU A 1 194 ? 2.196 7.091 -2.206 1.00 85.12 194 GLU A N 1
ATOM 1559 C CA . GLU A 1 194 ? 2.730 8.368 -2.719 1.00 85.12 194 GLU A CA 1
ATOM 1560 C C . GLU A 1 194 ? 3.635 8.178 -3.946 1.00 85.12 194 GLU A C 1
ATOM 1562 O O . GLU A 1 194 ? 3.790 9.091 -4.752 1.00 85.12 194 GLU A O 1
ATOM 1567 N N . THR A 1 195 ? 4.196 6.975 -4.098 1.00 81.38 195 THR A N 1
ATOM 1568 C CA . THR A 1 195 ? 5.045 6.577 -5.223 1.00 81.38 195 THR A CA 1
ATOM 1569 C C . THR A 1 195 ? 4.285 5.982 -6.413 1.00 81.38 195 THR A C 1
ATOM 1571 O O . THR A 1 195 ? 4.917 5.625 -7.406 1.00 81.38 195 THR A O 1
ATOM 1574 N N . ASP A 1 196 ? 2.955 5.839 -6.346 1.00 83.75 196 ASP A N 1
ATOM 1575 C CA . ASP A 1 196 ? 2.185 5.292 -7.468 1.00 83.75 196 ASP A CA 1
ATOM 1576 C C . ASP A 1 196 ? 2.055 6.303 -8.614 1.00 83.75 196 ASP A C 1
ATOM 1578 O O . ASP A 1 196 ? 1.681 7.461 -8.418 1.00 83.75 196 ASP A O 1
ATOM 1582 N N . SER A 1 197 ? 2.305 5.817 -9.828 1.00 82.38 197 SER A N 1
ATOM 1583 C CA . SER A 1 197 ? 2.063 6.523 -11.085 1.00 82.38 197 SER A CA 1
ATOM 1584 C C . SER A 1 197 ? 0.941 5.858 -11.882 1.00 82.38 197 SER A C 1
ATOM 1586 O O . SER A 1 197 ? 0.607 4.685 -11.667 1.00 82.38 197 SER A O 1
ATOM 1588 N N . PHE A 1 198 ? 0.377 6.585 -12.850 1.00 88.06 198 PHE A N 1
ATOM 1589 C CA . PHE A 1 198 ? -0.600 6.027 -13.787 1.00 88.06 198 PHE A CA 1
ATOM 1590 C C . PHE A 1 198 ? -0.086 4.747 -14.461 1.00 88.06 198 PHE A C 1
ATOM 1592 O O . PHE A 1 198 ? -0.751 3.711 -14.429 1.00 88.06 198 PHE A O 1
ATOM 1599 N N . ILE A 1 199 ? 1.122 4.791 -15.030 1.00 80.00 199 ILE A N 1
ATOM 1600 C CA . ILE A 1 199 ? 1.682 3.663 -15.780 1.00 80.00 199 ILE A CA 1
ATOM 1601 C C . ILE A 1 199 ? 1.982 2.462 -14.877 1.00 80.00 199 ILE A C 1
ATOM 1603 O O . ILE A 1 199 ? 1.786 1.320 -15.296 1.00 80.00 199 ILE A O 1
ATOM 1607 N N . PHE A 1 200 ? 2.375 2.692 -13.619 1.00 79.75 200 PHE A N 1
ATOM 1608 C CA . PHE A 1 200 ? 2.516 1.619 -12.638 1.00 79.75 200 PHE A CA 1
ATOM 1609 C C . PHE A 1 200 ? 1.178 0.912 -12.407 1.00 79.75 200 PHE A C 1
ATOM 1611 O O . PHE A 1 200 ? 1.110 -0.318 -12.475 1.00 79.75 200 PHE A O 1
ATOM 1618 N N . LEU A 1 201 ? 0.096 1.670 -12.189 1.00 87.50 201 LEU A N 1
ATOM 1619 C CA . LEU A 1 201 ? -1.220 1.070 -11.995 1.00 87.50 201 LEU A CA 1
ATOM 1620 C C . LEU A 1 201 ? -1.692 0.316 -13.246 1.00 87.50 201 LEU A C 1
ATOM 1622 O O . LEU A 1 201 ? -2.255 -0.767 -13.115 1.00 87.50 201 LEU A O 1
ATOM 1626 N N . ILE A 1 202 ? -1.450 0.843 -14.447 1.00 87.00 202 ILE A N 1
ATOM 1627 C CA . ILE A 1 202 ? -1.816 0.174 -15.703 1.00 87.00 202 ILE A CA 1
ATOM 1628 C C . ILE A 1 202 ? -1.079 -1.161 -15.868 1.00 87.00 202 ILE A C 1
ATOM 1630 O O . ILE A 1 202 ? -1.726 -2.178 -16.121 1.00 87.00 202 ILE A O 1
ATOM 1634 N N . ASN A 1 203 ? 0.240 -1.195 -15.652 1.00 77.88 203 ASN A N 1
ATOM 1635 C CA . ASN A 1 203 ? 1.014 -2.444 -15.653 1.00 77.88 203 ASN A CA 1
ATOM 1636 C C . ASN A 1 203 ? 0.477 -3.433 -14.614 1.00 77.88 203 ASN A C 1
ATOM 1638 O O . ASN A 1 203 ? 0.296 -4.622 -14.884 1.00 77.88 203 ASN A O 1
ATOM 1642 N N . LYS A 1 204 ? 0.145 -2.921 -13.427 1.00 81.56 204 LYS A N 1
ATOM 1643 C CA . LYS A 1 204 ? -0.468 -3.693 -12.351 1.00 81.56 204 LYS A CA 1
ATOM 1644 C C . LYS A 1 204 ? -1.816 -4.288 -12.812 1.00 81.56 204 LYS A C 1
ATOM 1646 O O . LYS A 1 204 ? -2.028 -5.493 -12.680 1.00 81.56 204 LYS A O 1
ATOM 1651 N N . ILE A 1 205 ? -2.702 -3.510 -13.436 1.00 88.06 205 ILE A N 1
ATOM 1652 C CA . ILE A 1 205 ? -3.967 -4.005 -14.012 1.00 88.06 205 ILE A CA 1
ATOM 1653 C C . ILE A 1 205 ? -3.712 -5.073 -15.087 1.00 88.06 205 ILE A C 1
ATOM 1655 O O . ILE A 1 205 ? -4.388 -6.099 -15.077 1.00 88.06 205 ILE A O 1
ATOM 1659 N N . ALA A 1 206 ? -2.726 -4.888 -15.969 1.00 80.94 206 ALA A N 1
ATOM 1660 C CA . ALA A 1 206 ? -2.383 -5.861 -17.009 1.00 80.94 206 ALA A CA 1
ATOM 1661 C C . ALA A 1 206 ? -1.985 -7.223 -16.413 1.00 80.94 206 ALA A C 1
ATOM 1663 O O . ALA A 1 206 ? -2.504 -8.265 -16.819 1.00 80.94 206 ALA A O 1
ATOM 1664 N N . VAL A 1 207 ? -1.143 -7.210 -15.375 1.00 76.25 207 VAL A N 1
ATOM 1665 C CA . VAL A 1 207 ? -0.782 -8.410 -14.607 1.00 76.25 207 VAL A CA 1
ATOM 1666 C C . VAL A 1 207 ? -2.014 -9.063 -13.984 1.00 76.25 207 VAL A C 1
ATOM 1668 O O . VAL A 1 207 ? -2.182 -10.279 -14.078 1.00 76.25 207 VAL A O 1
ATOM 1671 N N . TYR A 1 208 ? -2.901 -8.285 -13.363 1.00 81.50 208 TYR A N 1
ATOM 1672 C CA . TYR A 1 208 ? -4.126 -8.821 -12.772 1.00 81.50 208 TYR A CA 1
ATOM 1673 C C . TYR A 1 208 ? -5.039 -9.482 -13.817 1.00 81.50 208 TYR A C 1
ATOM 1675 O O . TYR A 1 208 ? -5.510 -10.597 -13.600 1.00 81.50 208 TYR A O 1
ATOM 1683 N N . LEU A 1 209 ? -5.247 -8.833 -14.965 1.00 82.50 209 LEU A N 1
ATOM 1684 C CA . LEU A 1 209 ? -6.067 -9.346 -16.065 1.00 82.50 209 LEU A CA 1
ATOM 1685 C C . LEU A 1 209 ? -5.508 -10.651 -16.651 1.00 82.50 209 LEU A C 1
ATOM 1687 O O . LEU A 1 209 ? -6.284 -11.542 -17.009 1.00 82.50 209 LEU A O 1
ATOM 1691 N N . SER A 1 210 ? -4.182 -10.820 -16.663 1.00 76.19 210 SER A N 1
ATOM 1692 C CA . SER A 1 210 ? -3.539 -12.056 -17.130 1.00 76.19 210 SER A CA 1
ATOM 1693 C C . SER A 1 210 ? -3.970 -13.300 -16.334 1.00 76.19 210 SER A C 1
ATOM 1695 O O . SER A 1 210 ? -4.086 -14.379 -16.917 1.00 76.19 210 SER A O 1
ATOM 1697 N N . LYS A 1 211 ? -4.331 -13.150 -15.042 1.00 77.00 211 LYS A N 1
ATOM 1698 C CA . LYS A 1 211 ? -4.892 -14.236 -14.207 1.00 77.00 211 LYS A CA 1
ATOM 1699 C C . LYS A 1 211 ? -6.194 -14.808 -14.785 1.00 77.00 211 LYS A C 1
ATOM 1701 O O . LYS A 1 211 ? -6.545 -15.949 -14.506 1.00 77.00 211 LYS A O 1
ATOM 1706 N N . PHE A 1 212 ? -6.896 -14.022 -15.600 1.00 81.56 212 PHE A N 1
ATOM 1707 C CA . PHE A 1 212 ? -8.155 -14.374 -16.255 1.00 81.56 212 PHE A CA 1
ATOM 1708 C C . PHE A 1 212 ? -7.984 -14.599 -17.764 1.00 81.56 212 PHE A C 1
ATOM 1710 O O . PHE A 1 212 ? -8.949 -14.466 -18.514 1.00 81.56 212 PHE A O 1
ATOM 1717 N N . ALA A 1 213 ? -6.758 -14.906 -18.213 1.00 78.25 213 ALA A N 1
ATOM 1718 C CA . ALA A 1 213 ? -6.397 -15.100 -19.619 1.00 78.25 213 ALA A CA 1
ATOM 1719 C C . ALA A 1 213 ? -6.729 -13.897 -20.528 1.00 78.25 213 ALA A C 1
ATOM 1721 O O . ALA A 1 213 ? -6.950 -14.052 -21.729 1.00 78.25 213 ALA A O 1
ATOM 1722 N N . ARG A 1 214 ? -6.748 -12.682 -19.964 1.00 83.06 214 ARG A N 1
ATOM 1723 C CA . ARG A 1 214 ? -6.956 -11.425 -20.693 1.00 83.06 214 ARG A CA 1
ATOM 1724 C C . ARG A 1 214 ? -5.623 -10.706 -20.852 1.00 83.06 214 ARG A C 1
ATOM 1726 O O . ARG A 1 214 ? -5.123 -10.109 -19.904 1.00 83.06 214 ARG A O 1
ATOM 1733 N N . ALA A 1 215 ? -5.050 -10.782 -22.050 1.00 77.62 215 ALA A N 1
ATOM 1734 C CA . ALA A 1 215 ? -3.713 -10.259 -22.341 1.00 77.62 215 ALA A CA 1
ATOM 1735 C C . ALA A 1 215 ? -3.709 -8.967 -23.178 1.00 77.62 215 ALA A C 1
ATOM 1737 O O . ALA A 1 215 ? -2.639 -8.423 -23.411 1.00 77.62 215 ALA A O 1
ATOM 1738 N N . ASN A 1 216 ? -4.871 -8.447 -23.595 1.00 82.12 216 ASN A N 1
ATOM 1739 C CA . ASN A 1 216 ? -4.964 -7.292 -24.503 1.00 82.12 216 ASN A CA 1
ATOM 1740 C C . ASN A 1 216 ? -4.192 -6.067 -23.990 1.00 82.12 216 ASN A C 1
ATOM 1742 O O . ASN A 1 216 ? -3.419 -5.466 -24.728 1.00 82.12 216 ASN A O 1
ATOM 1746 N N . LEU A 1 217 ? -4.370 -5.722 -22.710 1.00 80.44 217 LEU A N 1
ATOM 1747 C CA . LEU A 1 217 ? -3.669 -4.589 -22.102 1.00 80.44 217 LEU A CA 1
ATOM 1748 C C . LEU A 1 217 ? -2.157 -4.833 -22.000 1.00 80.44 217 LEU A C 1
ATOM 1750 O O . LEU A 1 217 ? -1.382 -3.912 -22.226 1.00 80.44 217 LEU A O 1
ATOM 1754 N N . ALA A 1 218 ? -1.741 -6.064 -21.690 1.00 70.88 218 ALA A N 1
ATOM 1755 C CA . ALA A 1 218 ? -0.327 -6.431 -21.634 1.00 70.88 218 ALA A CA 1
ATOM 1756 C C . ALA A 1 218 ? 0.328 -6.352 -23.022 1.00 70.88 218 ALA A C 1
ATOM 1758 O O . ALA A 1 218 ? 1.380 -5.741 -23.159 1.00 70.88 218 ALA A O 1
ATOM 1759 N N . ALA A 1 219 ? -0.330 -6.885 -24.055 1.00 70.19 219 ALA A N 1
ATOM 1760 C CA . ALA A 1 219 ? 0.148 -6.829 -25.434 1.00 70.19 219 ALA A CA 1
ATOM 1761 C C . ALA A 1 219 ? 0.304 -5.381 -25.926 1.00 70.19 219 ALA A C 1
ATOM 1763 O O . ALA A 1 219 ? 1.330 -5.033 -26.498 1.00 70.19 219 ALA A O 1
ATOM 1764 N N . LEU A 1 220 ? -0.667 -4.513 -25.626 1.00 75.00 220 LEU A N 1
ATOM 1765 C CA . LEU A 1 220 ? -0.601 -3.101 -26.003 1.00 75.00 220 LEU A CA 1
ATOM 1766 C C . LEU A 1 220 ? 0.576 -2.363 -25.330 1.00 75.00 220 LEU A C 1
ATOM 1768 O O . LEU A 1 220 ? 1.233 -1.532 -25.955 1.00 75.00 220 LEU A O 1
ATOM 1772 N N . LEU A 1 221 ? 0.874 -2.688 -24.067 1.00 69.94 221 LEU A N 1
ATOM 1773 C CA . LEU A 1 221 ? 2.053 -2.168 -23.364 1.00 69.94 221 LEU A CA 1
ATOM 1774 C C . LEU A 1 221 ? 3.363 -2.689 -23.981 1.00 69.94 221 LEU A C 1
ATOM 1776 O O . LEU A 1 221 ? 4.313 -1.920 -24.127 1.00 69.94 221 LEU A O 1
ATOM 1780 N N . GLU A 1 222 ? 3.413 -3.969 -24.367 1.00 68.06 222 GLU A N 1
ATOM 1781 C CA . GLU A 1 222 ? 4.570 -4.592 -25.033 1.00 68.06 222 GLU A CA 1
ATOM 1782 C C . GLU A 1 222 ? 4.838 -4.002 -26.427 1.00 68.06 222 GLU A C 1
ATOM 1784 O O . GLU A 1 222 ? 5.995 -3.862 -26.826 1.00 68.06 222 GLU A O 1
ATOM 1789 N N . GLU A 1 223 ? 3.789 -3.592 -27.143 1.00 68.88 223 GLU A N 1
ATOM 1790 C CA . GLU A 1 223 ? 3.875 -2.862 -28.416 1.00 68.88 223 GLU A CA 1
ATOM 1791 C C . GLU A 1 223 ? 4.409 -1.426 -28.252 1.00 68.88 223 GLU A C 1
ATOM 1793 O O . GLU A 1 223 ? 4.725 -0.758 -29.239 1.00 68.88 223 GLU A O 1
ATOM 1798 N N . GLY A 1 224 ? 4.575 -0.963 -27.010 1.00 62.00 224 GLY A N 1
ATOM 1799 C CA . GLY A 1 224 ? 5.172 0.325 -26.685 1.00 62.00 224 GLY A CA 1
ATOM 1800 C C . GLY A 1 224 ? 4.182 1.485 -26.647 1.00 62.00 224 GLY A C 1
ATOM 1801 O O . GLY A 1 224 ? 4.626 2.632 -26.656 1.00 62.00 224 GLY A O 1
ATOM 1802 N N . GLU A 1 225 ? 2.872 1.225 -26.581 1.00 80.19 225 GLU A N 1
ATOM 1803 C CA . GLU A 1 225 ? 1.872 2.275 -26.371 1.00 80.19 225 GLU A CA 1
ATOM 1804 C C . GLU A 1 225 ? 2.097 2.969 -25.020 1.00 80.19 225 GLU A C 1
ATOM 1806 O O . GLU A 1 225 ? 2.301 2.329 -23.985 1.00 80.19 225 GLU A O 1
ATOM 1811 N N . ARG A 1 226 ? 2.058 4.304 -25.027 1.00 76.38 226 ARG A N 1
ATOM 1812 C CA . ARG A 1 226 ? 2.287 5.152 -23.844 1.00 76.38 226 ARG A CA 1
ATOM 1813 C C . ARG A 1 226 ? 1.198 6.199 -23.637 1.00 76.38 226 ARG A C 1
ATOM 1815 O O . ARG A 1 226 ? 1.240 6.905 -22.635 1.00 76.38 226 ARG A O 1
ATOM 1822 N N . ASN A 1 227 ? 0.228 6.311 -24.543 1.00 85.06 227 ASN A N 1
ATOM 1823 C CA . ASN A 1 227 ? -0.867 7.262 -24.446 1.00 85.06 227 ASN A CA 1
ATOM 1824 C C . ASN A 1 227 ? -1.796 6.901 -23.266 1.00 85.06 227 ASN A C 1
ATOM 1826 O O . ASN A 1 227 ? -2.457 5.853 -23.307 1.00 85.06 227 ASN A O 1
ATOM 1830 N N . PRO A 1 228 ? -1.909 7.767 -22.237 1.00 89.25 228 PRO A N 1
ATOM 1831 C CA . PRO A 1 228 ? -2.734 7.488 -21.064 1.00 89.25 228 PRO A CA 1
ATOM 1832 C C . PRO A 1 228 ? -4.216 7.279 -21.376 1.00 89.25 228 PRO A C 1
ATOM 1834 O O . PRO A 1 228 ? -4.887 6.494 -20.708 1.00 89.25 228 PRO A O 1
ATOM 1837 N N . GLU A 1 229 ? -4.742 7.941 -22.407 1.00 94.31 229 GLU A N 1
ATOM 1838 C CA . GLU A 1 229 ? -6.149 7.821 -22.774 1.00 94.31 229 GLU A CA 1
ATOM 1839 C C . GLU A 1 229 ? -6.465 6.450 -23.377 1.00 94.31 229 GLU A C 1
ATOM 1841 O O . GLU A 1 229 ? -7.455 5.829 -22.981 1.00 94.31 229 GLU A O 1
ATOM 1846 N N . VAL A 1 230 ? -5.600 5.957 -24.269 1.00 95.00 230 VAL A N 1
ATOM 1847 C CA . VAL A 1 230 ? -5.742 4.640 -24.911 1.00 95.00 230 VAL A CA 1
ATOM 1848 C C . VAL A 1 230 ? -5.595 3.529 -23.871 1.00 95.00 230 VAL A C 1
ATOM 1850 O O . VAL A 1 230 ? -6.484 2.685 -23.731 1.00 95.00 230 VAL A O 1
ATOM 1853 N N . LEU A 1 231 ? -4.510 3.567 -23.089 1.00 91.44 231 LEU A N 1
ATOM 1854 C CA . LEU A 1 231 ? -4.236 2.580 -22.043 1.00 91.44 231 LEU A CA 1
ATOM 1855 C C . LEU A 1 231 ? -5.328 2.575 -20.967 1.00 91.44 231 LEU A C 1
ATOM 1857 O O . LEU A 1 231 ? -5.810 1.515 -20.562 1.00 91.44 231 LEU A O 1
ATOM 1861 N N . GLY A 1 232 ? -5.746 3.762 -20.522 1.00 97.06 232 GLY A N 1
ATOM 1862 C CA . GLY A 1 232 ? -6.778 3.922 -19.506 1.00 97.06 232 GLY A CA 1
ATOM 1863 C C . GLY A 1 232 ? -8.146 3.434 -19.980 1.00 97.06 232 GLY A C 1
ATOM 1864 O O . GLY A 1 232 ? -8.853 2.774 -19.220 1.00 97.06 232 GLY A O 1
ATOM 1865 N N . GLU A 1 233 ? -8.524 3.713 -21.231 1.00 97.75 233 GLU A N 1
ATOM 1866 C CA . GLU A 1 233 ? -9.782 3.226 -21.803 1.00 97.75 233 GLU A CA 1
ATOM 1867 C C . GLU A 1 233 ? -9.805 1.695 -21.894 1.00 97.75 233 GLU A C 1
ATOM 1869 O O . GLU A 1 233 ? -10.765 1.080 -21.426 1.00 97.75 233 GLU A O 1
ATOM 1874 N N . LEU A 1 234 ? -8.739 1.072 -22.406 1.00 97.06 234 LEU A N 1
ATOM 1875 C CA . LEU A 1 234 ? -8.658 -0.387 -22.491 1.00 97.06 234 LEU A CA 1
ATOM 1876 C C . LEU A 1 234 ? -8.690 -1.041 -21.101 1.00 97.06 234 LEU A C 1
ATOM 1878 O O . LEU A 1 234 ? -9.418 -2.010 -20.890 1.00 97.06 234 LEU A O 1
ATOM 1882 N N . ALA A 1 235 ? -7.957 -0.489 -20.130 1.00 96.75 235 ALA A N 1
ATOM 1883 C CA . ALA A 1 235 ? -7.962 -0.985 -18.756 1.00 96.75 235 ALA A CA 1
ATOM 1884 C C . ALA A 1 235 ? -9.360 -0.915 -18.114 1.00 96.75 235 ALA A C 1
ATOM 1886 O O . ALA A 1 235 ? -9.796 -1.880 -17.480 1.00 96.75 235 ALA A O 1
ATOM 1887 N N . ILE A 1 236 ? -10.084 0.196 -18.308 1.00 97.75 236 ILE A N 1
ATOM 1888 C CA . ILE A 1 236 ? -11.471 0.350 -17.846 1.00 97.75 236 ILE A CA 1
ATOM 1889 C C . ILE A 1 236 ? -12.369 -0.720 -18.483 1.00 97.75 236 ILE A C 1
ATOM 1891 O O . ILE A 1 236 ? -13.106 -1.402 -17.768 1.00 97.75 236 ILE A O 1
ATOM 1895 N N . GLN A 1 237 ? -12.291 -0.892 -19.805 1.00 97.12 237 GLN A N 1
ATOM 1896 C CA . GLN A 1 237 ? -13.115 -1.851 -20.545 1.00 97.12 237 GLN A CA 1
ATOM 1897 C C . GLN A 1 237 ? -12.860 -3.297 -20.105 1.00 97.12 237 GLN A C 1
ATOM 1899 O O . GLN A 1 237 ? -13.807 -4.039 -19.844 1.00 97.12 237 GLN A O 1
ATOM 1904 N N . GLU A 1 238 ? -11.599 -3.703 -19.961 1.00 96.38 238 GLU A N 1
ATOM 1905 C CA . GLU A 1 238 ? -11.235 -5.062 -19.546 1.00 96.38 238 GLU A CA 1
ATOM 1906 C C . GLU A 1 238 ? -11.698 -5.380 -18.114 1.00 96.38 238 GLU A C 1
ATOM 1908 O O . GLU A 1 238 ? -12.295 -6.437 -17.876 1.00 96.38 238 GLU A O 1
ATOM 1913 N N . LEU A 1 239 ? -11.501 -4.456 -17.165 1.00 96.31 239 LEU A N 1
ATOM 1914 C CA . LEU A 1 239 ? -11.983 -4.611 -15.785 1.00 96.31 239 LEU A CA 1
ATOM 1915 C C . LEU A 1 239 ? -13.517 -4.653 -15.714 1.00 96.31 239 LEU A C 1
ATOM 1917 O O . LEU A 1 239 ? -14.084 -5.457 -14.966 1.00 96.31 239 LEU A O 1
ATOM 1921 N N . ALA A 1 240 ? -14.196 -3.836 -16.523 1.00 94.81 240 ALA A N 1
ATOM 1922 C CA . ALA A 1 240 ? -15.650 -3.831 -16.628 1.00 94.81 240 ALA A CA 1
ATOM 1923 C C . ALA A 1 240 ? -16.198 -5.136 -17.223 1.00 94.81 240 ALA A C 1
ATOM 1925 O O . ALA A 1 240 ? -17.158 -5.700 -16.695 1.00 94.81 240 ALA A O 1
ATOM 1926 N N . HIS A 1 241 ? -15.571 -5.656 -18.281 1.00 94.88 241 HIS A N 1
ATOM 1927 C CA . HIS A 1 241 ? -15.929 -6.939 -18.891 1.00 94.88 241 HIS A CA 1
ATOM 1928 C C . HIS A 1 241 ? -15.732 -8.114 -17.931 1.00 94.88 241 HIS A C 1
ATOM 1930 O O . HIS A 1 241 ? -16.531 -9.052 -17.933 1.00 94.88 241 HIS A O 1
ATOM 1936 N N . LEU A 1 242 ? -14.701 -8.053 -17.085 1.00 94.38 242 LEU A N 1
ATOM 1937 C CA . LEU A 1 242 ? -14.477 -9.020 -16.011 1.00 94.38 242 LEU A CA 1
ATOM 1938 C C . LEU A 1 242 ? -15.510 -8.896 -14.875 1.00 94.38 242 LEU A C 1
ATOM 1940 O O . LEU A 1 242 ? -15.620 -9.798 -14.045 1.00 94.38 242 LEU A O 1
ATOM 1944 N N . LYS A 1 243 ? -16.282 -7.799 -14.840 1.00 93.94 243 LYS A N 1
ATOM 1945 C CA . LYS A 1 243 ? -17.183 -7.426 -13.739 1.00 93.94 243 LYS A CA 1
ATOM 1946 C C . LYS A 1 243 ? -16.445 -7.398 -12.398 1.00 93.94 243 LYS A C 1
ATOM 1948 O O . LYS A 1 243 ? -16.992 -7.820 -11.380 1.00 93.94 243 LYS A O 1
ATOM 1953 N N . ALA A 1 244 ? -15.192 -6.942 -12.418 1.00 93.31 244 ALA A N 1
ATOM 1954 C CA . ALA A 1 244 ? -14.379 -6.877 -11.218 1.00 93.31 244 ALA A CA 1
ATOM 1955 C C . ALA A 1 244 ? -14.897 -5.784 -10.271 1.00 93.31 244 ALA A C 1
ATOM 1957 O O . ALA A 1 244 ? -15.210 -4.676 -10.709 1.00 93.31 244 ALA A O 1
ATOM 1958 N N . LEU A 1 245 ? -14.945 -6.072 -8.970 1.00 94.75 245 LEU A N 1
ATOM 1959 C CA . LEU A 1 245 ? -15.067 -5.036 -7.951 1.00 94.75 245 LEU A CA 1
ATOM 1960 C C . LEU A 1 245 ? -13.712 -4.337 -7.824 1.00 94.75 245 LEU A C 1
ATOM 1962 O O . LEU A 1 245 ? -12.729 -4.952 -7.406 1.00 94.75 245 LEU A O 1
ATOM 1966 N N . VAL A 1 246 ? -13.666 -3.058 -8.185 1.00 97.00 246 VAL A N 1
ATOM 1967 C CA . VAL A 1 246 ? -12.451 -2.244 -8.101 1.00 97.00 246 VAL A CA 1
ATOM 1968 C C . VAL A 1 246 ? -12.464 -1.421 -6.818 1.00 97.00 246 VAL A C 1
ATOM 1970 O O . VAL A 1 246 ? -13.431 -0.708 -6.544 1.00 97.00 246 VAL A O 1
ATOM 1973 N N . VAL A 1 247 ? -11.392 -1.518 -6.035 1.00 97.56 247 VAL A N 1
ATOM 1974 C CA . VAL A 1 247 ? -11.214 -0.768 -4.788 1.00 97.56 247 VAL A CA 1
ATOM 1975 C C . VAL A 1 247 ? -9.925 0.043 -4.856 1.00 97.56 247 VAL A C 1
ATOM 1977 O O . VAL A 1 247 ? -8.852 -0.521 -5.060 1.00 97.56 247 VAL A O 1
ATOM 1980 N N . PHE A 1 248 ? -10.036 1.354 -4.649 1.00 97.25 248 PHE A N 1
ATOM 1981 C CA . PHE A 1 248 ? -8.913 2.277 -4.502 1.00 97.25 248 PHE A CA 1
ATOM 1982 C C . PHE A 1 248 ? -8.820 2.712 -3.041 1.00 97.25 248 PHE A C 1
ATOM 1984 O O . PHE A 1 248 ? -9.604 3.546 -2.589 1.00 97.25 248 PHE A O 1
ATOM 1991 N N . ASP A 1 249 ? -7.896 2.116 -2.292 1.00 95.06 249 ASP A N 1
ATOM 1992 C CA . ASP A 1 249 ? -7.694 2.403 -0.870 1.00 95.06 249 ASP A CA 1
ATOM 1993 C C . ASP A 1 249 ? -6.639 3.493 -0.657 1.00 95.06 249 ASP A C 1
ATOM 1995 O O . ASP A 1 249 ? -5.718 3.621 -1.456 1.00 95.06 249 ASP A O 1
ATOM 1999 N N . ASP A 1 250 ? -6.759 4.260 0.425 1.00 92.50 250 ASP A N 1
ATOM 2000 C CA . ASP A 1 250 ? -5.874 5.373 0.784 1.00 92.50 250 ASP A CA 1
ATOM 2001 C C . ASP A 1 250 ? -5.732 6.485 -0.293 1.00 92.50 250 ASP A C 1
ATOM 2003 O O . ASP A 1 250 ? -4.685 7.111 -0.421 1.00 92.50 250 ASP A O 1
ATOM 2007 N N . TYR A 1 251 ? -6.815 6.845 -0.994 1.00 95.94 251 TYR A N 1
ATOM 2008 C CA . TYR A 1 251 ? -6.814 7.820 -2.106 1.00 95.94 251 TYR A CA 1
ATOM 2009 C C . TYR A 1 251 ? -6.201 9.197 -1.792 1.00 95.94 251 TYR A C 1
ATOM 2011 O O . TYR A 1 251 ? -5.584 9.802 -2.660 1.00 95.94 251 TYR A O 1
ATOM 2019 N N . HIS A 1 252 ? -6.303 9.689 -0.555 1.00 91.88 252 HIS A N 1
ATOM 2020 C CA . HIS A 1 252 ? -5.603 10.902 -0.097 1.00 91.88 252 HIS A CA 1
ATOM 2021 C C . HIS A 1 252 ? -4.078 10.925 -0.340 1.00 91.88 252 HIS A C 1
ATOM 2023 O O . HIS A 1 252 ? -3.511 12.012 -0.373 1.00 91.88 252 HIS A O 1
ATOM 2029 N N . LEU A 1 253 ? -3.420 9.771 -0.509 1.00 90.00 253 LEU A N 1
ATOM 2030 C CA . LEU A 1 253 ? -1.990 9.684 -0.841 1.00 90.00 253 LEU A CA 1
ATOM 2031 C C . LEU A 1 253 ? -1.708 9.891 -2.335 1.00 90.00 253 LEU A C 1
ATOM 2033 O O . LEU A 1 253 ? -0.550 9.960 -2.742 1.00 90.00 253 LEU A O 1
ATOM 2037 N N . LEU A 1 254 ? -2.750 9.965 -3.169 1.00 91.56 254 LEU A N 1
ATOM 2038 C CA . LEU A 1 254 ? -2.595 10.032 -4.609 1.00 91.56 254 LEU A CA 1
ATOM 2039 C C . LEU A 1 254 ? -1.981 11.362 -5.043 1.00 91.56 254 LEU A C 1
ATOM 2041 O O . LEU A 1 254 ? -2.615 12.426 -5.017 1.00 91.56 254 LEU A O 1
ATOM 2045 N N . ALA A 1 255 ? -0.754 11.266 -5.533 1.00 87.31 255 ALA A N 1
ATOM 2046 C CA . ALA A 1 255 ? -0.047 12.359 -6.157 1.00 87.31 255 ALA A CA 1
ATOM 2047 C C . ALA A 1 255 ? -0.437 12.490 -7.638 1.00 87.31 255 ALA A C 1
ATOM 2049 O 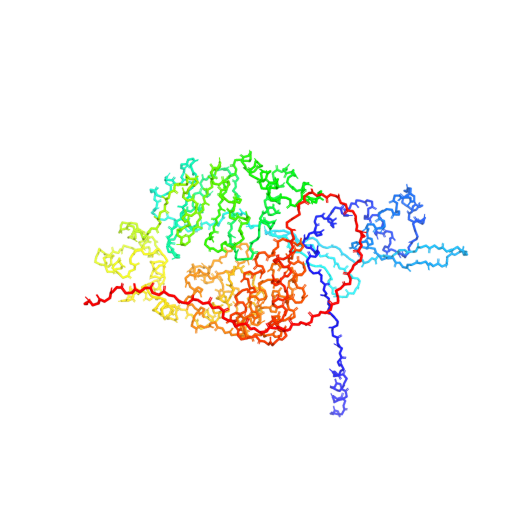O . ALA A 1 255 ? -0.997 13.519 -8.013 1.00 87.31 255 ALA A O 1
ATOM 2050 N N . ASP A 1 256 ? -0.161 11.469 -8.446 1.00 89.25 256 ASP A N 1
ATOM 2051 C CA . ASP A 1 256 ? -0.180 11.494 -9.915 1.00 89.25 256 ASP A CA 1
ATOM 2052 C C . ASP A 1 256 ? -1.524 11.941 -10.532 1.00 89.25 256 ASP A C 1
ATOM 2054 O O . ASP A 1 256 ? -2.593 11.404 -10.226 1.00 89.25 256 ASP A O 1
ATOM 2058 N N . SER A 1 257 ? -1.481 12.965 -11.386 1.00 92.19 257 SER A N 1
ATOM 2059 C CA . SER A 1 257 ? -2.661 13.624 -11.952 1.00 92.19 257 SER A CA 1
ATOM 2060 C C . SER A 1 257 ? -3.335 12.807 -13.052 1.00 92.19 257 SER A C 1
ATOM 2062 O O . SER A 1 257 ? -4.566 12.807 -13.143 1.00 92.19 257 SER A O 1
ATOM 2064 N N . GLU A 1 258 ? -2.566 12.065 -13.848 1.00 93.50 258 GLU A N 1
ATOM 2065 C CA . GLU A 1 258 ? -3.108 11.143 -14.849 1.00 93.50 258 GLU A CA 1
ATOM 2066 C C . GLU A 1 258 ? -3.836 9.979 -14.174 1.00 93.50 258 GLU A C 1
ATOM 2068 O O . GLU A 1 258 ? -4.952 9.620 -14.559 1.00 93.50 258 GLU A O 1
ATOM 2073 N N . LEU A 1 259 ? -3.285 9.461 -13.077 1.00 94.88 259 LEU A N 1
ATOM 2074 C CA . LEU A 1 259 ? -3.938 8.454 -12.256 1.00 94.88 259 LEU A CA 1
ATOM 2075 C C . LEU A 1 259 ? -5.225 8.991 -11.605 1.00 94.88 259 LEU A C 1
ATOM 2077 O O . LEU A 1 259 ? -6.241 8.292 -11.598 1.00 94.88 259 LEU A O 1
ATOM 2081 N N . LYS A 1 260 ? -5.252 10.253 -11.147 1.00 95.62 260 LYS A N 1
ATOM 2082 C CA . LYS A 1 260 ? -6.501 10.903 -10.688 1.00 95.62 260 LYS A CA 1
ATOM 2083 C C . LYS A 1 260 ? -7.563 10.928 -11.784 1.00 95.62 260 LYS A C 1
ATOM 2085 O O . LYS A 1 260 ? -8.705 10.538 -11.532 1.00 95.62 260 LYS A O 1
ATOM 2090 N N . LYS A 1 261 ? -7.198 11.344 -13.003 1.00 95.81 261 LYS A N 1
ATOM 2091 C CA . LYS A 1 261 ? -8.112 11.364 -14.162 1.00 95.81 261 LYS A CA 1
ATOM 2092 C C . LYS A 1 261 ? -8.622 9.963 -14.496 1.00 95.81 261 LYS A C 1
ATOM 2094 O O . LYS A 1 261 ? -9.818 9.794 -14.735 1.00 95.81 261 LYS A O 1
ATOM 2099 N N . PHE A 1 262 ? -7.746 8.960 -14.472 1.00 97.38 262 PHE A N 1
ATOM 2100 C CA . PHE A 1 262 ? -8.107 7.561 -14.692 1.00 97.38 262 PHE A CA 1
ATOM 2101 C C . PHE A 1 262 ? -9.136 7.065 -13.669 1.00 97.38 262 PHE A C 1
ATOM 2103 O O . PHE A 1 262 ? -10.187 6.556 -14.064 1.00 97.38 262 PHE A O 1
ATOM 2110 N N . ILE A 1 263 ? -8.885 7.264 -12.369 1.00 97.44 263 ILE A N 1
ATOM 2111 C CA . ILE A 1 263 ? -9.809 6.850 -11.302 1.00 97.44 263 ILE A CA 1
ATOM 2112 C C . ILE A 1 263 ? -11.149 7.574 -11.447 1.00 97.44 263 ILE A C 1
ATOM 2114 O O . ILE A 1 263 ? -12.195 6.929 -11.405 1.00 97.44 263 ILE A O 1
ATOM 2118 N N . ALA A 1 264 ? -11.135 8.887 -11.693 1.00 96.62 264 ALA A N 1
ATOM 2119 C CA . ALA A 1 264 ? -12.341 9.680 -11.915 1.00 96.62 264 ALA A CA 1
ATOM 2120 C C . ALA A 1 264 ? -13.175 9.169 -13.111 1.00 96.62 264 ALA A C 1
ATOM 2122 O O . ALA A 1 264 ? -14.398 9.021 -13.025 1.00 96.62 264 ALA A O 1
ATOM 2123 N N . LYS A 1 265 ? -12.512 8.825 -14.223 1.00 96.25 265 LYS A N 1
ATOM 2124 C CA . LYS A 1 265 ? -13.145 8.226 -15.408 1.00 96.25 265 LYS A CA 1
ATOM 2125 C C . LYS A 1 265 ? -13.723 6.841 -15.101 1.00 96.25 265 LYS A C 1
ATOM 2127 O O . LYS A 1 265 ? -14.829 6.541 -15.556 1.00 96.25 265 LYS A O 1
ATOM 2132 N N . PHE A 1 266 ? -13.014 6.029 -14.314 1.00 96.62 266 PHE A N 1
ATOM 2133 C CA . PHE A 1 266 ? -13.469 4.706 -13.887 1.00 96.62 266 PHE A CA 1
ATOM 2134 C C . PHE A 1 266 ? -14.741 4.806 -13.035 1.00 96.62 266 PHE A C 1
ATOM 2136 O O . PHE A 1 266 ? -15.765 4.232 -13.407 1.00 96.62 266 PHE A O 1
ATOM 2143 N N . VAL A 1 267 ? -14.714 5.578 -11.938 1.00 96.38 267 VAL A N 1
ATOM 2144 C CA . VAL A 1 267 ? -15.839 5.660 -10.981 1.00 96.38 267 VAL A CA 1
ATOM 2145 C C . VAL A 1 267 ? -17.116 6.216 -11.610 1.00 96.38 267 VAL A C 1
ATOM 2147 O O . VAL A 1 267 ? -18.207 5.836 -11.189 1.00 96.38 267 VAL A O 1
ATOM 2150 N N . ARG A 1 268 ? -16.993 7.066 -12.639 1.00 95.06 268 ARG A N 1
ATOM 2151 C CA . ARG A 1 268 ? -18.129 7.605 -13.403 1.00 95.06 268 ARG A CA 1
ATOM 2152 C C . ARG A 1 268 ? -18.874 6.532 -14.199 1.00 95.06 268 ARG A C 1
ATOM 2154 O O . ARG A 1 268 ? -20.071 6.668 -14.434 1.00 95.06 268 ARG A O 1
ATOM 2161 N N . ARG A 1 269 ? -18.160 5.518 -14.696 1.00 93.38 269 ARG A N 1
ATOM 2162 C CA . ARG A 1 269 ? -18.680 4.550 -15.678 1.00 93.38 269 ARG A CA 1
ATOM 2163 C C . ARG A 1 269 ? -18.975 3.183 -15.073 1.00 93.38 269 ARG A C 1
ATOM 2165 O O . ARG A 1 269 ? -19.906 2.513 -15.512 1.00 93.38 269 ARG A O 1
ATOM 2172 N N . HIS A 1 270 ? -18.194 2.769 -14.080 1.00 94.44 270 HIS A N 1
ATOM 2173 C CA . HIS A 1 270 ? -18.261 1.436 -13.493 1.00 94.44 270 HIS A CA 1
ATOM 2174 C C . HIS A 1 270 ? -18.164 1.501 -11.976 1.00 94.44 270 HIS A C 1
ATOM 2176 O O . HIS A 1 270 ? -17.508 2.384 -11.429 1.00 94.44 270 HIS A O 1
ATOM 2182 N N . LYS A 1 271 ? -18.800 0.531 -11.305 1.00 93.69 271 LYS A N 1
ATOM 2183 C CA . LYS A 1 271 ? -18.785 0.425 -9.846 1.00 93.69 271 LYS A CA 1
ATOM 2184 C C . LYS A 1 271 ? -17.345 0.300 -9.343 1.00 93.69 271 LYS A C 1
ATOM 2186 O O . LYS A 1 271 ? -16.672 -0.692 -9.615 1.00 93.69 271 LYS A O 1
ATOM 2191 N N . ALA A 1 272 ? -16.927 1.277 -8.551 1.00 96.38 272 ALA A N 1
ATOM 2192 C CA . ALA A 1 272 ? -15.700 1.244 -7.770 1.00 96.38 272 ALA A CA 1
ATOM 2193 C C . ALA A 1 272 ? -15.950 1.774 -6.356 1.00 96.38 272 ALA A C 1
ATOM 2195 O O . ALA A 1 272 ? -16.868 2.563 -6.125 1.00 96.38 272 ALA A O 1
ATOM 2196 N N . ILE A 1 273 ? -15.118 1.347 -5.413 1.00 97.81 273 ILE A N 1
ATOM 2197 C CA . ILE A 1 273 ? -15.107 1.881 -4.053 1.00 97.81 273 ILE A CA 1
ATOM 2198 C C . ILE A 1 273 ? -13.804 2.645 -3.857 1.00 97.81 273 ILE A C 1
ATOM 2200 O O . ILE A 1 273 ? -12.724 2.081 -4.012 1.00 97.81 273 ILE A O 1
ATOM 2204 N N . VAL A 1 274 ? -13.906 3.926 -3.521 1.00 98.00 274 VAL A N 1
ATOM 2205 C CA . VAL A 1 274 ? -12.754 4.767 -3.192 1.00 98.00 274 VAL A CA 1
ATOM 2206 C C . VAL A 1 274 ? -12.746 4.999 -1.692 1.00 98.00 274 VAL A C 1
ATOM 2208 O O . VAL A 1 274 ? -13.757 5.411 -1.132 1.00 98.00 274 VAL A O 1
ATOM 2211 N N . ILE A 1 275 ? -11.620 4.740 -1.037 1.00 97.50 275 ILE A N 1
ATOM 2212 C CA . ILE A 1 275 ? -11.438 4.932 0.400 1.00 97.50 275 ILE A CA 1
ATOM 2213 C C . ILE A 1 275 ? -10.417 6.044 0.612 1.00 97.50 275 ILE A C 1
ATOM 2215 O O . ILE A 1 275 ? -9.317 6.004 0.065 1.00 97.50 275 ILE A O 1
ATOM 2219 N N . SER A 1 276 ? -10.756 7.041 1.426 1.00 94.50 276 SER A N 1
ATOM 2220 C CA . SER A 1 276 ? -9.872 8.175 1.700 1.00 94.50 276 SER A CA 1
ATOM 2221 C C . SER A 1 276 ? -9.951 8.632 3.154 1.00 94.50 276 SER A C 1
ATOM 2223 O O . SER A 1 276 ? -10.945 8.402 3.836 1.00 94.50 276 SER A O 1
ATOM 2225 N N . ARG A 1 277 ? -8.906 9.288 3.670 1.00 90.06 277 ARG A N 1
ATOM 2226 C CA . ARG A 1 277 ? -8.983 9.950 4.986 1.00 90.06 277 ARG A CA 1
ATOM 2227 C C . ARG A 1 277 ? -9.676 11.303 4.916 1.00 90.06 277 ARG A C 1
ATOM 2229 O O . ARG A 1 277 ? -10.479 11.632 5.778 1.00 90.06 277 ARG A O 1
ATOM 2236 N N . VAL A 1 278 ? -9.354 12.059 3.874 1.00 85.31 278 VAL A N 1
ATOM 2237 C CA . VAL A 1 278 ? -9.922 13.377 3.588 1.00 85.31 278 VAL A CA 1
ATOM 2238 C C . VAL A 1 278 ? -10.910 13.223 2.446 1.00 85.31 278 VAL A C 1
ATOM 2240 O O . VAL A 1 278 ? -10.640 12.450 1.528 1.00 85.31 278 VAL A O 1
ATOM 2243 N N . LYS A 1 279 ? -12.033 13.939 2.494 1.00 90.62 279 LYS A N 1
ATOM 2244 C CA . LYS A 1 279 ? -13.051 13.940 1.440 1.00 90.62 279 LYS A CA 1
ATOM 2245 C C . LYS A 1 279 ? -12.462 14.454 0.108 1.00 90.62 279 LYS A C 1
ATOM 2247 O O . LYS A 1 279 ? -12.168 15.646 0.021 1.00 90.62 279 LYS A O 1
ATOM 2252 N N . PRO A 1 280 ? -12.305 13.607 -0.929 1.00 90.62 280 PRO A N 1
ATOM 2253 C CA . PRO A 1 280 ? -11.868 14.042 -2.253 1.00 90.62 280 PRO A CA 1
ATOM 2254 C C . PRO A 1 280 ? -13.042 14.678 -3.003 1.00 90.62 280 PRO A C 1
ATOM 2256 O O . PRO A 1 280 ? -13.819 14.003 -3.686 1.00 90.62 280 PRO A O 1
ATOM 2259 N N . VAL A 1 281 ? -13.207 15.990 -2.830 1.00 90.38 281 VAL A N 1
ATOM 2260 C CA . VAL A 1 281 ? -14.317 16.762 -3.412 1.00 90.38 281 VAL A CA 1
ATOM 2261 C C . VAL A 1 281 ? -14.384 16.645 -4.934 1.00 90.38 281 VAL A C 1
ATOM 2263 O O . VAL A 1 281 ? -15.471 16.686 -5.506 1.00 90.38 281 VAL A O 1
ATOM 2266 N N . GLU A 1 282 ? -13.245 16.421 -5.590 1.00 91.94 282 GLU A N 1
ATOM 2267 C CA . GLU A 1 282 ? -13.156 16.247 -7.034 1.00 91.94 282 GLU A CA 1
ATOM 2268 C C . GLU A 1 282 ? -13.917 15.013 -7.537 1.00 91.94 282 GLU A C 1
ATOM 2270 O O . GLU A 1 282 ? -14.420 15.034 -8.657 1.00 91.94 282 GLU A O 1
ATOM 2275 N N . LEU A 1 283 ? -14.066 13.961 -6.722 1.00 93.81 283 LEU A N 1
ATOM 2276 C CA . LEU A 1 283 ? -14.771 12.740 -7.128 1.00 93.81 283 LEU A CA 1
ATOM 2277 C C . LEU A 1 283 ? -16.299 12.883 -7.070 1.00 93.81 283 LEU A C 1
ATOM 2279 O O . LEU A 1 283 ? -17.009 12.160 -7.769 1.00 93.81 283 LEU A O 1
ATOM 2283 N N . LEU A 1 284 ? -16.819 13.839 -6.295 1.00 90.31 284 LEU A N 1
ATOM 2284 C CA . LEU A 1 284 ? -18.264 14.051 -6.125 1.00 90.31 284 LEU A CA 1
ATOM 2285 C C . LEU A 1 284 ? -18.944 14.463 -7.436 1.00 90.31 284 LEU A C 1
ATOM 2287 O O . LEU A 1 284 ? -20.057 14.025 -7.722 1.00 90.31 284 LEU A O 1
ATOM 2291 N N . GLY A 1 285 ? -18.242 15.228 -8.281 1.00 89.50 285 GLY A N 1
ATOM 2292 C CA . GLY A 1 285 ? -18.722 15.626 -9.610 1.00 89.50 285 GLY A CA 1
ATOM 2293 C C . GLY A 1 285 ? -18.934 14.458 -10.584 1.00 89.50 285 GLY A C 1
ATOM 2294 O O . GLY A 1 285 ? -19.534 14.644 -11.641 1.00 89.50 285 GLY A O 1
ATOM 2295 N N . TYR A 1 286 ? -18.480 13.251 -10.232 1.00 91.75 286 TYR A N 1
ATOM 2296 C CA . TYR A 1 286 ? -18.602 12.042 -11.048 1.00 91.75 286 TYR A CA 1
ATOM 2297 C C . TYR A 1 286 ? -19.752 11.120 -10.611 1.00 91.75 286 TYR A C 1
ATOM 2299 O O . TYR A 1 286 ? -19.872 10.013 -11.134 1.00 91.75 286 TYR A O 1
ATOM 2307 N N . GLY A 1 287 ? -20.618 11.571 -9.693 1.00 86.56 287 GLY A N 1
ATOM 2308 C CA . GLY A 1 287 ? -21.835 10.848 -9.301 1.00 86.56 287 GLY A CA 1
ATOM 2309 C C . GLY A 1 287 ? -21.600 9.678 -8.342 1.00 86.56 287 GLY A C 1
ATOM 2310 O O . GLY A 1 287 ? -22.401 8.743 -8.307 1.00 86.56 287 GLY A O 1
ATOM 2311 N N . VAL A 1 288 ? -20.503 9.711 -7.580 1.00 93.81 288 VAL A N 1
ATOM 2312 C CA . VAL A 1 288 ? -20.243 8.736 -6.512 1.00 93.81 288 VAL A CA 1
ATOM 2313 C C . VAL A 1 288 ? -21.207 8.947 -5.342 1.00 93.81 288 VAL A C 1
ATOM 2315 O O . VAL A 1 288 ? -21.533 10.079 -4.990 1.00 93.81 288 VAL A O 1
ATOM 2318 N N . VAL A 1 289 ? -21.650 7.858 -4.719 1.00 94.88 289 VAL A N 1
ATOM 2319 C CA . VAL A 1 289 ? -22.382 7.905 -3.448 1.00 94.88 289 VAL A CA 1
ATOM 2320 C C . VAL A 1 289 ? -21.388 8.243 -2.347 1.00 94.88 289 VAL A C 1
ATOM 2322 O O . VAL A 1 289 ? -20.347 7.600 -2.229 1.00 94.88 289 VAL A O 1
ATOM 2325 N N . GLU A 1 290 ? -21.683 9.266 -1.557 1.00 95.38 290 GLU A N 1
ATOM 2326 C CA . GLU A 1 290 ? -20.844 9.650 -0.430 1.00 95.38 290 GLU A CA 1
ATOM 2327 C C . GLU A 1 290 ? -21.222 8.854 0.824 1.00 95.38 290 GLU A C 1
ATOM 2329 O O . GLU A 1 290 ? -22.392 8.794 1.196 1.00 95.38 290 GLU A O 1
ATOM 2334 N N . LEU A 1 291 ? -20.217 8.283 1.490 1.00 95.81 291 LEU A N 1
ATOM 2335 C CA . LEU A 1 291 ? -20.358 7.599 2.770 1.00 95.81 291 LEU A CA 1
ATOM 2336 C C . LEU A 1 291 ? -19.269 8.087 3.734 1.00 95.81 291 LEU A C 1
ATOM 2338 O O . LEU A 1 291 ? -18.116 7.655 3.679 1.00 95.81 291 LEU A O 1
ATOM 2342 N N . GLU A 1 292 ? -19.630 9.005 4.626 1.00 95.19 292 GLU A N 1
ATOM 2343 C CA . GLU A 1 292 ? -18.767 9.402 5.738 1.00 95.19 292 GLU A CA 1
ATOM 2344 C C . GLU A 1 292 ? -18.858 8.357 6.855 1.00 95.19 292 GLU A C 1
ATOM 2346 O O . GLU A 1 292 ? -19.938 8.056 7.366 1.00 95.19 292 GLU A O 1
ATOM 2351 N N . LEU A 1 293 ? -17.717 7.786 7.236 1.00 94.38 293 LEU A N 1
ATOM 2352 C CA . LEU A 1 293 ? -17.636 6.793 8.295 1.00 94.38 293 LEU A CA 1
ATOM 2353 C C . LEU A 1 293 ? -17.256 7.472 9.615 1.00 94.38 293 LEU A C 1
ATOM 2355 O O . LEU A 1 293 ? -16.131 7.943 9.773 1.00 94.38 293 LEU A O 1
ATOM 2359 N N . SER A 1 294 ? -18.190 7.481 10.565 1.00 89.69 294 SER A N 1
ATOM 2360 C CA . SER A 1 294 ? -18.037 8.030 11.922 1.00 89.69 294 SER A CA 1
ATOM 2361 C C . SER A 1 294 ? -17.823 6.929 12.969 1.00 89.69 294 SER A C 1
ATOM 2363 O O . SER A 1 294 ? -17.726 5.756 12.607 1.00 89.69 294 SER A O 1
ATOM 2365 N N . GLY A 1 295 ? -17.708 7.277 14.258 1.00 88.19 295 GLY A N 1
ATOM 2366 C CA . GLY A 1 295 ? -17.591 6.309 15.360 1.00 88.19 295 GLY A CA 1
ATOM 2367 C C . GLY A 1 295 ? -18.751 5.307 15.408 1.00 88.19 295 GLY A C 1
ATOM 2368 O O . GLY A 1 295 ? -19.790 5.497 14.774 1.00 88.19 295 GLY A O 1
ATOM 2369 N N . PHE A 1 296 ? -18.582 4.209 16.144 1.00 92.94 296 PHE A N 1
ATOM 2370 C CA . PHE A 1 296 ? -19.670 3.249 16.320 1.00 92.94 296 PHE A CA 1
ATOM 2371 C C . PHE A 1 296 ? -20.869 3.877 17.042 1.00 92.94 296 PHE A C 1
ATOM 2373 O O . PHE A 1 296 ? -20.735 4.755 17.899 1.00 92.94 296 PHE A O 1
ATOM 2380 N N . SER A 1 297 ? -22.065 3.366 16.740 1.00 92.12 297 SER A N 1
ATOM 2381 C CA . SER A 1 297 ? -23.228 3.632 17.585 1.00 92.12 297 SER A CA 1
ATOM 2382 C C . SER A 1 297 ? -22.975 3.084 18.995 1.00 92.12 297 SER A C 1
ATOM 2384 O O . SER A 1 297 ? -22.225 2.123 19.156 1.00 92.12 297 SER A O 1
ATOM 2386 N N . LYS A 1 298 ? -23.631 3.628 20.029 1.00 90.56 298 LYS A N 1
ATOM 2387 C CA . LYS A 1 298 ? -23.490 3.106 21.407 1.00 90.56 298 LYS A CA 1
ATOM 2388 C C . LYS A 1 298 ? -23.771 1.601 21.493 1.00 90.56 298 LYS A C 1
ATOM 2390 O O . LYS A 1 298 ? -23.101 0.882 22.226 1.00 90.56 298 LYS A O 1
ATOM 2395 N N . ARG A 1 299 ? -24.743 1.124 20.705 1.00 92.44 299 ARG A N 1
ATOM 2396 C CA . ARG A 1 299 ? -25.092 -0.297 20.608 1.00 92.44 299 ARG A CA 1
ATOM 2397 C C . ARG A 1 299 ? -23.950 -1.114 20.005 1.00 92.44 299 ARG A C 1
ATOM 2399 O O . ARG A 1 299 ? -23.570 -2.120 20.592 1.00 92.44 299 ARG A O 1
ATOM 2406 N N . ASP A 1 300 ? -23.404 -0.675 18.873 1.00 94.31 300 ASP A N 1
ATOM 2407 C CA . ASP A 1 300 ? -22.307 -1.384 18.205 1.00 94.31 300 ASP A CA 1
ATOM 2408 C C . ASP A 1 300 ? -21.021 -1.331 19.032 1.00 94.31 300 ASP A C 1
ATOM 2410 O O . ASP A 1 300 ? -20.320 -2.330 19.116 1.00 94.31 300 ASP A O 1
ATOM 2414 N N . ALA A 1 301 ? -20.737 -0.204 19.693 1.00 91.94 301 ALA A N 1
ATOM 2415 C CA . ALA A 1 301 ? -19.603 -0.051 20.598 1.00 91.94 301 ALA A CA 1
ATOM 2416 C C . ALA A 1 301 ? -19.698 -1.025 21.778 1.00 91.94 301 ALA A C 1
ATOM 2418 O O . ALA A 1 301 ? -18.734 -1.731 22.068 1.00 91.94 301 ALA A O 1
ATOM 2419 N N . LYS A 1 302 ? -20.877 -1.138 22.406 1.00 93.31 302 LYS A N 1
ATOM 2420 C CA . LYS A 1 302 ? -21.128 -2.136 23.451 1.00 93.31 302 LYS A CA 1
ATOM 2421 C C . LYS A 1 302 ? -20.911 -3.555 22.932 1.00 93.31 302 LYS A C 1
ATOM 2423 O O . LYS A 1 302 ? -20.127 -4.294 23.517 1.00 93.31 302 LYS A O 1
ATOM 2428 N N . SER A 1 303 ? -21.544 -3.922 21.815 1.00 94.12 303 SER A N 1
ATOM 2429 C CA . SER A 1 303 ? -21.368 -5.251 21.215 1.00 94.12 303 SER A CA 1
ATOM 2430 C C . SER A 1 303 ? -19.911 -5.538 20.846 1.00 94.12 303 SER A C 1
ATOM 2432 O O . SER A 1 303 ? -19.450 -6.662 21.017 1.00 94.12 303 SER A O 1
ATOM 2434 N N . PHE A 1 304 ? -19.174 -4.529 20.382 1.00 92.81 304 PHE A N 1
ATOM 2435 C CA . PHE A 1 304 ? -17.759 -4.639 20.050 1.00 92.81 304 PHE A CA 1
ATOM 2436 C C . PHE A 1 304 ? -16.918 -4.934 21.297 1.00 92.81 304 PHE A C 1
ATOM 2438 O O . PHE A 1 304 ? -16.154 -5.896 21.303 1.00 92.81 304 PHE A O 1
ATOM 2445 N N . ILE A 1 305 ? -17.093 -4.156 22.370 1.00 90.19 305 ILE A N 1
ATOM 2446 C CA . ILE A 1 305 ? -16.351 -4.339 23.625 1.00 90.19 305 ILE A CA 1
ATOM 2447 C C . ILE A 1 305 ? -16.680 -5.698 24.254 1.00 90.19 305 ILE A C 1
ATOM 2449 O O . ILE A 1 305 ? -15.774 -6.431 24.644 1.00 90.19 305 ILE A O 1
ATOM 2453 N N . GLU A 1 306 ? -17.962 -6.065 24.332 1.00 92.25 306 GLU A N 1
ATOM 2454 C CA . GLU A 1 306 ? -18.390 -7.338 24.925 1.00 92.25 306 GLU A CA 1
ATOM 2455 C C . GLU A 1 306 ? -17.876 -8.547 24.125 1.00 92.25 306 GLU A C 1
ATOM 2457 O O . GLU A 1 306 ? -17.456 -9.540 24.723 1.00 92.25 306 GLU A O 1
ATOM 2462 N N . SER A 1 307 ? -17.837 -8.445 22.789 1.00 91.75 307 SER A N 1
ATOM 2463 C CA . SER A 1 307 ? -17.219 -9.448 21.907 1.00 91.75 307 SER A CA 1
ATOM 2464 C C . SER A 1 307 ? -15.724 -9.604 22.200 1.00 91.75 307 SER A C 1
ATOM 2466 O O . SER A 1 307 ? -15.250 -10.726 22.371 1.00 9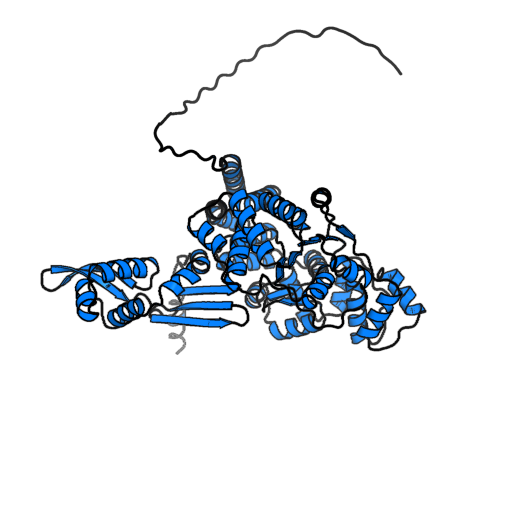1.75 307 SER A O 1
ATOM 2468 N N . ARG A 1 308 ? -14.977 -8.496 22.314 1.00 88.25 308 ARG A N 1
ATOM 2469 C CA . ARG A 1 308 ? -13.518 -8.516 22.528 1.00 88.25 308 ARG A CA 1
ATOM 2470 C C . ARG A 1 308 ? -13.107 -8.944 23.934 1.00 88.25 308 ARG A C 1
ATOM 2472 O O . ARG A 1 308 ? -12.100 -9.627 24.087 1.00 88.25 308 ARG A O 1
ATOM 2479 N N . LEU A 1 309 ? -13.862 -8.543 24.955 1.00 86.81 309 LEU A N 1
ATOM 2480 C CA . LEU A 1 309 ? -13.564 -8.871 26.352 1.00 86.81 309 LEU A CA 1
ATOM 2481 C C . LEU A 1 309 ? -14.177 -10.199 26.810 1.00 86.81 309 LEU A C 1
ATOM 2483 O O . LEU A 1 309 ? -13.883 -10.644 27.918 1.00 86.81 309 LEU A O 1
ATOM 2487 N N . HIS A 1 310 ? -15.057 -10.804 26.005 1.00 89.00 310 HIS A N 1
ATOM 2488 C CA . HIS A 1 310 ? -15.824 -12.002 26.359 1.00 89.00 310 HIS A CA 1
ATOM 2489 C C . HIS A 1 310 ? -16.572 -11.881 27.703 1.00 89.00 310 HIS A C 1
ATOM 2491 O O . HIS A 1 310 ? -16.787 -12.869 28.407 1.00 89.00 310 HIS A O 1
ATOM 2497 N N . ARG A 1 311 ? -16.980 -10.660 28.070 1.00 87.50 311 ARG A N 1
ATOM 2498 C CA . ARG A 1 311 ? -17.741 -10.352 29.289 1.00 87.50 311 ARG A CA 1
ATOM 2499 C C . ARG A 1 311 ? -18.713 -9.213 29.026 1.00 87.50 311 ARG A C 1
ATOM 2501 O O . ARG A 1 311 ? -18.470 -8.379 28.159 1.00 87.50 311 ARG A O 1
ATOM 2508 N N . ARG A 1 312 ? -19.789 -9.155 29.810 1.00 87.88 312 ARG A N 1
ATOM 2509 C CA . ARG A 1 312 ? -20.710 -8.015 29.775 1.00 87.88 312 ARG A CA 1
ATOM 2510 C C . ARG A 1 312 ? -20.082 -6.791 30.421 1.00 87.88 312 ARG A C 1
ATOM 2512 O O . ARG A 1 312 ? -19.302 -6.921 31.364 1.00 87.88 312 ARG A O 1
ATOM 2519 N N . VAL A 1 313 ? -20.462 -5.622 29.925 1.00 85.50 313 VAL A N 1
ATOM 2520 C CA . VAL A 1 313 ? -20.009 -4.330 30.447 1.00 85.50 313 VAL A CA 1
ATOM 2521 C C . VAL A 1 313 ? -21.221 -3.535 30.924 1.00 85.50 313 VAL A C 1
ATOM 2523 O O . VAL A 1 313 ? -22.293 -3.601 30.314 1.00 85.50 313 VAL A O 1
ATOM 2526 N N . SER A 1 314 ? -21.076 -2.840 32.054 1.00 86.44 314 SER A N 1
ATOM 2527 C CA . SER A 1 314 ? -22.160 -2.044 32.628 1.00 86.44 314 SER A CA 1
ATOM 2528 C C . SER A 1 314 ? -22.500 -0.850 31.725 1.00 86.44 314 SER A C 1
ATOM 2530 O O . SER A 1 314 ? -21.659 -0.364 30.971 1.00 86.44 314 SER A O 1
ATOM 2532 N N . GLU A 1 315 ? -23.740 -0.356 31.780 1.00 86.25 315 GLU A N 1
ATOM 2533 C CA . GLU A 1 315 ? -24.131 0.835 31.004 1.00 86.25 315 GLU A CA 1
ATOM 2534 C C . GLU A 1 315 ? -23.358 2.094 31.437 1.00 86.25 315 GLU A C 1
ATOM 2536 O O . GLU A 1 315 ? -23.118 2.981 30.618 1.00 86.25 315 GLU A O 1
ATOM 2541 N N . GLU A 1 316 ? -22.933 2.161 32.703 1.00 83.75 316 GLU A N 1
ATOM 2542 C CA . GLU A 1 316 ? -22.111 3.254 33.233 1.00 83.75 316 GLU A CA 1
ATOM 2543 C C . GLU A 1 316 ? -20.713 3.242 32.610 1.00 83.75 316 GLU A C 1
ATOM 2545 O O . GLU A 1 316 ? -20.293 4.250 32.040 1.00 83.75 316 GLU A O 1
ATOM 2550 N N . ASP A 1 317 ? -20.050 2.083 32.594 1.00 82.88 317 ASP A N 1
ATOM 2551 C CA . ASP A 1 317 ? -18.749 1.919 31.941 1.00 82.88 317 ASP A CA 1
ATOM 2552 C C . ASP A 1 317 ? -18.837 2.233 30.442 1.00 82.88 317 ASP A C 1
ATOM 2554 O O . ASP A 1 317 ? -18.000 2.957 29.907 1.00 82.88 317 ASP A O 1
ATOM 2558 N N . ILE A 1 318 ? -19.875 1.743 29.747 1.00 86.00 318 ILE A N 1
ATOM 2559 C CA . ILE A 1 318 ? -20.081 2.031 28.317 1.00 86.00 318 ILE A CA 1
ATOM 2560 C C . ILE A 1 318 ? -20.261 3.529 28.071 1.00 86.00 318 ILE A C 1
ATOM 2562 O O . ILE A 1 318 ? -19.741 4.052 27.080 1.00 86.00 318 ILE A O 1
ATOM 2566 N N . LYS A 1 319 ? -20.976 4.234 28.953 1.00 84.56 319 LYS A N 1
ATOM 2567 C CA . LYS A 1 319 ? -21.140 5.685 28.859 1.00 84.56 319 LYS A CA 1
ATOM 2568 C C . LYS A 1 319 ? -19.792 6.391 29.008 1.00 84.56 319 LYS A C 1
ATOM 2570 O O . LYS A 1 319 ? -19.442 7.179 28.132 1.00 84.56 319 LYS A O 1
ATOM 2575 N N . THR A 1 320 ? -19.017 6.059 30.039 1.00 80.06 320 THR A N 1
ATOM 2576 C CA . THR A 1 320 ? -17.684 6.637 30.265 1.00 80.06 320 THR A CA 1
ATOM 2577 C C . THR A 1 320 ? -16.721 6.332 29.116 1.00 80.06 320 THR A C 1
ATOM 2579 O O . THR A 1 320 ? -16.003 7.219 28.657 1.00 80.06 320 THR A O 1
ATOM 2582 N N . ILE A 1 321 ? -16.726 5.101 28.599 1.00 80.75 321 ILE A N 1
ATOM 2583 C CA . ILE A 1 321 ? -15.916 4.706 27.440 1.00 80.75 321 ILE A CA 1
ATOM 2584 C C . ILE A 1 321 ? -16.338 5.497 26.199 1.00 80.75 321 ILE A C 1
ATOM 2586 O O . ILE A 1 321 ? -15.478 6.002 25.479 1.00 80.75 321 ILE A O 1
ATOM 2590 N N . SER A 1 322 ? -17.643 5.643 25.952 1.00 81.88 322 SER A N 1
ATOM 2591 C CA . SER A 1 322 ? -18.161 6.398 24.803 1.00 81.88 322 SER A CA 1
ATOM 2592 C C . SER A 1 322 ? -17.741 7.868 24.849 1.00 81.88 322 SER A C 1
ATOM 2594 O O . SER A 1 322 ? -17.357 8.415 23.821 1.00 81.88 322 SER A O 1
ATOM 2596 N N . GLU A 1 323 ? -17.799 8.500 26.025 1.00 78.50 323 GLU A N 1
ATOM 2597 C CA . GLU A 1 323 ? -17.397 9.901 26.227 1.00 78.50 323 GLU A CA 1
ATOM 2598 C C . GLU A 1 323 ? -15.902 10.115 25.963 1.00 78.50 323 GLU A C 1
ATOM 2600 O O . GLU A 1 323 ? -15.518 11.131 25.393 1.00 78.50 323 GLU A O 1
ATOM 2605 N N . LYS A 1 324 ? -15.060 9.148 26.341 1.00 72.38 324 LYS A N 1
ATOM 2606 C CA . LYS A 1 324 ? -13.599 9.246 26.211 1.00 72.38 324 LYS A CA 1
ATOM 2607 C C . LYS A 1 324 ? -13.066 8.848 24.833 1.00 72.38 324 LYS A C 1
ATOM 2609 O O . LYS A 1 324 ? -12.072 9.398 24.368 1.00 72.38 324 LYS A O 1
ATOM 2614 N N . THR A 1 325 ? -13.708 7.873 24.192 1.00 76.69 325 THR A N 1
ATOM 2615 C CA . THR A 1 325 ? -13.233 7.280 22.930 1.00 76.69 325 THR A CA 1
ATOM 2616 C C . THR A 1 325 ? -13.989 7.764 21.701 1.00 76.69 325 THR A C 1
ATOM 2618 O O . THR A 1 325 ? -13.612 7.400 20.588 1.00 76.69 325 THR A O 1
ATOM 2621 N N . GLU A 1 326 ? -15.092 8.496 21.890 1.00 80.56 326 GLU A N 1
ATOM 2622 C CA . GLU A 1 326 ? -16.060 8.842 20.837 1.00 80.56 326 GLU A CA 1
ATOM 2623 C C . GLU A 1 326 ? -16.526 7.611 20.032 1.00 80.56 326 GLU A C 1
ATOM 2625 O O . GLU A 1 326 ? -16.908 7.698 18.863 1.00 80.56 326 GLU A O 1
ATOM 2630 N N . ASN A 1 327 ? -16.469 6.426 20.654 1.00 87.19 327 ASN A N 1
ATOM 2631 C CA . ASN A 1 327 ? -16.710 5.127 20.027 1.00 87.19 327 ASN A CA 1
ATOM 2632 C C . ASN A 1 327 ? -15.838 4.852 18.789 1.00 87.19 327 ASN A C 1
ATOM 2634 O O . ASN A 1 327 ? -16.252 4.158 17.854 1.00 87.19 327 ASN A O 1
ATOM 2638 N N . HIS A 1 328 ? -14.617 5.384 18.769 1.00 85.69 328 HIS A N 1
ATOM 2639 C CA . HIS A 1 328 ? -13.659 5.155 17.700 1.00 85.69 328 HIS A CA 1
ATOM 2640 C C . HIS A 1 328 ? -13.168 3.688 17.699 1.00 85.69 328 HIS A C 1
ATOM 2642 O O . HIS A 1 328 ? -12.541 3.265 18.673 1.00 85.69 328 HIS A O 1
ATOM 2648 N N . PRO A 1 329 ? -13.356 2.901 16.618 1.00 87.44 329 PRO A N 1
ATOM 2649 C CA . PRO A 1 329 ? -13.071 1.461 16.609 1.00 87.44 329 PRO A CA 1
ATOM 2650 C C . PRO A 1 329 ? -11.652 1.080 17.037 1.00 87.44 329 PRO A C 1
ATOM 2652 O O . PRO A 1 329 ? -11.484 0.172 17.843 1.00 87.44 329 PRO A O 1
ATOM 2655 N N . LEU A 1 330 ? -10.623 1.790 16.556 1.00 81.44 330 LEU A N 1
ATOM 2656 C CA . LEU A 1 330 ? -9.249 1.508 16.987 1.00 81.44 330 LEU A CA 1
ATOM 2657 C C . LEU A 1 330 ? -9.018 1.851 18.467 1.00 81.44 330 LEU A C 1
ATOM 2659 O O . LEU A 1 330 ? -8.253 1.163 19.131 1.00 81.44 330 LEU A O 1
ATOM 2663 N N . ALA A 1 331 ? -9.662 2.902 18.985 1.00 78.88 331 ALA A N 1
ATOM 2664 C CA . ALA A 1 331 ? -9.500 3.289 20.386 1.00 78.88 331 ALA A CA 1
ATOM 2665 C C . ALA A 1 331 ? -10.162 2.251 21.302 1.00 78.88 331 ALA A C 1
ATOM 2667 O O . ALA A 1 331 ? -9.569 1.831 22.290 1.00 78.88 331 ALA A O 1
ATOM 2668 N N . LEU A 1 332 ? -11.349 1.772 20.916 1.00 84.44 332 LEU A N 1
ATOM 2669 C CA . LEU A 1 332 ? -12.044 0.685 21.601 1.00 84.44 332 LEU A CA 1
ATOM 2670 C C . LEU A 1 332 ? -11.236 -0.618 21.582 1.00 84.44 332 LEU A C 1
ATOM 2672 O O . LEU A 1 332 ? -11.135 -1.282 22.609 1.00 84.44 332 LEU A O 1
ATOM 2676 N N . GLU A 1 333 ? -10.640 -0.976 20.442 1.00 83.88 333 GLU A N 1
ATOM 2677 C CA . GLU A 1 333 ? -9.789 -2.167 20.315 1.00 83.88 333 GLU A CA 1
ATOM 2678 C C . GLU A 1 333 ? -8.593 -2.100 21.277 1.00 83.88 333 GLU A C 1
ATOM 2680 O O . GLU A 1 333 ? -8.327 -3.051 22.011 1.00 83.88 333 GLU A O 1
ATOM 2685 N N . LEU A 1 334 ? -7.915 -0.954 21.349 1.00 76.94 334 LEU A N 1
ATOM 2686 C CA . LEU A 1 334 ? -6.774 -0.769 22.248 1.00 76.94 334 LEU A CA 1
ATOM 2687 C C . LEU A 1 334 ? -7.179 -0.763 23.721 1.00 76.94 334 LEU A C 1
ATOM 2689 O O . LEU A 1 334 ? -6.502 -1.389 24.535 1.00 76.94 334 LEU A O 1
ATOM 2693 N N . LEU A 1 335 ? -8.307 -0.133 24.057 1.00 78.94 335 LEU A N 1
ATOM 2694 C CA . LEU A 1 335 ? -8.877 -0.178 25.403 1.00 78.94 335 LEU A CA 1
ATOM 2695 C C . LEU A 1 335 ? -9.176 -1.622 25.821 1.00 78.94 335 LEU A C 1
ATOM 2697 O O . LEU A 1 335 ? -8.837 -2.030 26.936 1.00 78.94 335 LEU A O 1
ATOM 2701 N N . CYS A 1 336 ? -9.759 -2.423 24.924 1.00 82.06 336 CYS A N 1
ATOM 2702 C CA . CYS A 1 336 ? -10.023 -3.835 25.191 1.00 82.06 336 CYS A CA 1
ATOM 2703 C C . CYS A 1 336 ? -8.720 -4.598 25.462 1.00 82.06 336 CYS A C 1
ATOM 2705 O O . CYS A 1 336 ? -8.640 -5.373 26.412 1.00 82.06 336 CYS A O 1
ATOM 2707 N N . GLN A 1 337 ? -7.671 -4.337 24.687 1.00 77.31 337 GLN A N 1
ATOM 2708 C CA . GLN A 1 337 ? -6.371 -4.983 24.875 1.00 77.31 337 GLN A CA 1
ATOM 2709 C C . GLN A 1 337 ? -5.666 -4.575 26.166 1.00 77.31 337 GLN A C 1
ATOM 2711 O O . GLN A 1 337 ? -5.071 -5.429 26.824 1.00 77.31 337 GLN A O 1
ATOM 2716 N N . ALA A 1 338 ? -5.734 -3.296 26.541 1.00 72.38 338 ALA A N 1
ATOM 2717 C CA . ALA A 1 338 ? -5.216 -2.821 27.818 1.00 72.38 338 ALA A CA 1
ATOM 2718 C C . ALA A 1 338 ? -5.929 -3.534 28.976 1.00 72.38 338 ALA A C 1
ATOM 2720 O O . ALA A 1 338 ? -5.271 -4.115 29.837 1.00 72.38 338 ALA A O 1
ATOM 2721 N N . THR A 1 339 ? -7.261 -3.607 28.907 1.00 77.25 339 THR A N 1
ATOM 2722 C CA . THR A 1 339 ? -8.112 -4.278 29.902 1.00 77.25 339 THR A CA 1
ATOM 2723 C C . THR A 1 339 ? -7.810 -5.774 30.020 1.00 77.25 339 THR A C 1
ATOM 2725 O O . THR A 1 339 ? -7.754 -6.305 31.125 1.00 77.25 339 THR A O 1
ATOM 2728 N N . LEU A 1 340 ? -7.567 -6.473 28.905 1.00 78.56 340 LEU A N 1
ATOM 2729 C CA . LEU A 1 340 ? -7.182 -7.892 28.919 1.00 78.56 340 LEU A CA 1
ATOM 2730 C C . LEU A 1 340 ? -5.828 -8.138 29.610 1.00 78.56 340 LEU A C 1
ATOM 2732 O O . LEU A 1 340 ? -5.580 -9.249 30.076 1.00 78.56 340 LEU A O 1
ATOM 2736 N N . LYS A 1 341 ? -4.954 -7.124 29.685 1.00 70.56 341 LYS A N 1
ATOM 2737 C CA . LYS A 1 341 ? -3.643 -7.209 30.346 1.00 70.56 341 LYS A CA 1
ATOM 2738 C C . LYS A 1 341 ? -3.711 -6.844 31.832 1.00 70.56 341 LYS A C 1
ATOM 2740 O O . LYS A 1 341 ? -3.062 -7.509 32.634 1.00 70.56 341 LYS A O 1
ATOM 2745 N N . SER A 1 342 ? -4.440 -5.786 32.190 1.00 70.44 342 SER A N 1
ATOM 2746 C CA . SER A 1 342 ? -4.551 -5.282 33.570 1.00 70.44 342 SER A CA 1
ATOM 2747 C C . SER A 1 342 ? -5.646 -5.968 34.390 1.00 70.44 342 SER A C 1
ATOM 2749 O O . SER A 1 342 ? -5.575 -5.954 35.612 1.00 70.44 342 SER A O 1
ATOM 2751 N N . GLY A 1 343 ? -6.669 -6.540 33.746 1.00 71.56 343 GLY A N 1
ATOM 2752 C CA . GLY A 1 343 ? -7.887 -7.051 34.391 1.00 71.56 343 GLY A CA 1
ATOM 2753 C C . GLY A 1 343 ? -8.944 -5.971 34.676 1.00 71.56 343 GLY A C 1
ATOM 2754 O O . GLY A 1 343 ? -10.131 -6.284 34.816 1.00 71.56 343 GLY A O 1
ATOM 2755 N N . GLU A 1 344 ? -8.538 -4.701 34.676 1.00 70.25 344 GLU A N 1
ATOM 2756 C CA . GLU A 1 344 ? -9.363 -3.529 34.983 1.00 70.25 344 GLU A CA 1
ATOM 2757 C C . GLU A 1 344 ? -9.437 -2.565 33.794 1.00 70.25 344 GLU A C 1
ATOM 2759 O O . GLU A 1 344 ? -8.497 -2.462 33.001 1.00 70.25 344 GLU A O 1
ATOM 2764 N N . LEU A 1 345 ? -10.568 -1.864 33.668 1.00 67.31 345 LEU A N 1
ATOM 2765 C CA . LEU A 1 345 ? -10.759 -0.831 32.651 1.00 67.31 345 LEU A CA 1
ATOM 2766 C C . LEU A 1 345 ? -9.855 0.373 32.975 1.00 67.31 345 LEU A C 1
ATOM 2768 O O . LEU A 1 345 ? -9.960 0.911 34.076 1.00 67.31 345 LEU A O 1
ATOM 2772 N N . PRO A 1 346 ? -8.987 0.825 32.052 1.00 61.34 346 PRO A N 1
ATOM 2773 C CA . PRO A 1 346 ? -8.136 1.985 32.297 1.00 61.34 346 PRO A CA 1
ATOM 2774 C C . PRO A 1 346 ? -8.961 3.256 32.549 1.00 61.34 346 PRO A C 1
ATOM 2776 O O . PRO A 1 346 ? -9.855 3.592 31.770 1.00 61.34 346 PRO A O 1
ATOM 2779 N N . GLU A 1 347 ? -8.621 4.022 33.589 1.00 52.34 347 GLU A N 1
ATOM 2780 C CA . GLU A 1 347 ? -9.358 5.237 33.971 1.00 52.34 347 GLU A CA 1
ATOM 2781 C C . GLU A 1 347 ? -9.191 6.434 33.004 1.00 52.34 347 GLU A C 1
ATOM 2783 O O . GLU A 1 347 ? -9.737 7.507 33.262 1.00 52.34 347 GLU A O 1
ATOM 2788 N N . GLY A 1 348 ? -8.548 6.315 31.835 1.00 51.00 348 GLY A N 1
ATOM 2789 C CA . GLY A 1 348 ? -8.216 7.509 31.039 1.00 51.00 348 GLY A CA 1
ATOM 2790 C C . GLY A 1 348 ? -7.779 7.307 29.591 1.00 51.00 348 GLY A C 1
ATOM 2791 O O . GLY A 1 348 ? -6.779 7.897 29.195 1.00 51.00 348 GLY A O 1
ATOM 2792 N N . VAL A 1 349 ? -8.518 6.540 28.786 1.00 47.22 349 VAL A N 1
ATOM 2793 C CA . VAL A 1 349 ? -8.215 6.413 27.347 1.00 47.22 349 VAL A CA 1
ATOM 2794 C C . VAL A 1 349 ? -8.596 7.702 26.612 1.00 47.22 349 VAL A C 1
ATOM 2796 O O . VAL A 1 349 ? -9.756 7.899 26.271 1.00 47.22 349 VAL A O 1
ATOM 2799 N N . LEU A 1 350 ? -7.637 8.600 26.387 1.00 47.75 350 LEU A N 1
ATOM 2800 C CA . LEU A 1 350 ? -7.831 9.837 25.626 1.00 47.75 350 LEU A CA 1
ATOM 2801 C C . LEU A 1 350 ? -7.410 9.640 24.166 1.00 47.75 350 LEU A C 1
ATOM 2803 O O . LEU A 1 350 ? -6.288 9.232 23.860 1.00 47.75 350 LEU A O 1
ATOM 2807 N N . VAL A 1 351 ? -8.307 9.999 23.245 1.00 46.44 351 VAL A N 1
ATOM 2808 C CA . VAL A 1 351 ? -8.028 10.096 21.805 1.00 46.44 351 VAL A CA 1
ATOM 2809 C C . VAL A 1 351 ? -7.240 11.385 21.541 1.00 46.44 351 VAL A C 1
ATOM 2811 O O . VAL A 1 351 ? -7.750 12.374 21.032 1.00 46.44 351 VAL A O 1
ATOM 2814 N N . ALA A 1 352 ? -5.966 11.381 21.922 1.00 41.47 352 ALA A N 1
ATOM 2815 C CA . ALA A 1 352 ? -4.972 12.346 21.470 1.00 41.47 352 ALA A CA 1
ATOM 2816 C C . ALA A 1 352 ? -3.651 11.602 21.241 1.00 41.47 352 ALA A C 1
ATOM 2818 O O . ALA A 1 352 ? -3.247 10.774 22.060 1.00 41.47 352 ALA A O 1
ATOM 2819 N N . SER A 1 353 ? -2.977 11.885 20.125 1.00 47.44 353 SER A N 1
ATOM 2820 C CA . SER A 1 353 ? -1.746 11.208 19.681 1.00 47.44 353 SER A CA 1
ATOM 2821 C C . SER A 1 353 ? -0.667 11.100 20.769 1.00 47.44 353 SER A C 1
ATOM 2823 O O . SER A 1 353 ? 0.059 10.108 20.818 1.00 47.44 353 SER A O 1
ATOM 2825 N N . GLU A 1 354 ? -0.576 12.065 21.685 1.00 46.84 354 GLU A N 1
ATOM 2826 C CA . GLU A 1 354 ? 0.405 12.044 22.773 1.00 46.84 354 GLU A CA 1
ATOM 2827 C C . GLU A 1 354 ? 0.044 11.106 23.932 1.00 46.84 354 GLU A C 1
ATOM 2829 O O . GLU A 1 354 ? 0.939 10.416 24.430 1.00 46.84 354 GLU A O 1
ATOM 2834 N N . SER A 1 355 ? -1.235 11.044 24.322 1.00 52.84 355 SER A N 1
ATOM 2835 C CA . SER A 1 355 ? -1.762 10.121 25.343 1.00 52.84 355 SER A CA 1
ATOM 2836 C C . SER A 1 355 ? -1.715 8.673 24.847 1.00 52.84 355 SER A C 1
ATOM 2838 O O . SER A 1 355 ? -1.293 7.776 25.577 1.00 52.84 355 SER A O 1
ATOM 2840 N N . PHE A 1 356 ? -2.005 8.478 23.560 1.00 56.41 356 PHE A N 1
ATOM 2841 C CA . PHE A 1 356 ? -1.998 7.191 22.875 1.00 56.41 356 PHE A CA 1
ATOM 2842 C C . PHE A 1 356 ? -0.634 6.480 22.907 1.00 56.41 356 PHE A C 1
ATOM 2844 O O . PHE A 1 356 ? -0.556 5.290 23.202 1.00 56.41 356 PHE A O 1
ATOM 2851 N N . VAL A 1 357 ? 0.472 7.191 22.641 1.00 56.72 357 VAL A N 1
ATOM 2852 C CA . VAL A 1 357 ? 1.819 6.583 22.714 1.00 56.72 357 VAL A CA 1
ATOM 2853 C C . VAL A 1 357 ? 2.209 6.255 24.147 1.00 56.72 357 VAL A C 1
ATOM 2855 O O . VAL A 1 357 ? 2.872 5.246 24.382 1.00 56.72 357 VAL A O 1
ATOM 2858 N N . SER A 1 358 ? 1.823 7.098 25.105 1.00 59.19 358 SER A N 1
ATOM 2859 C CA . SER A 1 358 ? 2.112 6.856 26.519 1.00 59.19 358 SER A CA 1
ATOM 2860 C C . SER A 1 358 ? 1.406 5.585 26.993 1.00 59.19 358 SER A C 1
ATOM 2862 O O . SER A 1 358 ? 2.025 4.742 27.631 1.00 59.19 358 SER A O 1
ATOM 2864 N N . GLU A 1 359 ? 0.160 5.368 26.575 1.00 61.56 359 GLU A N 1
ATOM 2865 C CA . GLU A 1 359 ? -0.594 4.150 26.878 1.00 61.56 359 GLU A CA 1
ATOM 2866 C C . GLU A 1 359 ? -0.063 2.908 26.133 1.00 61.56 359 GLU A C 1
ATOM 2868 O O . GLU A 1 359 ? 0.086 1.833 26.723 1.00 61.56 359 GLU A O 1
ATOM 2873 N N . LEU A 1 360 ? 0.346 3.051 24.866 1.00 63.69 360 LEU A N 1
ATOM 2874 C CA . LEU A 1 360 ? 1.091 2.003 24.157 1.00 63.69 360 LEU A CA 1
ATOM 2875 C C . LEU A 1 360 ? 2.383 1.634 24.899 1.00 63.69 360 LEU A C 1
ATOM 2877 O O . LEU A 1 360 ? 2.702 0.457 25.038 1.00 63.69 360 LEU A O 1
ATOM 2881 N N . SER A 1 361 ? 3.097 2.620 25.437 1.00 60.00 361 SER A N 1
ATOM 2882 C CA . SER A 1 361 ? 4.339 2.395 26.183 1.00 60.00 361 SER A CA 1
ATOM 2883 C C . SER A 1 361 ? 4.115 1.656 27.505 1.00 60.00 361 SER A C 1
ATOM 2885 O O . SER A 1 361 ? 4.981 0.900 27.933 1.00 60.00 361 SER A O 1
ATOM 2887 N N . LEU A 1 362 ? 2.943 1.813 28.128 1.00 62.81 362 LEU A N 1
ATOM 2888 C CA . LEU A 1 362 ? 2.549 1.061 29.328 1.00 62.81 362 LEU A CA 1
ATOM 2889 C C . LEU A 1 362 ? 2.118 -0.381 29.000 1.00 62.81 362 LEU A C 1
ATOM 2891 O O . LEU A 1 362 ? 2.272 -1.311 29.801 1.00 62.81 362 LEU A O 1
ATOM 2895 N N . THR A 1 363 ? 1.578 -0.603 27.803 1.00 67.00 363 THR A N 1
ATOM 2896 C CA . THR A 1 363 ? 1.074 -1.918 27.386 1.00 67.00 363 THR A CA 1
ATOM 2897 C C . THR A 1 363 ? 2.120 -2.774 26.674 1.00 67.00 363 THR A C 1
ATOM 2899 O O . THR A 1 363 ? 1.981 -4.002 26.672 1.00 67.00 363 THR A O 1
ATOM 2902 N N . LEU A 1 364 ? 3.171 -2.183 26.112 1.00 76.81 364 LEU A N 1
ATOM 2903 C CA . LEU A 1 364 ? 4.199 -2.864 25.323 1.00 76.81 364 LEU A CA 1
ATOM 2904 C C . LEU A 1 364 ? 5.504 -3.059 26.101 1.00 76.81 364 LEU A C 1
ATOM 2906 O O . LEU A 1 364 ? 5.864 -2.258 26.958 1.00 76.81 364 LEU A O 1
ATOM 2910 N N . SER A 1 365 ? 6.232 -4.134 25.801 1.00 84.12 365 SER A N 1
ATOM 2911 C CA . SER A 1 365 ? 7.604 -4.300 26.296 1.00 84.12 365 SER A CA 1
ATOM 2912 C C . SER A 1 365 ? 8.570 -3.341 25.585 1.00 84.12 365 SER A C 1
ATOM 2914 O O . SER A 1 365 ? 8.284 -2.849 24.492 1.00 84.12 365 SER A O 1
ATOM 2916 N N . GLN A 1 366 ? 9.758 -3.111 26.157 1.00 84.06 366 GLN A N 1
ATOM 2917 C CA . GLN A 1 366 ? 10.791 -2.315 25.477 1.00 84.06 366 GLN A CA 1
ATOM 2918 C C . GLN A 1 366 ? 11.197 -2.916 24.121 1.00 84.06 366 GLN A C 1
ATOM 2920 O O . GLN A 1 366 ? 11.391 -2.174 23.162 1.00 84.06 366 GLN A O 1
ATOM 2925 N N . GLU A 1 367 ? 11.264 -4.248 24.007 1.00 89.56 367 GLU A N 1
ATOM 2926 C CA . GLU A 1 367 ? 11.551 -4.929 22.735 1.00 89.56 367 GLU A CA 1
ATOM 2927 C C . GLU A 1 367 ? 10.447 -4.683 21.690 1.00 89.56 367 GLU A C 1
ATOM 2929 O O . GLU A 1 367 ? 10.736 -4.474 20.510 1.00 89.56 367 GLU A O 1
ATOM 2934 N N . GLU A 1 368 ? 9.177 -4.695 22.116 1.00 88.94 368 GLU A N 1
ATOM 2935 C CA . GLU A 1 368 ? 8.018 -4.408 21.262 1.00 88.94 368 GLU A CA 1
ATOM 2936 C C . GLU A 1 368 ? 8.023 -2.953 20.778 1.00 88.94 368 GLU A C 1
ATOM 2938 O O . GLU A 1 368 ? 7.842 -2.705 19.586 1.00 88.94 368 GLU A O 1
ATOM 2943 N N . LEU A 1 369 ? 8.281 -2.000 21.680 1.00 86.25 369 LEU A N 1
ATOM 2944 C CA . LEU A 1 369 ? 8.376 -0.577 21.347 1.00 86.25 369 LEU A CA 1
ATOM 2945 C C . LEU A 1 369 ? 9.528 -0.291 20.390 1.00 86.25 369 LEU A C 1
ATOM 2947 O O . LEU A 1 369 ? 9.346 0.440 19.419 1.00 86.25 369 LEU A O 1
ATOM 2951 N N . GLN A 1 370 ? 10.695 -0.896 20.621 1.00 88.12 370 GLN A N 1
ATOM 2952 C CA . GLN A 1 370 ? 11.849 -0.714 19.749 1.00 88.12 370 GLN A CA 1
ATOM 2953 C C . GLN A 1 370 ? 11.571 -1.241 18.336 1.00 88.12 370 GLN A C 1
ATOM 2955 O O . GLN A 1 370 ? 11.911 -0.590 17.347 1.00 88.12 370 GLN A O 1
ATOM 2960 N N . LEU A 1 371 ? 10.916 -2.400 18.225 1.00 91.69 371 LEU A N 1
ATOM 2961 C CA . LEU A 1 371 ? 10.532 -2.939 16.927 1.00 91.69 371 LEU A CA 1
ATOM 2962 C C . LEU A 1 371 ? 9.482 -2.068 16.228 1.00 91.69 371 LEU A C 1
ATOM 2964 O O . LEU A 1 371 ? 9.580 -1.847 15.024 1.00 91.69 371 LEU A O 1
ATOM 2968 N N . LEU A 1 372 ? 8.486 -1.571 16.965 1.00 89.06 372 LEU A N 1
ATOM 2969 C CA . LEU A 1 372 ? 7.461 -0.685 16.414 1.00 89.06 372 LEU A CA 1
ATOM 2970 C C . LEU A 1 372 ? 8.017 0.676 15.998 1.00 89.06 372 LEU A C 1
ATOM 2972 O O . LEU A 1 372 ? 7.555 1.213 14.999 1.00 89.06 372 LEU A O 1
ATOM 2976 N N . SER A 1 373 ? 9.010 1.206 16.716 1.00 88.62 373 SER A N 1
ATOM 2977 C CA . SER A 1 373 ? 9.763 2.399 16.313 1.00 88.62 373 SER A CA 1
ATOM 2978 C C . SER A 1 373 ? 10.479 2.166 14.980 1.00 88.62 373 SER A C 1
ATOM 2980 O O . SER A 1 373 ? 10.341 2.958 14.056 1.00 88.62 373 SER A O 1
ATOM 2982 N N . ALA A 1 374 ? 11.166 1.032 14.818 1.00 90.44 374 ALA A N 1
ATOM 2983 C CA . ALA A 1 374 ? 11.784 0.699 13.534 1.00 90.44 374 ALA A CA 1
ATOM 2984 C C . ALA A 1 374 ? 10.741 0.530 12.414 1.00 90.44 374 ALA A C 1
ATOM 2986 O O . ALA A 1 374 ? 10.980 0.913 11.271 1.00 90.44 374 ALA A O 1
ATOM 2987 N N . LEU A 1 375 ? 9.572 -0.030 12.737 1.00 90.75 375 LEU A N 1
ATOM 2988 C CA . LEU A 1 375 ? 8.477 -0.201 11.788 1.00 90.75 375 LEU A CA 1
ATOM 2989 C C . LEU A 1 375 ? 7.777 1.124 11.446 1.00 90.75 375 LEU A C 1
ATOM 2991 O O . LEU A 1 375 ? 7.191 1.223 10.371 1.00 90.75 375 LEU A O 1
ATOM 2995 N N . SER A 1 376 ? 7.810 2.126 12.335 1.00 90.69 376 SER A N 1
ATOM 2996 C CA . SER A 1 376 ? 7.055 3.370 12.156 1.00 90.69 376 SER A CA 1
ATOM 2997 C C . SER A 1 376 ? 7.644 4.294 11.091 1.00 90.69 376 SER A C 1
ATOM 2999 O O . SER A 1 376 ? 6.908 5.076 10.486 1.00 90.69 376 SER A O 1
ATOM 3001 N N . VAL A 1 377 ? 8.947 4.164 10.830 1.00 92.19 377 VAL A N 1
ATOM 3002 C CA . VAL A 1 377 ? 9.663 4.897 9.778 1.00 92.19 377 VAL A CA 1
ATOM 3003 C C . VAL A 1 377 ? 9.199 4.487 8.382 1.00 92.19 377 VAL A C 1
ATOM 3005 O O . VAL A 1 377 ? 9.101 5.331 7.497 1.00 92.19 377 VAL A O 1
ATOM 3008 N N . PHE A 1 378 ? 8.843 3.219 8.170 1.00 90.12 378 PHE A N 1
ATOM 3009 C CA . PHE A 1 378 ? 8.342 2.770 6.873 1.00 90.12 378 PHE A CA 1
ATOM 3010 C C . PHE A 1 378 ? 6.933 3.313 6.608 1.00 90.12 378 PHE A C 1
ATOM 3012 O O . PHE A 1 378 ? 6.011 3.095 7.396 1.00 90.12 378 PHE A O 1
ATOM 3019 N N . ARG A 1 379 ? 6.732 3.975 5.460 1.00 85.25 379 ARG A N 1
ATOM 3020 C CA . ARG A 1 379 ? 5.400 4.435 5.014 1.00 85.25 379 ARG A CA 1
ATOM 3021 C C . ARG A 1 379 ? 4.464 3.277 4.652 1.00 85.25 379 ARG A C 1
ATOM 3023 O O . ARG A 1 379 ? 3.242 3.438 4.626 1.00 85.25 379 ARG A O 1
ATOM 3030 N N . GLU A 1 380 ? 5.030 2.094 4.424 1.00 79.38 380 GLU A N 1
ATOM 3031 C CA . GLU A 1 380 ? 4.342 0.919 3.903 1.00 79.38 380 GLU A CA 1
ATOM 3032 C C . GLU A 1 380 ? 4.630 -0.345 4.715 1.00 79.38 380 GLU A C 1
ATOM 3034 O O . GLU A 1 380 ? 5.510 -0.383 5.573 1.00 79.38 380 GLU A O 1
ATOM 3039 N N . ALA A 1 381 ? 3.860 -1.400 4.438 1.00 81.75 381 ALA A N 1
ATOM 3040 C CA . ALA A 1 381 ? 4.164 -2.712 4.982 1.00 81.75 381 ALA A CA 1
ATOM 3041 C C . ALA A 1 381 ? 5.392 -3.286 4.267 1.00 81.75 381 ALA A C 1
ATOM 3043 O O . ALA A 1 381 ? 5.438 -3.323 3.040 1.00 81.75 381 ALA A O 1
ATOM 3044 N N . VAL A 1 382 ? 6.357 -3.775 5.035 1.00 81.31 382 VAL A N 1
ATOM 3045 C CA . VAL A 1 382 ? 7.660 -4.214 4.531 1.00 81.31 382 VAL A CA 1
ATOM 3046 C C . VAL A 1 382 ? 7.971 -5.649 4.956 1.00 81.31 382 VAL A C 1
ATOM 3048 O O . VAL A 1 382 ? 7.438 -6.130 5.963 1.00 81.31 382 VAL A O 1
ATOM 3051 N N . PRO A 1 383 ? 8.818 -6.386 4.215 1.00 82.25 383 PRO A N 1
ATOM 3052 C CA . PRO A 1 383 ? 9.220 -7.719 4.636 1.00 82.25 383 PRO A CA 1
ATOM 3053 C C . PRO A 1 383 ? 10.074 -7.652 5.906 1.00 82.25 383 PRO A C 1
ATOM 3055 O O . PRO A 1 383 ? 10.737 -6.656 6.193 1.00 82.25 383 PRO A O 1
ATOM 3058 N N . VAL A 1 384 ? 10.142 -8.770 6.635 1.00 81.56 384 VAL A N 1
ATOM 3059 C CA . VAL A 1 384 ? 10.982 -8.899 7.843 1.00 81.56 384 VAL A CA 1
ATOM 3060 C C . VAL A 1 384 ? 12.438 -8.507 7.579 1.00 81.56 384 VAL A C 1
ATOM 3062 O O . VAL A 1 384 ? 13.107 -7.986 8.468 1.00 81.56 384 VAL A O 1
ATOM 3065 N N . ASP A 1 385 ? 12.934 -8.750 6.367 1.00 81.69 385 ASP A N 1
ATOM 3066 C CA . ASP A 1 385 ? 14.295 -8.379 6.005 1.00 81.69 385 ASP A CA 1
ATOM 3067 C C . ASP A 1 385 ? 14.500 -6.861 5.987 1.00 81.69 385 ASP A C 1
ATOM 3069 O O . ASP A 1 385 ? 15.521 -6.427 6.497 1.00 81.69 385 ASP A O 1
ATOM 3073 N N . ALA A 1 386 ? 13.533 -6.051 5.547 1.00 84.12 386 ALA A N 1
ATOM 3074 C CA . ALA A 1 386 ? 13.611 -4.588 5.652 1.00 84.12 386 ALA A CA 1
ATOM 3075 C C . ALA A 1 386 ? 13.677 -4.127 7.116 1.00 84.12 386 ALA A C 1
ATOM 3077 O O . ALA A 1 386 ? 14.488 -3.284 7.487 1.00 84.12 386 ALA A O 1
ATOM 3078 N N . ILE A 1 387 ? 12.870 -4.746 7.981 1.00 88.88 387 ILE A N 1
ATOM 3079 C CA . ILE A 1 387 ? 12.830 -4.420 9.412 1.00 88.88 387 ILE A CA 1
ATOM 3080 C C . ILE A 1 387 ? 14.196 -4.688 10.059 1.00 88.88 387 ILE A C 1
ATOM 3082 O O . ILE A 1 387 ? 14.684 -3.872 10.837 1.00 88.88 387 ILE A O 1
ATOM 3086 N N . LYS A 1 388 ? 14.860 -5.795 9.695 1.00 88.19 388 LYS A N 1
ATOM 3087 C CA . LYS A 1 388 ? 16.219 -6.115 10.170 1.00 88.19 388 LYS A CA 1
ATOM 3088 C C . LYS A 1 388 ? 17.268 -5.081 9.762 1.00 88.19 388 LYS A C 1
ATOM 3090 O O . LYS A 1 388 ? 18.279 -4.990 10.445 1.00 88.19 388 LYS A O 1
ATOM 3095 N N . TRP A 1 389 ? 17.072 -4.365 8.654 1.00 90.06 389 TRP A N 1
ATOM 3096 C CA . TRP A 1 389 ? 18.001 -3.308 8.253 1.00 90.06 389 TRP A CA 1
ATOM 3097 C C . TRP A 1 389 ? 17.942 -2.118 9.198 1.00 90.06 389 TRP A C 1
ATOM 3099 O O . TRP A 1 389 ? 18.975 -1.512 9.434 1.00 90.06 389 TRP A O 1
ATOM 3109 N N . VAL A 1 390 ? 16.761 -1.798 9.731 1.00 92.12 390 VAL A N 1
ATOM 3110 C CA . VAL A 1 390 ? 16.532 -0.616 10.576 1.00 92.12 390 VAL A CA 1
ATOM 3111 C C . VAL A 1 390 ? 16.769 -0.914 12.057 1.00 92.12 390 VAL A C 1
ATOM 3113 O O . VAL A 1 390 ? 17.303 -0.073 12.779 1.00 92.12 390 VAL A O 1
ATOM 3116 N N . VAL A 1 391 ? 16.400 -2.111 12.520 1.00 89.88 391 VAL A N 1
ATOM 3117 C CA . VAL A 1 391 ? 16.604 -2.530 13.913 1.00 89.88 391 VAL A CA 1
ATOM 3118 C C . VAL A 1 391 ? 18.097 -2.741 14.189 1.00 89.88 391 VAL A C 1
ATOM 3120 O O . VAL A 1 391 ? 18.726 -3.628 13.620 1.00 89.88 391 VAL A O 1
ATOM 3123 N N . THR A 1 392 ? 18.652 -1.963 15.117 1.00 80.25 392 THR A N 1
ATOM 3124 C CA . THR A 1 392 ? 20.074 -2.019 15.502 1.00 80.25 392 THR A CA 1
ATOM 3125 C C . THR A 1 392 ? 20.404 -3.084 16.535 1.00 80.25 392 THR A C 1
ATOM 3127 O O . THR A 1 392 ? 21.545 -3.535 16.626 1.00 80.25 392 THR A O 1
ATOM 3130 N N . THR A 1 393 ? 19.421 -3.488 17.333 1.00 84.62 393 THR A N 1
ATOM 3131 C CA . THR A 1 393 ? 19.593 -4.451 18.419 1.00 84.62 393 THR A CA 1
ATOM 3132 C C . THR A 1 393 ? 19.191 -5.855 17.992 1.00 84.62 393 THR A C 1
ATOM 3134 O O . THR A 1 393 ? 18.394 -6.086 17.081 1.00 84.62 393 THR A O 1
ATOM 3137 N N . ARG A 1 394 ? 19.742 -6.857 18.678 1.00 87.25 394 ARG A N 1
ATOM 3138 C CA . ARG A 1 394 ? 19.390 -8.250 18.419 1.00 87.25 394 ARG A CA 1
ATOM 3139 C C . ARG A 1 394 ? 18.031 -8.571 19.043 1.00 87.25 394 ARG A C 1
ATOM 3141 O O . ARG A 1 394 ? 17.965 -8.971 20.198 1.00 87.25 394 ARG A O 1
ATOM 3148 N N . LEU A 1 395 ? 16.962 -8.437 18.259 1.00 90.06 395 LEU A N 1
ATOM 3149 C CA . LEU A 1 395 ? 15.594 -8.742 18.688 1.00 90.06 395 LEU A CA 1
ATOM 3150 C C . LEU A 1 395 ? 15.068 -10.060 18.090 1.00 90.06 395 LEU A C 1
ATOM 3152 O O . LEU A 1 395 ? 15.374 -10.390 16.938 1.00 90.06 395 LEU A O 1
ATOM 3156 N N . PRO A 1 396 ? 14.202 -10.803 18.806 1.00 90.69 396 PRO A N 1
ATOM 3157 C CA . PRO A 1 396 ? 13.454 -11.928 18.248 1.00 90.69 396 PRO A CA 1
ATOM 3158 C C . PRO A 1 396 ? 12.295 -11.440 17.351 1.00 90.69 396 PRO A C 1
ATOM 3160 O O . PRO A 1 396 ? 11.127 -11.724 17.617 1.00 90.69 396 PRO A O 1
ATOM 3163 N N . ILE A 1 397 ? 12.621 -10.727 16.262 1.00 91.31 397 ILE A N 1
ATOM 3164 C CA . ILE A 1 397 ? 11.686 -9.964 15.407 1.00 91.31 397 ILE A CA 1
ATOM 3165 C C . ILE A 1 397 ? 10.421 -10.756 15.056 1.00 91.31 397 ILE A C 1
ATOM 3167 O O . ILE A 1 397 ? 9.318 -10.268 15.262 1.00 91.31 397 ILE A O 1
ATOM 3171 N N . ARG A 1 398 ? 10.551 -12.001 14.574 1.00 88.75 398 ARG A N 1
ATOM 3172 C CA . ARG A 1 398 ? 9.386 -12.813 14.167 1.00 88.75 398 ARG A CA 1
ATOM 3173 C C . ARG A 1 398 ? 8.413 -13.086 15.317 1.00 88.75 398 ARG A C 1
ATOM 3175 O O . ARG A 1 398 ? 7.210 -13.012 15.105 1.00 88.75 398 ARG A O 1
ATOM 3182 N N . ARG A 1 399 ? 8.925 -13.383 16.516 1.00 90.44 399 ARG A N 1
ATOM 3183 C CA . ARG A 1 399 ? 8.098 -13.635 17.708 1.00 90.44 399 ARG A CA 1
ATOM 3184 C C . ARG A 1 399 ? 7.354 -12.366 18.119 1.00 90.44 399 ARG A C 1
ATOM 3186 O O . ARG A 1 399 ? 6.166 -12.418 18.410 1.00 90.44 399 ARG A O 1
ATOM 3193 N N . ILE A 1 400 ? 8.055 -11.234 18.114 1.00 92.62 400 ILE A N 1
ATOM 3194 C CA . ILE A 1 400 ? 7.482 -9.937 18.480 1.00 92.62 400 ILE A CA 1
ATOM 3195 C C . ILE A 1 400 ? 6.402 -9.533 17.467 1.00 92.62 400 ILE A C 1
ATOM 3197 O O . ILE A 1 400 ? 5.295 -9.202 17.874 1.00 92.62 400 ILE A O 1
ATOM 3201 N N . LEU A 1 401 ? 6.667 -9.645 16.159 1.00 88.69 401 LEU A N 1
ATOM 3202 C CA . LEU A 1 401 ? 5.672 -9.364 15.116 1.00 88.69 401 LEU A CA 1
ATOM 3203 C C . LEU A 1 401 ? 4.416 -10.226 15.273 1.00 88.69 401 LEU A C 1
ATOM 3205 O O . LEU A 1 401 ? 3.321 -9.690 15.194 1.00 88.69 401 LEU A O 1
ATOM 3209 N N . GLN A 1 402 ? 4.561 -11.526 15.551 1.00 85.94 402 GLN A N 1
ATOM 3210 C CA . GLN A 1 402 ? 3.417 -12.415 15.797 1.00 85.94 402 GLN A CA 1
ATOM 3211 C C . GLN A 1 402 ? 2.588 -11.978 17.012 1.00 85.94 402 GLN A C 1
ATOM 3213 O O . GLN A 1 402 ? 1.362 -12.044 16.976 1.00 85.94 402 GLN A O 1
ATOM 3218 N N . ASN A 1 403 ? 3.236 -11.527 18.088 1.00 84.56 403 ASN A N 1
ATOM 3219 C CA . ASN A 1 403 ? 2.534 -11.031 19.272 1.00 84.56 403 ASN A CA 1
ATOM 3220 C C . ASN A 1 403 ? 1.801 -9.714 18.985 1.00 84.56 403 ASN A C 1
ATOM 3222 O O . ASN A 1 403 ? 0.642 -9.564 19.362 1.00 84.56 403 ASN A O 1
ATOM 3226 N N . LEU A 1 404 ? 2.452 -8.782 18.288 1.00 86.06 404 LEU A N 1
ATOM 3227 C CA . LEU A 1 404 ? 1.859 -7.502 17.896 1.00 86.06 404 LEU A CA 1
ATOM 3228 C C . LEU A 1 404 ? 0.719 -7.666 16.881 1.00 86.06 404 LEU A C 1
ATOM 3230 O O . LEU A 1 404 ? -0.245 -6.907 16.920 1.00 86.06 404 LEU A O 1
ATOM 3234 N N . GLU A 1 405 ? 0.817 -8.662 16.000 1.00 83.00 405 GLU A N 1
ATOM 3235 C CA . GLU A 1 405 ? -0.221 -9.050 15.040 1.00 83.00 405 GLU A CA 1
ATOM 3236 C C . GLU A 1 405 ? -1.448 -9.631 15.748 1.00 83.00 405 GLU A C 1
ATOM 3238 O O . GLU A 1 405 ? -2.563 -9.184 15.498 1.00 83.00 405 GLU A O 1
ATOM 3243 N N . LYS A 1 406 ? -1.257 -10.552 16.707 1.00 76.62 406 LYS A N 1
ATOM 3244 C CA . LYS A 1 406 ? -2.352 -11.069 17.553 1.00 76.62 406 LYS A CA 1
ATOM 3245 C C . LYS A 1 406 ? -3.060 -9.968 18.340 1.00 76.62 406 LYS A C 1
ATOM 3247 O O . LYS A 1 406 ? -4.239 -10.091 18.643 1.00 76.62 406 LYS A O 1
ATOM 3252 N N . ARG A 1 407 ? -2.330 -8.902 18.666 1.00 72.19 407 ARG A N 1
ATOM 3253 C CA . ARG A 1 407 ? -2.838 -7.694 19.320 1.00 72.19 407 ARG A CA 1
ATOM 3254 C C . ARG A 1 407 ? -3.316 -6.643 18.313 1.00 72.19 407 ARG A C 1
ATOM 3256 O O . ARG A 1 407 ? -3.518 -5.506 18.688 1.00 72.19 407 ARG A O 1
ATOM 3263 N N . GLY A 1 408 ? -3.425 -6.922 17.017 1.00 71.12 408 GLY A N 1
ATOM 3264 C CA . GLY A 1 408 ? -3.928 -5.952 16.029 1.00 71.12 408 GLY A CA 1
ATOM 3265 C C . GLY A 1 408 ? -3.138 -4.633 15.893 1.00 71.12 408 GLY A C 1
ATOM 3266 O O . GLY A 1 408 ? -3.580 -3.730 15.183 1.00 71.12 408 GLY A O 1
ATOM 3267 N N . ILE A 1 409 ? -1.971 -4.506 16.537 1.00 77.81 409 ILE A N 1
ATOM 3268 C CA . ILE A 1 409 ? -1.105 -3.314 16.501 1.00 77.81 409 ILE A CA 1
ATOM 3269 C C . ILE A 1 409 ? -0.342 -3.276 15.173 1.00 77.81 409 ILE A C 1
ATOM 3271 O O . ILE A 1 409 ? -0.186 -2.227 14.539 1.00 77.81 409 ILE A O 1
ATOM 3275 N N . VAL A 1 410 ? 0.114 -4.450 14.736 1.00 83.94 410 VAL A N 1
ATOM 3276 C CA . VAL A 1 410 ? 0.770 -4.661 13.447 1.00 83.94 410 VAL A CA 1
ATOM 3277 C C . VAL A 1 410 ? -0.177 -5.421 12.535 1.00 83.94 410 VAL A C 1
ATOM 3279 O O . VAL A 1 410 ? -0.798 -6.400 12.938 1.00 83.94 410 VAL A O 1
ATOM 3282 N N . LYS A 1 411 ? -0.267 -4.986 11.282 1.00 78.44 411 LYS A N 1
ATOM 3283 C CA . LYS A 1 411 ? -0.978 -5.705 10.229 1.00 78.44 411 LYS A CA 1
ATOM 3284 C C . LYS A 1 411 ? 0.012 -6.538 9.435 1.00 78.44 411 LYS A C 1
ATOM 3286 O O . LYS A 1 411 ? 1.092 -6.053 9.088 1.00 78.44 411 LYS A O 1
ATOM 3291 N N . ARG A 1 412 ? -0.387 -7.764 9.105 1.00 75.44 412 ARG A N 1
ATOM 3292 C CA . ARG A 1 412 ? 0.334 -8.638 8.186 1.00 75.44 412 ARG A CA 1
ATOM 3293 C C . ARG A 1 412 ? -0.452 -8.775 6.888 1.00 75.44 412 ARG A C 1
ATOM 3295 O O . ARG A 1 412 ? -1.654 -9.012 6.911 1.00 75.44 412 ARG A O 1
ATOM 3302 N N . ARG A 1 413 ? 0.232 -8.646 5.756 1.00 66.56 413 ARG A N 1
ATOM 3303 C CA . ARG A 1 413 ? -0.317 -8.926 4.425 1.00 66.56 413 ARG A CA 1
ATOM 3304 C C . ARG A 1 413 ? 0.765 -9.612 3.616 1.00 66.56 413 ARG A C 1
ATOM 3306 O O . ARG A 1 413 ? 1.796 -9.003 3.363 1.00 66.56 413 ARG A O 1
ATOM 3313 N N . GLY A 1 414 ? 0.579 -10.880 3.267 1.00 58.59 414 GLY A N 1
ATOM 3314 C CA . GLY A 1 414 ? 1.514 -11.515 2.340 1.00 58.59 414 GLY A CA 1
ATOM 3315 C C . GLY A 1 414 ? 2.946 -11.710 2.835 1.00 58.59 414 GLY A C 1
ATOM 3316 O O . GLY A 1 414 ? 3.906 -11.698 2.070 1.00 58.59 414 GLY A O 1
ATOM 3317 N N . GLY A 1 415 ? 3.131 -11.784 4.157 1.00 68.38 415 GLY A N 1
ATOM 3318 C CA . GLY A 1 415 ? 4.466 -11.772 4.769 1.00 68.38 415 GLY A CA 1
ATOM 3319 C C . GLY A 1 415 ? 5.114 -10.386 4.883 1.00 68.38 415 GLY A C 1
ATOM 3320 O O . GLY A 1 415 ? 6.221 -10.291 5.417 1.00 68.38 415 GLY A O 1
ATOM 3321 N N . LEU A 1 416 ? 4.423 -9.330 4.452 1.00 78.25 416 LEU A N 1
ATOM 3322 C CA . LEU A 1 416 ? 4.751 -7.940 4.750 1.00 78.25 416 LEU A CA 1
ATOM 3323 C C . LEU A 1 416 ? 4.099 -7.529 6.070 1.00 78.25 416 LEU A C 1
ATOM 3325 O O . LEU A 1 416 ? 2.991 -7.967 6.387 1.00 78.25 416 LEU A O 1
ATOM 3329 N N . TYR A 1 417 ? 4.780 -6.670 6.818 1.00 80.75 417 TYR A N 1
ATOM 3330 C CA . TYR A 1 417 ? 4.347 -6.176 8.118 1.00 80.75 417 TYR A CA 1
ATOM 3331 C C . TYR A 1 417 ? 4.344 -4.655 8.117 1.00 80.75 417 TYR A C 1
ATOM 3333 O O . TYR A 1 417 ? 5.302 -4.040 7.662 1.00 80.75 417 TYR A O 1
ATOM 3341 N N . GLY A 1 418 ? 3.290 -4.048 8.652 1.00 84.19 418 GLY A N 1
ATOM 3342 C CA . GLY A 1 418 ? 3.206 -2.600 8.821 1.00 84.19 418 GLY A CA 1
ATOM 3343 C C . GLY A 1 418 ? 2.428 -2.234 10.076 1.00 84.19 418 GLY A C 1
ATOM 3344 O O . GLY A 1 418 ? 1.485 -2.930 10.456 1.00 84.19 418 GLY A O 1
ATOM 3345 N N . ALA A 1 419 ? 2.815 -1.143 10.730 1.00 83.62 419 ALA A N 1
ATOM 3346 C CA . ALA A 1 419 ? 2.042 -0.599 11.841 1.00 83.62 419 ALA A CA 1
ATOM 3347 C C . ALA A 1 419 ? 0.709 -0.026 11.332 1.00 83.62 419 ALA A C 1
ATOM 3349 O O . ALA A 1 419 ? 0.612 0.468 10.203 1.00 83.62 419 ALA A O 1
ATOM 3350 N N . HIS A 1 420 ? -0.334 -0.060 12.165 1.00 75.94 420 HIS A N 1
ATOM 3351 C CA . HIS A 1 420 ? -1.550 0.697 11.871 1.00 75.94 420 HIS A CA 1
ATOM 3352 C C . HIS A 1 420 ? -1.204 2.189 11.703 1.00 75.94 420 HIS A C 1
ATOM 3354 O O . HIS A 1 420 ? -0.413 2.711 12.478 1.00 75.94 420 HIS A O 1
ATOM 3360 N N . SER A 1 421 ? -1.806 2.904 10.746 1.00 72.81 421 SER A N 1
ATOM 3361 C CA . SER A 1 421 ? -1.431 4.293 10.428 1.00 72.81 421 SER A CA 1
ATOM 3362 C C . SER A 1 421 ? -1.406 5.251 11.624 1.00 72.81 421 SER A C 1
ATOM 3364 O O . SER A 1 421 ? -0.420 5.950 11.798 1.00 72.81 421 SER A O 1
ATOM 3366 N N . LEU A 1 422 ? -2.437 5.239 12.474 1.00 72.88 422 LEU A N 1
ATOM 3367 C CA . LEU A 1 422 ? -2.450 6.018 13.720 1.00 72.88 422 LEU A CA 1
ATOM 3368 C C . LEU A 1 422 ? -1.300 5.653 14.670 1.00 72.88 422 LEU A C 1
ATOM 3370 O O . LEU A 1 422 ? -0.674 6.539 15.236 1.00 72.88 422 LEU A O 1
ATOM 3374 N N . ILE A 1 423 ? -0.993 4.360 14.817 1.00 75.06 423 ILE A N 1
ATOM 3375 C CA . ILE A 1 423 ? 0.126 3.888 15.646 1.00 75.06 423 ILE A CA 1
ATOM 3376 C C . ILE A 1 423 ? 1.450 4.350 15.044 1.00 75.06 423 ILE A C 1
ATOM 3378 O O . ILE A 1 423 ? 2.305 4.869 15.753 1.00 75.06 423 ILE A O 1
ATOM 3382 N N . ARG A 1 424 ? 1.593 4.218 13.725 1.00 84.44 424 ARG A N 1
ATOM 3383 C CA . ARG A 1 424 ? 2.748 4.690 12.969 1.00 84.44 424 ARG A CA 1
ATOM 3384 C C . ARG A 1 424 ? 2.975 6.181 13.196 1.00 84.44 424 ARG A C 1
ATOM 3386 O O . ARG A 1 424 ? 4.054 6.551 13.627 1.00 84.44 424 ARG A O 1
ATOM 3393 N N . GLU A 1 425 ? 1.961 7.007 12.949 1.00 75.81 425 GLU A N 1
ATOM 3394 C CA . GLU A 1 425 ? 2.017 8.470 13.078 1.00 75.81 425 GLU A CA 1
ATOM 3395 C C . GLU A 1 425 ? 2.340 8.897 14.513 1.00 75.81 425 GLU A C 1
ATOM 3397 O O . GLU A 1 425 ? 3.211 9.736 14.731 1.00 75.81 425 GLU A O 1
ATOM 3402 N N . ALA A 1 426 ? 1.704 8.265 15.499 1.00 73.31 426 ALA A N 1
ATOM 3403 C CA . ALA A 1 426 ? 1.939 8.568 16.901 1.00 73.31 426 ALA A CA 1
ATOM 3404 C C . ALA A 1 426 ? 3.379 8.214 17.335 1.00 73.31 426 ALA A C 1
ATOM 3406 O O . ALA A 1 426 ? 4.047 9.022 17.980 1.00 73.31 426 ALA A O 1
ATOM 3407 N N . LEU A 1 427 ? 3.888 7.036 16.951 1.00 77.56 427 LEU A N 1
ATOM 3408 C CA . LEU A 1 427 ? 5.245 6.599 17.307 1.00 77.56 427 LEU A CA 1
ATOM 3409 C C . LEU A 1 427 ? 6.330 7.318 16.501 1.00 77.56 427 LEU A C 1
ATOM 3411 O O . LEU A 1 427 ? 7.385 7.612 17.054 1.00 77.56 427 LEU A O 1
ATOM 3415 N N . TYR A 1 428 ? 6.084 7.612 15.224 1.00 81.06 428 TYR A N 1
ATOM 3416 C CA . TYR A 1 428 ? 7.009 8.342 14.357 1.00 81.06 428 TYR A CA 1
ATOM 3417 C C . TYR A 1 428 ? 7.363 9.704 14.951 1.00 81.06 428 TYR A C 1
ATOM 3419 O O . TYR A 1 428 ? 8.538 10.002 15.135 1.00 81.06 428 TYR A O 1
ATOM 3427 N N . ASN A 1 429 ? 6.354 10.470 15.373 1.00 73.25 429 ASN A N 1
ATOM 3428 C CA . ASN A 1 429 ? 6.559 11.804 15.939 1.00 73.25 429 ASN A CA 1
ATOM 3429 C C . ASN A 1 429 ? 7.358 11.802 17.254 1.00 73.25 429 ASN A C 1
ATOM 3431 O O . ASN A 1 429 ? 7.971 12.811 17.586 1.00 73.25 429 ASN A O 1
ATOM 3435 N N . LYS A 1 430 ? 7.347 10.697 18.017 1.00 70.56 430 LYS A N 1
ATOM 3436 C CA . LYS A 1 430 ? 8.081 10.590 19.292 1.00 70.56 430 LYS A CA 1
ATOM 3437 C C . LYS A 1 430 ? 9.434 9.883 19.182 1.00 70.56 430 LYS A C 1
ATOM 3439 O O . LYS A 1 430 ? 10.306 10.146 20.002 1.00 70.56 430 LYS A O 1
ATOM 3444 N N . MET A 1 431 ? 9.584 8.936 18.255 1.00 74.88 431 MET A N 1
ATOM 3445 C CA . MET A 1 431 ? 10.709 7.988 18.238 1.00 74.88 431 MET A CA 1
ATOM 3446 C C . MET A 1 431 ? 11.358 7.791 16.864 1.00 74.88 431 MET A C 1
ATOM 3448 O O . MET A 1 431 ? 12.303 7.009 16.774 1.00 74.88 431 MET A O 1
ATOM 3452 N N . GLY A 1 432 ? 10.858 8.424 15.800 1.00 76.19 432 GLY A N 1
ATOM 3453 C CA . GLY A 1 432 ? 11.514 8.382 14.496 1.00 76.19 432 GLY A CA 1
ATOM 3454 C C . GLY A 1 432 ? 12.889 9.040 14.582 1.00 76.19 432 GLY A C 1
ATOM 3455 O O . GLY A 1 432 ? 13.018 10.130 15.141 1.00 76.19 432 GLY A O 1
ATOM 3456 N N . SER A 1 433 ? 13.925 8.372 14.069 1.00 86.94 433 SER A N 1
ATOM 3457 C CA . SER A 1 433 ? 15.284 8.919 14.074 1.00 86.94 433 SER A CA 1
ATOM 3458 C C . SER A 1 433 ? 15.889 9.008 12.668 1.00 86.94 433 SER A C 1
ATOM 3460 O O . SER A 1 433 ? 15.673 8.108 11.849 1.00 86.94 433 SER A O 1
ATOM 3462 N N . PRO A 1 434 ? 16.722 10.031 12.386 1.00 90.00 434 PRO A N 1
ATOM 3463 C CA . PRO A 1 434 ? 17.463 10.124 11.125 1.00 90.00 434 PRO A CA 1
ATOM 3464 C C . PRO A 1 434 ? 18.280 8.863 10.804 1.00 90.00 434 PRO A C 1
ATOM 3466 O O . PRO A 1 434 ? 18.389 8.443 9.655 1.00 90.00 434 PRO A O 1
ATOM 3469 N N . GLU A 1 435 ? 18.801 8.192 11.835 1.00 91.88 435 GLU A N 1
ATOM 3470 C CA . GLU A 1 435 ? 19.565 6.950 11.703 1.00 91.88 435 GLU A CA 1
ATOM 3471 C C . GLU A 1 435 ? 18.706 5.784 11.178 1.00 91.88 435 GLU A C 1
ATOM 3473 O O . GLU A 1 435 ? 19.164 4.972 10.369 1.00 91.88 435 GLU A O 1
ATOM 3478 N N . GLN A 1 436 ? 17.444 5.693 11.614 1.00 93.88 436 GLN A N 1
ATOM 3479 C CA . GLN A 1 436 ? 16.494 4.707 11.096 1.00 93.88 436 GLN A CA 1
ATOM 3480 C C . GLN A 1 436 ? 16.142 4.996 9.634 1.00 93.88 436 GLN A C 1
ATOM 3482 O O . GLN A 1 436 ? 16.095 4.066 8.826 1.00 93.88 436 GLN A O 1
ATOM 3487 N N . HIS A 1 437 ? 15.961 6.271 9.281 1.00 94.56 437 HIS A N 1
ATOM 3488 C CA . HIS A 1 437 ? 15.731 6.690 7.900 1.00 94.56 437 HIS A CA 1
ATOM 3489 C C . HIS A 1 437 ? 16.919 6.375 6.990 1.00 94.56 437 HIS A C 1
ATOM 3491 O O . HIS A 1 437 ? 16.722 5.764 5.947 1.00 94.56 437 HIS A O 1
ATOM 3497 N N . SER A 1 438 ? 18.154 6.665 7.402 1.00 94.44 438 SER A N 1
ATOM 3498 C CA . SER A 1 438 ? 19.355 6.330 6.618 1.00 94.44 438 SER A CA 1
ATOM 3499 C C . SER A 1 438 ? 19.471 4.819 6.338 1.00 94.44 438 SER A C 1
ATOM 3501 O O . SER A 1 438 ? 19.783 4.383 5.222 1.00 94.44 438 SER A O 1
ATOM 3503 N N . ARG A 1 439 ? 19.124 3.977 7.322 1.00 94.50 439 ARG A N 1
ATOM 3504 C CA . ARG A 1 439 ? 19.078 2.513 7.148 1.00 94.50 439 ARG A CA 1
ATOM 3505 C C . ARG A 1 439 ? 17.956 2.055 6.225 1.00 94.50 439 ARG A C 1
ATOM 3507 O O . ARG A 1 439 ? 18.184 1.175 5.393 1.00 94.50 439 ARG A O 1
ATOM 3514 N N . ALA A 1 440 ? 16.768 2.645 6.351 1.00 94.44 440 ALA A N 1
ATOM 3515 C CA . ALA A 1 440 ? 15.651 2.377 5.451 1.00 94.44 440 ALA A CA 1
ATOM 3516 C C . ALA A 1 440 ? 15.996 2.789 4.009 1.00 94.44 440 ALA A C 1
ATOM 3518 O O . ALA A 1 440 ? 15.789 2.002 3.086 1.00 94.44 440 ALA A O 1
ATOM 3519 N N . ALA A 1 441 ? 16.621 3.955 3.821 1.00 94.38 441 ALA A N 1
ATOM 3520 C CA . ALA A 1 441 ? 17.106 4.426 2.528 1.00 94.38 441 ALA A CA 1
ATOM 3521 C C . ALA A 1 441 ? 18.098 3.438 1.905 1.00 94.38 441 ALA A C 1
ATOM 3523 O O . ALA A 1 441 ? 17.944 3.043 0.753 1.00 94.38 441 ALA A O 1
ATOM 3524 N N . SER A 1 442 ? 19.062 2.955 2.693 1.00 90.81 442 SER A N 1
ATOM 3525 C CA . SER A 1 442 ? 20.049 1.967 2.243 1.00 90.81 442 SER A CA 1
ATOM 3526 C C . SER A 1 442 ? 19.408 0.636 1.832 1.00 90.81 442 SER A C 1
ATOM 3528 O O . SER A 1 442 ? 19.819 0.023 0.844 1.00 90.81 442 SER A O 1
ATOM 3530 N N . TYR A 1 443 ? 18.380 0.192 2.564 1.00 88.94 443 TYR A N 1
ATOM 3531 C CA . TYR A 1 443 ? 17.603 -0.991 2.199 1.00 88.94 443 TYR A CA 1
ATOM 3532 C C . TYR A 1 443 ? 16.904 -0.806 0.847 1.00 88.94 443 TYR A C 1
ATOM 3534 O O . TYR A 1 443 ? 17.055 -1.649 -0.036 1.00 88.94 443 TYR A O 1
ATOM 3542 N N . TYR A 1 444 ? 16.183 0.300 0.664 1.00 82.75 444 TYR A N 1
ATOM 3543 C CA . TYR A 1 444 ? 15.461 0.570 -0.576 1.00 82.75 444 TYR A CA 1
ATOM 3544 C C . TYR A 1 444 ? 16.398 0.818 -1.765 1.00 82.75 444 TYR A C 1
ATOM 3546 O O . TYR A 1 444 ? 16.170 0.277 -2.845 1.00 82.75 444 TYR A O 1
ATOM 3554 N N . ARG A 1 445 ? 17.518 1.524 -1.561 1.00 82.56 445 ARG A N 1
ATOM 3555 C CA . ARG A 1 445 ? 18.565 1.714 -2.579 1.00 82.56 445 ARG A CA 1
ATOM 3556 C C . ARG A 1 445 ? 19.128 0.377 -3.062 1.00 82.56 445 ARG A C 1
ATOM 3558 O O . ARG A 1 445 ? 19.415 0.226 -4.244 1.00 82.56 445 ARG A O 1
ATOM 3565 N N . LYS A 1 446 ? 19.244 -0.619 -2.176 1.00 78.50 446 LYS A N 1
ATOM 3566 C CA . LYS A 1 446 ? 19.678 -1.976 -2.543 1.00 78.50 446 LYS A CA 1
ATOM 3567 C C . LYS A 1 446 ? 18.665 -2.709 -3.433 1.00 78.50 446 LYS A C 1
ATOM 3569 O O . LYS A 1 446 ? 19.078 -3.568 -4.209 1.00 78.50 446 LYS A O 1
ATOM 3574 N N . LEU A 1 447 ? 17.369 -2.412 -3.315 1.00 69.88 447 LEU A N 1
ATOM 3575 C CA . LEU A 1 447 ? 16.344 -3.003 -4.180 1.00 69.88 447 LEU A CA 1
ATOM 3576 C C . LEU A 1 447 ? 16.418 -2.468 -5.607 1.00 69.88 447 LEU A C 1
ATOM 3578 O O . LEU A 1 447 ? 15.970 -3.176 -6.499 1.00 69.88 447 LEU A O 1
ATOM 3582 N N . ALA A 1 448 ? 17.009 -1.280 -5.803 1.00 64.38 448 ALA A N 1
ATOM 3583 C CA . ALA A 1 448 ? 17.414 -0.658 -7.070 1.00 64.38 448 ALA A CA 1
ATOM 3584 C C . ALA A 1 448 ? 16.383 -0.721 -8.221 1.00 64.38 448 ALA A C 1
ATOM 3586 O O . ALA A 1 448 ? 16.760 -0.665 -9.386 1.00 64.38 448 ALA A O 1
ATOM 3587 N N . ASP A 1 449 ? 15.092 -0.803 -7.890 1.00 68.50 449 ASP A N 1
ATOM 3588 C CA . ASP A 1 449 ? 13.987 -0.421 -8.767 1.00 68.50 449 ASP A CA 1
ATOM 3589 C C . ASP A 1 449 ? 13.590 1.043 -8.529 1.00 68.50 449 ASP A C 1
ATOM 3591 O O . ASP A 1 449 ? 13.867 1.604 -7.468 1.00 68.50 449 ASP A O 1
ATOM 3595 N N . THR A 1 450 ? 12.943 1.679 -9.500 1.00 73.06 450 THR A N 1
ATOM 3596 C CA . THR A 1 450 ? 12.668 3.120 -9.525 1.00 73.06 450 THR A CA 1
ATOM 3597 C C . THR A 1 450 ? 11.771 3.490 -8.366 1.00 73.06 450 THR A C 1
ATOM 3599 O O . THR A 1 450 ? 12.054 4.457 -7.668 1.00 73.06 450 THR A O 1
ATOM 3602 N N . ARG A 1 451 ? 10.738 2.693 -8.082 1.00 76.50 451 ARG A N 1
ATOM 3603 C CA . ARG A 1 451 ? 9.819 2.960 -6.976 1.00 76.50 451 ARG A CA 1
ATOM 3604 C C . ARG A 1 451 ? 10.539 2.896 -5.630 1.00 76.50 451 ARG A C 1
ATOM 3606 O O . ARG A 1 451 ? 10.418 3.829 -4.840 1.00 76.50 451 ARG A O 1
ATOM 3613 N N . SER A 1 452 ? 11.316 1.842 -5.386 1.00 80.44 452 SER A N 1
ATOM 3614 C CA . SER A 1 452 ? 12.164 1.755 -4.194 1.00 80.44 452 SER A CA 1
ATOM 3615 C C . SER A 1 452 ? 13.191 2.882 -4.162 1.00 80.44 452 SER A C 1
ATOM 3617 O O . SER A 1 452 ? 13.493 3.403 -3.102 1.00 80.44 452 SER A O 1
ATOM 3619 N N . THR A 1 453 ? 13.705 3.326 -5.303 1.00 82.50 453 THR A N 1
ATOM 3620 C CA . THR A 1 453 ? 14.677 4.424 -5.362 1.00 82.50 453 THR A CA 1
ATOM 3621 C C . THR A 1 453 ? 14.035 5.773 -5.018 1.00 82.50 453 THR A C 1
ATOM 3623 O O . THR A 1 453 ? 14.635 6.570 -4.300 1.00 82.50 453 THR A O 1
ATOM 3626 N N . LEU A 1 454 ? 12.787 6.008 -5.431 1.00 86.31 454 LEU A N 1
ATOM 3627 C CA . LEU A 1 454 ? 11.977 7.153 -4.995 1.00 86.31 454 LEU A CA 1
ATOM 3628 C C . LEU A 1 454 ? 11.665 7.079 -3.489 1.00 86.31 454 LEU A C 1
ATOM 3630 O O . LEU A 1 454 ? 11.679 8.099 -2.801 1.00 86.31 454 LEU A O 1
ATOM 3634 N N . GLU A 1 455 ? 11.442 5.875 -2.956 1.00 88.38 455 GLU A N 1
ATOM 3635 C CA . GLU A 1 455 ? 11.291 5.649 -1.513 1.00 88.38 455 GLU A CA 1
ATOM 3636 C C . GLU A 1 455 ? 12.607 5.898 -0.754 1.00 88.38 455 GLU A C 1
ATOM 3638 O O . GLU A 1 455 ? 12.613 6.523 0.305 1.00 88.38 455 GLU A O 1
ATOM 3643 N N . ALA A 1 456 ? 13.743 5.474 -1.314 1.00 91.94 456 ALA A N 1
ATOM 3644 C CA . ALA A 1 456 ? 15.068 5.743 -0.767 1.00 91.94 456 ALA A CA 1
ATOM 3645 C C . ALA A 1 456 ? 15.359 7.245 -0.738 1.00 91.94 456 ALA A C 1
ATOM 3647 O O . ALA A 1 456 ? 15.865 7.739 0.265 1.00 91.94 456 ALA A O 1
ATOM 3648 N N . LEU A 1 457 ? 14.986 7.974 -1.796 1.00 92.75 457 LEU A N 1
ATOM 3649 C CA . LEU A 1 457 ? 15.113 9.427 -1.870 1.00 92.75 457 LEU A CA 1
ATOM 3650 C C . LEU A 1 457 ? 14.338 10.119 -0.742 1.00 92.75 457 LEU A C 1
ATOM 3652 O O . LEU A 1 457 ? 14.892 10.985 -0.070 1.00 92.75 457 LEU A O 1
ATOM 3656 N N . TYR A 1 458 ? 13.093 9.697 -0.495 1.00 92.12 458 TYR A N 1
ATOM 3657 C CA . TYR A 1 458 ? 12.312 10.168 0.652 1.00 92.12 458 TYR A CA 1
ATOM 3658 C C . TYR A 1 458 ? 13.031 9.894 1.980 1.00 92.12 458 TYR A C 1
ATOM 3660 O O . TYR A 1 458 ? 13.166 10.787 2.810 1.00 92.12 458 TYR A O 1
ATOM 3668 N N . HIS A 1 459 ? 13.540 8.678 2.184 1.00 94.19 459 HIS A N 1
ATOM 3669 C CA . HIS A 1 459 ? 14.221 8.347 3.431 1.00 94.19 459 HIS A CA 1
ATOM 3670 C C . HIS A 1 459 ? 15.552 9.094 3.614 1.00 94.19 459 HIS A C 1
ATOM 3672 O O . HIS A 1 459 ? 15.831 9.526 4.726 1.00 94.19 459 HIS A O 1
ATOM 3678 N N . TYR A 1 460 ? 16.355 9.300 2.567 1.00 94.31 460 TYR A N 1
ATOM 3679 C CA . TYR A 1 460 ? 17.561 10.131 2.665 1.00 94.31 460 TYR A CA 1
ATOM 3680 C C . TYR A 1 460 ? 17.222 11.581 3.027 1.00 94.31 460 TYR A C 1
ATOM 3682 O O . TYR A 1 460 ? 17.917 12.180 3.846 1.00 94.31 460 TYR A O 1
ATOM 3690 N N . ALA A 1 461 ? 16.118 12.110 2.495 1.00 90.56 461 ALA A N 1
ATOM 3691 C CA . ALA A 1 461 ? 15.620 13.439 2.839 1.00 90.56 461 ALA A CA 1
ATOM 3692 C C . ALA A 1 461 ? 15.277 13.567 4.327 1.00 90.56 461 ALA A C 1
ATOM 3694 O O . ALA A 1 461 ? 15.800 14.434 5.019 1.00 90.56 461 ALA A O 1
ATOM 3695 N N . GLU A 1 462 ? 14.452 12.654 4.844 1.00 91.00 462 GLU A N 1
ATOM 3696 C CA . GLU A 1 462 ? 14.068 12.628 6.261 1.00 91.00 462 GLU A CA 1
ATOM 3697 C C . GLU A 1 462 ? 15.267 12.352 7.190 1.00 91.00 462 GLU A C 1
ATOM 3699 O O . GLU A 1 462 ? 15.264 12.750 8.353 1.00 91.00 462 GLU A O 1
ATOM 3704 N N . ALA A 1 463 ? 16.317 11.693 6.685 1.00 92.31 463 ALA A N 1
ATOM 3705 C CA . ALA A 1 463 ? 17.578 11.521 7.402 1.00 92.31 463 ALA A CA 1
ATOM 3706 C C . ALA A 1 463 ? 18.466 12.782 7.407 1.00 92.31 463 ALA A C 1
ATOM 3708 O O . ALA A 1 463 ? 19.463 12.808 8.128 1.00 92.31 463 ALA A O 1
ATOM 3709 N N . GLY A 1 464 ? 18.149 13.804 6.602 1.00 89.88 464 GLY A N 1
ATOM 3710 C CA . GLY A 1 464 ? 19.023 14.956 6.362 1.00 89.88 464 GLY A CA 1
ATOM 3711 C C . GLY A 1 464 ? 20.301 14.607 5.586 1.00 89.88 464 GLY A C 1
ATOM 3712 O O . GLY A 1 464 ? 21.275 15.359 5.618 1.00 89.88 464 GLY A O 1
ATOM 3713 N N . ASP A 1 465 ? 20.323 13.462 4.901 1.00 92.12 465 ASP A N 1
ATOM 3714 C CA . ASP A 1 465 ? 21.485 12.942 4.182 1.00 92.12 465 ASP A CA 1
ATOM 3715 C C . ASP A 1 465 ? 21.558 13.544 2.771 1.00 92.12 465 ASP A C 1
ATOM 3717 O O . ASP A 1 465 ? 21.068 12.984 1.787 1.00 92.12 465 ASP A O 1
ATOM 3721 N N . SER A 1 466 ? 22.169 14.727 2.680 1.00 90.56 466 SER A N 1
ATOM 3722 C CA . SER A 1 466 ? 22.321 15.457 1.414 1.00 90.56 466 SER A CA 1
ATOM 3723 C C . SER A 1 466 ? 23.134 14.692 0.363 1.00 90.56 466 SER A C 1
ATOM 3725 O O . SER A 1 466 ? 22.875 14.845 -0.831 1.00 90.56 466 SER A O 1
ATOM 3727 N N . GLU A 1 467 ? 24.113 13.884 0.780 1.00 91.44 467 GLU A N 1
ATOM 3728 C CA . GLU A 1 467 ? 24.934 13.083 -0.136 1.00 91.44 467 GLU A CA 1
ATOM 3729 C C . GLU A 1 467 ? 24.110 11.923 -0.703 1.00 91.44 467 GLU A C 1
ATOM 3731 O O . GLU A 1 467 ? 24.056 11.734 -1.919 1.00 91.44 467 GLU A O 1
ATOM 3736 N N . GLY A 1 468 ? 23.359 11.228 0.157 1.00 92.31 468 GLY A N 1
ATOM 3737 C CA . GLY A 1 468 ? 22.399 10.207 -0.248 1.00 92.31 468 GLY A CA 1
ATOM 3738 C C . GLY A 1 468 ? 21.331 10.735 -1.211 1.00 92.31 468 GLY A C 1
ATOM 3739 O O . GLY A 1 468 ? 21.032 10.074 -2.210 1.00 92.31 468 GLY A O 1
ATOM 3740 N N . VAL A 1 469 ? 20.793 11.938 -0.972 1.00 93.00 469 VAL A N 1
ATOM 3741 C CA . VAL A 1 469 ? 19.853 12.617 -1.887 1.00 93.00 469 VAL A CA 1
ATOM 3742 C C . VAL A 1 469 ? 20.499 12.879 -3.251 1.00 93.00 469 VAL A C 1
ATOM 3744 O O . VAL A 1 469 ? 19.928 12.504 -4.277 1.00 93.00 469 VAL A O 1
ATOM 3747 N N . LEU A 1 470 ? 21.689 13.488 -3.269 1.00 91.88 470 LEU A N 1
ATOM 3748 C CA . LEU A 1 470 ? 22.425 13.826 -4.491 1.00 91.88 470 LEU A CA 1
ATOM 3749 C C . LEU A 1 470 ? 22.692 12.590 -5.355 1.00 91.88 470 LEU A C 1
ATOM 3751 O O . LEU A 1 470 ? 22.374 12.578 -6.547 1.00 91.88 470 LEU A O 1
ATOM 3755 N N . ASP A 1 471 ? 23.259 11.554 -4.743 1.00 90.81 471 ASP A N 1
ATOM 3756 C CA . ASP A 1 471 ? 23.546 10.275 -5.383 1.00 90.81 471 ASP A CA 1
ATOM 3757 C C . ASP A 1 471 ? 22.291 9.650 -5.986 1.00 90.81 471 ASP A C 1
ATOM 3759 O O . ASP A 1 471 ? 22.286 9.187 -7.128 1.00 90.81 471 ASP A O 1
ATOM 3763 N N . THR A 1 472 ? 21.214 9.635 -5.202 1.00 89.81 472 THR A N 1
ATOM 3764 C CA . THR A 1 472 ? 19.969 8.979 -5.590 1.00 89.81 472 THR A CA 1
ATOM 3765 C C . THR A 1 472 ? 19.327 9.702 -6.768 1.00 89.81 472 THR A C 1
ATOM 3767 O O . THR A 1 472 ? 18.978 9.048 -7.749 1.00 89.81 472 THR A O 1
ATOM 3770 N N . ILE A 1 473 ? 19.245 11.039 -6.731 1.00 89.38 473 ILE A N 1
ATOM 3771 C CA . ILE A 1 473 ? 18.684 11.842 -7.829 1.00 89.38 473 ILE A CA 1
ATOM 3772 C C . ILE A 1 473 ? 19.477 11.644 -9.115 1.00 89.38 473 ILE A C 1
ATOM 3774 O O . ILE A 1 473 ? 18.868 11.391 -10.152 1.00 89.38 473 ILE A O 1
ATOM 3778 N N . LYS A 1 474 ? 20.816 11.703 -9.059 1.00 86.31 474 LYS A N 1
ATOM 3779 C CA . LYS A 1 474 ? 21.686 11.482 -10.229 1.00 86.31 474 LYS A CA 1
ATOM 3780 C C . LYS A 1 474 ? 21.408 10.144 -10.910 1.00 86.31 474 LYS A C 1
ATOM 3782 O O . LYS A 1 474 ? 21.452 10.068 -12.134 1.00 86.31 474 LYS A O 1
ATOM 3787 N N . CYS A 1 475 ? 21.127 9.105 -10.128 1.00 79.62 475 CYS A N 1
ATOM 3788 C CA . CYS A 1 475 ? 20.878 7.768 -10.651 1.00 79.62 475 CYS A CA 1
ATOM 3789 C C . CYS A 1 475 ? 19.443 7.545 -11.142 1.00 79.62 475 CYS A C 1
ATOM 3791 O O . CYS A 1 475 ? 19.261 6.734 -12.046 1.00 79.62 475 CYS A O 1
ATOM 3793 N N . CYS A 1 476 ? 18.438 8.200 -10.552 1.00 77.94 476 CYS A N 1
ATOM 3794 C CA . CYS A 1 476 ? 17.037 7.835 -10.779 1.00 77.94 476 CYS A CA 1
ATOM 3795 C C . CYS A 1 476 ? 16.227 8.824 -11.618 1.00 77.94 476 CYS A C 1
ATOM 3797 O O . CYS A 1 476 ? 15.130 8.474 -12.042 1.00 77.94 476 CYS A O 1
ATOM 3799 N N . TRP A 1 477 ? 16.712 10.046 -11.863 1.00 81.62 477 TRP A N 1
ATOM 3800 C CA . TRP A 1 477 ? 15.893 11.066 -12.530 1.00 81.62 477 TRP A CA 1
ATOM 3801 C C . TRP A 1 477 ? 15.515 10.690 -13.976 1.00 81.62 477 TRP A C 1
ATOM 3803 O O . TRP A 1 477 ? 14.353 10.845 -14.368 1.00 81.62 477 TRP A O 1
ATOM 3813 N N . ASP A 1 478 ? 16.468 10.148 -14.742 1.00 74.75 478 ASP A N 1
ATOM 3814 C CA . ASP A 1 478 ? 16.251 9.660 -16.110 1.00 74.75 478 ASP A CA 1
ATOM 3815 C C . ASP A 1 478 ? 15.310 8.449 -16.110 1.00 74.75 478 ASP A C 1
ATOM 3817 O O . ASP A 1 478 ? 14.274 8.461 -16.778 1.00 74.75 478 ASP A O 1
ATOM 3821 N N . SER A 1 479 ? 15.616 7.431 -15.295 1.00 69.81 479 SER A N 1
ATOM 3822 C CA . SER A 1 479 ? 14.836 6.187 -15.249 1.00 69.81 479 SER A CA 1
ATOM 3823 C C . SER A 1 479 ? 13.403 6.427 -14.776 1.00 69.81 479 SER A C 1
ATOM 3825 O O . SER A 1 479 ? 12.465 5.896 -15.368 1.00 69.81 479 SER A O 1
ATOM 3827 N N . ALA A 1 480 ? 13.205 7.286 -13.772 1.00 69.94 480 ALA A N 1
ATOM 3828 C CA . ALA A 1 480 ? 11.882 7.686 -13.312 1.00 69.94 480 ALA A CA 1
ATOM 3829 C C . ALA A 1 480 ? 11.089 8.390 -14.412 1.00 69.94 480 ALA A C 1
ATOM 3831 O O . ALA A 1 480 ? 9.873 8.226 -14.485 1.00 69.94 480 ALA A O 1
ATOM 3832 N N . THR A 1 481 ? 11.755 9.140 -15.290 1.00 72.69 481 THR A N 1
ATOM 3833 C CA . THR A 1 481 ? 11.088 9.806 -16.409 1.00 72.69 481 THR A CA 1
ATOM 3834 C C . THR A 1 481 ? 10.684 8.816 -17.494 1.00 72.69 481 THR A C 1
ATOM 3836 O O . THR A 1 481 ? 9.522 8.790 -17.898 1.00 72.69 481 THR A O 1
ATOM 3839 N N . GLU A 1 482 ? 11.600 7.943 -17.908 1.00 68.12 482 GLU A N 1
ATOM 3840 C CA . GLU A 1 482 ? 11.335 6.905 -18.912 1.00 68.12 482 GLU A CA 1
ATOM 3841 C C . GLU A 1 482 ? 10.249 5.914 -18.464 1.00 68.12 482 GLU A C 1
ATOM 3843 O O . GLU A 1 482 ? 9.422 5.476 -19.267 1.00 68.12 482 GLU A O 1
ATOM 3848 N N . GLN A 1 483 ? 10.212 5.594 -17.170 1.00 66.75 483 GLN A N 1
ATOM 3849 C CA . GLN A 1 483 ? 9.243 4.671 -16.580 1.00 66.75 483 GLN A CA 1
ATOM 3850 C C . GLN A 1 483 ? 7.941 5.349 -16.128 1.00 66.75 483 GLN A C 1
ATOM 3852 O O . GLN A 1 483 ? 7.104 4.697 -15.510 1.00 66.75 483 GLN A O 1
ATOM 3857 N N . GLY A 1 484 ? 7.743 6.639 -16.431 1.00 71.44 484 GLY A N 1
ATOM 3858 C CA . GLY A 1 484 ? 6.496 7.373 -16.184 1.00 71.44 484 GLY A CA 1
ATOM 3859 C C . GLY A 1 484 ? 6.190 7.678 -14.713 1.00 71.44 484 GLY A C 1
ATOM 3860 O O . GLY A 1 484 ? 5.028 7.781 -14.333 1.00 71.44 484 GLY A O 1
ATOM 3861 N N . PHE A 1 485 ? 7.221 7.846 -13.888 1.00 77.38 485 PHE A N 1
ATOM 3862 C CA . PHE A 1 485 ? 7.152 8.340 -12.507 1.00 77.38 485 PHE A CA 1
ATOM 3863 C C . PHE A 1 485 ? 7.529 9.829 -12.383 1.00 77.38 485 PHE A C 1
ATOM 3865 O O . PHE A 1 485 ? 7.790 10.317 -11.284 1.00 77.38 485 PHE A O 1
ATOM 3872 N N . SER A 1 486 ? 7.558 10.579 -13.487 1.00 83.25 486 SER A N 1
ATOM 3873 C CA . SER A 1 486 ? 8.017 11.974 -13.506 1.00 83.25 486 SER A CA 1
ATOM 3874 C C . SER A 1 486 ? 7.250 12.895 -12.555 1.00 83.25 486 SER A C 1
ATOM 3876 O O . SER A 1 486 ? 7.863 13.695 -11.852 1.00 83.25 486 SER A O 1
ATOM 3878 N N . GLU A 1 487 ? 5.916 12.790 -12.494 1.00 85.38 487 GLU A N 1
ATOM 3879 C CA . GLU A 1 487 ? 5.111 13.657 -11.621 1.00 85.38 487 GLU A CA 1
ATOM 3880 C C . GLU A 1 487 ? 5.348 13.342 -10.135 1.00 85.38 487 GLU A C 1
ATOM 3882 O O . GLU A 1 487 ? 5.426 14.249 -9.302 1.00 85.38 487 GLU A O 1
ATOM 3887 N N . VAL A 1 488 ? 5.519 12.057 -9.809 1.00 84.06 488 VAL A N 1
ATOM 3888 C CA . VAL A 1 488 ? 5.881 11.586 -8.466 1.00 84.06 488 VAL A CA 1
ATOM 3889 C C . VAL A 1 488 ? 7.243 12.152 -8.061 1.00 84.06 488 VAL A C 1
ATOM 3891 O O . VAL A 1 488 ? 7.370 12.753 -6.993 1.00 84.06 488 VAL A O 1
ATOM 3894 N N . LEU A 1 489 ? 8.247 12.023 -8.935 1.00 88.81 489 LEU A N 1
ATOM 3895 C CA . LEU A 1 489 ? 9.581 12.576 -8.710 1.00 88.81 489 LEU A CA 1
ATOM 3896 C C . LEU A 1 489 ? 9.535 14.102 -8.537 1.00 88.81 489 LEU A C 1
ATOM 3898 O O . LEU A 1 489 ? 10.150 14.625 -7.612 1.00 88.81 489 LEU A O 1
ATOM 3902 N N . SER A 1 490 ? 8.770 14.817 -9.367 1.00 88.00 490 SER A N 1
ATOM 3903 C CA . SER A 1 490 ? 8.634 16.277 -9.270 1.00 88.00 490 SER A CA 1
ATOM 3904 C C . SER A 1 490 ? 8.100 16.718 -7.904 1.00 88.00 490 SER A C 1
ATOM 3906 O O . SER A 1 490 ? 8.612 17.673 -7.328 1.00 88.00 490 SER A O 1
ATOM 3908 N N . LYS A 1 491 ? 7.103 16.016 -7.351 1.00 86.12 491 LYS A N 1
ATOM 3909 C CA . LYS A 1 491 ? 6.536 16.343 -6.028 1.00 86.12 491 LYS A CA 1
ATOM 3910 C C . LYS A 1 491 ? 7.494 16.057 -4.881 1.00 86.12 491 LYS A C 1
ATOM 3912 O O . LYS A 1 491 ? 7.547 16.825 -3.918 1.00 86.12 491 LYS A O 1
ATOM 3917 N N . LEU A 1 492 ? 8.266 14.976 -4.988 1.00 88.25 492 LEU A N 1
ATOM 3918 C CA . LEU A 1 492 ? 9.354 14.712 -4.051 1.00 88.25 492 LEU A CA 1
ATOM 3919 C C . LEU A 1 492 ? 10.390 15.838 -4.118 1.00 88.25 492 LEU A C 1
ATOM 3921 O O . LEU A 1 492 ? 10.724 16.401 -3.082 1.00 88.25 492 LEU A O 1
ATOM 3925 N N . ILE A 1 493 ? 10.811 16.250 -5.317 1.00 90.56 493 ILE A N 1
ATOM 3926 C CA . ILE A 1 493 ? 11.748 17.368 -5.507 1.00 90.56 493 ILE A CA 1
ATOM 3927 C C . ILE A 1 493 ? 11.214 18.675 -4.907 1.00 90.56 493 ILE A C 1
ATOM 3929 O O . ILE A 1 493 ? 11.953 19.369 -4.213 1.00 90.56 493 ILE A O 1
ATOM 3933 N N . ASP A 1 494 ? 9.938 19.007 -5.109 1.00 88.75 494 ASP A N 1
ATOM 3934 C CA . ASP A 1 494 ? 9.336 20.213 -4.522 1.00 88.75 494 ASP A CA 1
ATOM 3935 C C . ASP A 1 494 ? 9.344 20.191 -2.986 1.00 88.75 494 ASP A C 1
ATOM 3937 O O . ASP A 1 494 ? 9.378 21.245 -2.348 1.00 88.75 494 ASP A O 1
ATOM 3941 N N . THR A 1 495 ? 9.322 18.996 -2.392 1.00 87.00 495 THR A N 1
ATOM 3942 C CA . THR A 1 495 ? 9.454 18.797 -0.944 1.00 87.00 495 THR A CA 1
ATOM 3943 C C . THR A 1 495 ? 10.915 18.922 -0.508 1.00 87.00 495 THR A C 1
ATOM 3945 O O . THR A 1 495 ? 11.201 19.631 0.454 1.00 87.00 495 THR A O 1
ATOM 3948 N N . LEU A 1 496 ? 11.843 18.310 -1.253 1.00 89.62 496 LEU A N 1
ATOM 3949 C CA . LEU A 1 496 ? 13.291 18.378 -1.019 1.00 89.62 496 LEU A CA 1
ATOM 3950 C C . LEU A 1 496 ? 13.823 19.812 -1.059 1.00 89.62 496 LEU A C 1
ATOM 3952 O O . LEU A 1 496 ? 14.588 20.210 -0.190 1.00 89.62 496 LEU A O 1
ATOM 3956 N N . LEU A 1 497 ? 13.382 20.616 -2.029 1.00 89.94 497 LEU A N 1
ATOM 3957 C CA . LEU A 1 497 ? 13.811 22.010 -2.190 1.00 89.94 497 LEU A CA 1
ATOM 3958 C C . LEU A 1 497 ? 13.364 22.936 -1.043 1.00 89.94 497 LEU A C 1
ATOM 3960 O O . LEU A 1 497 ? 13.773 24.093 -1.000 1.00 89.94 497 LEU A O 1
ATOM 3964 N N . ARG A 1 498 ? 12.518 22.461 -0.119 1.00 88.62 498 ARG A N 1
ATOM 3965 C CA . ARG A 1 498 ? 12.137 23.193 1.103 1.00 88.62 498 ARG A CA 1
ATOM 3966 C C . ARG A 1 498 ? 13.030 22.856 2.298 1.00 88.62 498 ARG A C 1
ATOM 3968 O O . ARG A 1 498 ? 12.850 23.441 3.364 1.00 88.62 498 ARG A O 1
ATOM 3975 N N . GLN A 1 499 ? 13.941 21.900 2.143 1.00 87.06 499 GLN A N 1
ATOM 3976 C CA . GLN A 1 499 ? 14.829 21.406 3.189 1.00 87.06 499 GLN A CA 1
ATOM 3977 C C . GLN A 1 499 ? 16.252 21.955 2.992 1.00 87.06 499 GLN A C 1
ATOM 3979 O O . GLN A 1 499 ? 16.617 22.335 1.877 1.00 87.06 499 GLN A O 1
ATOM 3984 N N . PRO A 1 500 ? 17.079 22.008 4.052 1.00 85.00 500 PRO A N 1
ATOM 3985 C CA . PRO A 1 500 ? 18.487 22.359 3.911 1.00 85.00 500 PRO A CA 1
ATOM 3986 C C . PRO A 1 500 ? 19.229 21.253 3.146 1.00 85.00 500 PRO A C 1
ATOM 3988 O O . PRO A 1 500 ? 19.445 20.163 3.672 1.00 85.00 500 PRO A O 1
ATOM 3991 N N . LEU A 1 501 ? 19.621 21.547 1.907 1.00 88.00 501 LEU A N 1
ATOM 3992 C CA . LEU A 1 501 ? 20.403 20.665 1.040 1.00 88.00 501 LEU A CA 1
ATOM 3993 C C . LEU A 1 501 ? 21.803 21.240 0.804 1.00 88.00 501 LEU A C 1
ATOM 3995 O O . LEU A 1 501 ? 22.031 22.445 0.924 1.00 88.00 501 LEU A O 1
ATOM 3999 N N . SER A 1 502 ? 22.748 20.385 0.412 1.00 89.69 502 SER A N 1
ATOM 4000 C CA . SER A 1 502 ? 24.005 20.864 -0.169 1.00 89.69 502 SER A CA 1
ATOM 4001 C C . SER A 1 502 ? 23.734 21.606 -1.485 1.00 89.69 502 SER A C 1
ATOM 4003 O O . SER A 1 502 ? 22.800 21.270 -2.216 1.00 89.69 502 SER A O 1
ATOM 4005 N N . SER A 1 503 ? 24.577 22.585 -1.835 1.00 90.19 503 SER A N 1
ATOM 4006 C CA . SER A 1 503 ? 24.409 23.353 -3.080 1.00 90.19 503 SER A CA 1
ATOM 4007 C C . SER A 1 503 ? 24.396 22.461 -4.326 1.00 90.19 503 SER A C 1
ATOM 4009 O O . SER A 1 503 ? 23.705 22.754 -5.296 1.00 90.19 503 SER A O 1
ATOM 4011 N N . GLU A 1 504 ? 25.138 21.349 -4.310 1.00 90.31 504 GLU A N 1
ATOM 4012 C CA . GLU A 1 504 ? 25.138 20.394 -5.418 1.00 90.31 504 GLU A CA 1
ATOM 4013 C C . GLU A 1 504 ? 23.827 19.595 -5.496 1.00 90.31 504 GLU A C 1
ATOM 4015 O O . GLU A 1 504 ? 23.271 19.451 -6.586 1.00 90.31 504 GLU A O 1
ATOM 4020 N N . ALA A 1 505 ? 23.302 19.121 -4.360 1.00 88.81 505 ALA A N 1
ATOM 4021 C CA . ALA A 1 505 ? 22.009 18.435 -4.304 1.00 88.81 505 ALA A CA 1
ATOM 4022 C C . ALA A 1 505 ? 20.870 19.357 -4.759 1.00 88.81 505 ALA A C 1
ATOM 4024 O O . ALA A 1 505 ? 20.034 18.955 -5.567 1.00 88.81 505 ALA A O 1
ATOM 4025 N N . GLU A 1 506 ? 20.880 20.616 -4.315 1.00 91.00 506 GLU A N 1
ATOM 4026 C CA . GLU A 1 506 ? 19.911 21.627 -4.738 1.00 91.00 506 GLU A CA 1
ATOM 4027 C C . GLU A 1 506 ? 19.966 21.872 -6.255 1.00 91.00 506 GLU A C 1
ATOM 4029 O O . GLU A 1 506 ? 18.927 21.871 -6.922 1.00 91.00 506 GLU A O 1
ATOM 4034 N N . MET A 1 507 ? 21.165 22.006 -6.836 1.00 89.56 507 MET A N 1
ATOM 4035 C CA . MET A 1 507 ? 21.323 22.161 -8.287 1.00 89.56 507 MET A CA 1
ATOM 4036 C C . MET A 1 507 ? 20.757 20.970 -9.068 1.00 89.56 507 MET A C 1
ATOM 4038 O O . MET A 1 507 ? 20.075 21.177 -10.072 1.00 89.56 507 MET A O 1
ATOM 4042 N N . TRP A 1 508 ? 20.994 19.735 -8.614 1.00 89.12 508 TRP A N 1
ATOM 4043 C CA . TRP A 1 508 ? 20.448 18.537 -9.262 1.00 89.12 508 TRP A CA 1
ATOM 4044 C C . TRP A 1 508 ? 18.927 18.430 -9.131 1.00 89.12 508 TRP A C 1
ATOM 4046 O O . TRP A 1 508 ? 18.258 18.110 -10.114 1.00 89.12 508 TRP A O 1
ATOM 4056 N N . CYS A 1 509 ? 18.365 18.775 -7.970 1.00 89.44 509 CYS A N 1
ATOM 4057 C CA . CYS A 1 509 ? 16.920 18.913 -7.785 1.00 89.44 509 CYS A CA 1
ATOM 4058 C C . CYS A 1 509 ? 16.321 19.915 -8.788 1.00 89.44 509 CYS A C 1
ATOM 4060 O O . CYS A 1 509 ? 15.348 19.612 -9.482 1.00 89.44 509 CYS A O 1
ATOM 4062 N N . LEU A 1 510 ? 16.918 21.107 -8.908 1.00 88.31 510 LEU A N 1
ATOM 4063 C CA . LEU A 1 510 ? 16.465 22.144 -9.840 1.00 88.31 510 LEU A CA 1
ATOM 4064 C C . LEU A 1 510 ? 16.610 21.719 -11.304 1.00 88.31 510 LEU A C 1
ATOM 4066 O O . LEU A 1 510 ? 15.728 22.026 -12.111 1.00 88.31 510 LEU A O 1
ATOM 4070 N N . TYR A 1 511 ? 17.693 21.014 -11.639 1.00 85.75 511 TYR A N 1
ATOM 4071 C CA . TYR A 1 511 ? 17.910 20.442 -12.963 1.00 85.75 511 TYR A CA 1
ATOM 4072 C C . TYR A 1 511 ? 16.791 19.460 -13.312 1.00 85.75 511 TYR A C 1
ATOM 4074 O O . TYR A 1 511 ? 16.066 19.714 -14.272 1.00 85.75 511 TYR A O 1
ATOM 4082 N N . ALA A 1 512 ? 16.572 18.434 -12.482 1.00 84.69 512 ALA A N 1
ATOM 4083 C CA . ALA A 1 512 ? 15.536 17.422 -12.687 1.00 84.69 512 ALA A CA 1
ATOM 4084 C C . ALA A 1 512 ? 14.123 18.035 -12.790 1.00 84.69 512 ALA A C 1
ATOM 4086 O O . ALA A 1 512 ? 13.331 17.657 -13.655 1.00 84.69 512 ALA A O 1
ATOM 4087 N N . ARG A 1 513 ? 13.819 19.059 -11.978 1.00 84.44 513 ARG A N 1
ATOM 4088 C CA . ARG A 1 513 ? 12.551 19.811 -12.061 1.00 84.44 513 ARG A CA 1
ATOM 4089 C C . ARG A 1 513 ? 12.382 20.547 -13.397 1.00 84.44 513 ARG A C 1
ATOM 4091 O O . ARG A 1 513 ? 11.272 20.660 -13.928 1.00 84.44 513 ARG A O 1
ATOM 4098 N N . ARG A 1 514 ? 13.470 21.091 -13.948 1.00 79.38 514 ARG A N 1
ATOM 4099 C CA . ARG A 1 514 ? 13.448 21.866 -15.196 1.00 79.38 514 ARG A CA 1
ATOM 4100 C C . ARG A 1 514 ? 13.341 20.977 -16.436 1.00 79.38 514 ARG A C 1
ATOM 4102 O O . ARG A 1 514 ? 12.654 21.350 -17.383 1.00 79.38 514 ARG A O 1
ATOM 4109 N N . THR A 1 515 ? 13.965 19.802 -16.434 1.00 71.19 515 THR A N 1
ATOM 4110 C CA . THR A 1 515 ? 13.813 18.815 -17.518 1.00 71.19 515 THR A CA 1
ATOM 4111 C C . THR A 1 515 ? 12.384 18.279 -17.605 1.00 71.19 515 THR A C 1
ATOM 4113 O O . THR A 1 515 ? 11.883 18.073 -18.711 1.00 71.19 515 THR A O 1
ATOM 4116 N N . TYR A 1 516 ? 11.685 18.155 -16.472 1.00 65.12 516 TYR A N 1
ATOM 4117 C CA . TYR A 1 516 ? 10.262 17.801 -16.449 1.00 65.12 516 TYR A CA 1
ATOM 4118 C C . TYR A 1 516 ? 9.358 18.891 -17.049 1.00 65.12 516 TYR A C 1
ATOM 4120 O O . TYR A 1 516 ? 8.517 18.622 -17.899 1.00 65.12 516 TYR A O 1
ATOM 4128 N N . SER A 1 517 ? 9.556 20.153 -16.664 1.00 56.75 517 SER A N 1
ATOM 4129 C CA . SER A 1 517 ? 8.738 21.269 -17.177 1.00 56.75 517 SER A CA 1
ATOM 4130 C C . SER A 1 517 ? 8.950 21.564 -18.672 1.00 56.75 517 SER A C 1
ATOM 4132 O O . SER A 1 517 ? 8.132 22.253 -19.281 1.00 56.75 517 SER A O 1
ATOM 4134 N N . HIS A 1 518 ? 10.012 21.021 -19.276 1.00 46.56 518 HIS A N 1
ATOM 4135 C CA . HIS A 1 518 ? 10.327 21.153 -20.699 1.00 46.56 518 HIS A CA 1
ATOM 4136 C C . HIS A 1 518 ? 10.195 19.859 -21.510 1.00 46.56 518 HIS A C 1
ATOM 4138 O O . HIS A 1 518 ? 10.499 19.891 -22.701 1.00 46.56 518 HIS A O 1
ATOM 4144 N N . THR A 1 519 ? 9.740 18.741 -20.935 1.00 39.81 519 THR A N 1
ATOM 4145 C CA . THR A 1 519 ? 9.420 17.552 -21.737 1.00 39.81 519 THR A CA 1
ATOM 4146 C C . THR A 1 519 ? 8.046 17.770 -22.377 1.00 39.81 519 THR A C 1
ATOM 4148 O O . THR A 1 519 ? 7.039 17.773 -21.668 1.00 39.81 519 THR A O 1
ATOM 4151 N N . PRO A 1 520 ? 7.951 18.012 -23.701 1.00 31.33 520 PRO A N 1
ATOM 4152 C CA . PRO A 1 520 ? 6.650 18.082 -24.341 1.00 31.33 520 PRO A CA 1
ATOM 4153 C C . PRO A 1 520 ? 5.983 16.716 -24.174 1.00 31.33 520 PRO A C 1
ATOM 4155 O O . PRO A 1 520 ? 6.606 15.686 -24.442 1.00 31.33 520 PRO A O 1
ATOM 4158 N N . GLN A 1 521 ? 4.712 16.698 -23.755 1.00 31.34 521 GLN A N 1
ATOM 4159 C CA . GLN A 1 521 ? 3.884 15.510 -23.956 1.00 31.34 521 GLN A CA 1
ATOM 4160 C C . GLN A 1 521 ? 4.052 15.075 -25.418 1.00 31.34 521 GLN A C 1
ATOM 4162 O O . GLN A 1 521 ? 4.078 15.959 -26.286 1.00 31.34 521 GLN A O 1
ATOM 4167 N N . PRO A 1 522 ? 4.216 13.771 -25.710 1.00 28.48 522 PRO A N 1
ATOM 4168 C CA . PRO A 1 522 ? 4.445 13.310 -27.066 1.00 28.48 522 PRO A CA 1
ATOM 4169 C C . PRO A 1 522 ? 3.215 13.654 -27.903 1.00 28.48 522 PRO A C 1
ATOM 4171 O O . PRO A 1 522 ? 2.221 12.935 -27.943 1.00 28.48 522 PRO A O 1
ATOM 4174 N N . THR A 1 523 ? 3.278 14.805 -28.561 1.00 27.83 523 THR A N 1
ATOM 4175 C CA . THR A 1 523 ? 2.379 15.154 -29.639 1.00 27.83 523 THR A CA 1
ATOM 4176 C C . THR A 1 523 ? 2.824 14.315 -30.819 1.00 27.83 523 THR A C 1
ATOM 4178 O O . THR A 1 523 ? 3.984 14.309 -31.232 1.00 27.83 523 THR A O 1
ATOM 4181 N N . SER A 1 524 ? 1.882 13.518 -31.300 1.00 35.50 524 SER A N 1
ATOM 4182 C CA . SER A 1 524 ? 2.004 12.668 -32.467 1.00 35.50 524 SER A CA 1
ATOM 4183 C C . SER A 1 524 ? 2.495 13.468 -33.672 1.00 35.50 524 SER A C 1
ATOM 4185 O O . SER A 1 524 ? 1.683 14.054 -34.376 1.00 35.50 524 SER A O 1
ATOM 4187 N N . THR A 1 525 ? 3.794 13.463 -33.960 1.00 28.23 525 THR A N 1
ATOM 4188 C CA . THR A 1 525 ? 4.293 13.691 -35.320 1.00 28.23 525 THR A CA 1
ATOM 4189 C C . THR A 1 525 ? 5.699 13.135 -35.479 1.00 28.23 525 THR A C 1
ATOM 4191 O O . THR A 1 525 ? 6.671 13.633 -34.921 1.00 28.23 525 THR A O 1
ATOM 4194 N N . ASN A 1 526 ? 5.784 12.110 -36.317 1.00 32.38 526 ASN A N 1
ATOM 4195 C CA . ASN A 1 526 ? 6.992 11.652 -36.985 1.00 32.38 526 ASN A CA 1
ATOM 4196 C C . ASN A 1 526 ? 7.691 12.837 -37.684 1.00 32.38 526 ASN A C 1
ATOM 4198 O O . ASN A 1 526 ? 7.077 13.438 -38.568 1.00 32.38 526 ASN A O 1
ATOM 4202 N N . ARG A 1 527 ? 8.956 13.138 -37.345 1.00 26.97 527 ARG A N 1
ATOM 4203 C CA . ARG A 1 527 ? 10.003 13.623 -38.276 1.00 26.97 527 ARG A CA 1
ATOM 4204 C C . ARG A 1 527 ? 11.378 13.697 -37.593 1.00 26.97 527 ARG A C 1
ATOM 4206 O O . ARG A 1 527 ? 11.519 14.181 -36.478 1.00 26.97 527 ARG A O 1
ATOM 4213 N N . SER A 1 528 ? 12.375 13.181 -38.306 1.00 25.17 528 SER A N 1
ATOM 4214 C CA . SER A 1 528 ? 13.796 13.045 -37.960 1.00 25.17 528 SER A CA 1
ATOM 4215 C C . SER A 1 528 ? 14.546 14.380 -37.759 1.00 25.17 528 SER A C 1
ATOM 4217 O O . SER A 1 528 ? 14.080 15.409 -38.250 1.00 25.17 528 SER A O 1
ATOM 4219 N N . PRO A 1 529 ? 15.744 14.375 -37.132 1.00 29.98 529 PRO A N 1
ATOM 4220 C CA . PRO A 1 529 ? 16.430 15.579 -36.668 1.00 29.98 529 PRO A CA 1
ATOM 4221 C C . PRO A 1 529 ? 17.462 16.101 -37.677 1.00 29.98 529 PRO A C 1
ATOM 4223 O O . PRO A 1 529 ? 18.312 15.341 -38.113 1.00 29.98 529 PRO A O 1
ATOM 4226 N N . PHE A 1 530 ? 17.442 17.401 -37.984 1.00 24.38 530 PHE A N 1
ATOM 4227 C CA . PHE A 1 530 ? 18.610 18.193 -38.404 1.00 24.38 530 PHE A CA 1
ATOM 4228 C C . PHE A 1 530 ? 18.252 19.686 -38.329 1.00 24.38 530 PHE A C 1
ATOM 4230 O O . PHE A 1 530 ? 17.433 20.148 -39.112 1.00 24.38 530 PHE A O 1
ATOM 4237 N N . SER A 1 531 ? 18.877 20.447 -37.425 1.00 24.95 531 SER A N 1
ATOM 4238 C CA . SER A 1 531 ? 19.669 21.638 -37.785 1.00 24.95 531 SER A CA 1
ATOM 4239 C C . SER A 1 531 ? 20.148 22.391 -36.540 1.00 24.95 531 SER A C 1
ATOM 4241 O O . SER A 1 531 ? 19.377 22.784 -35.670 1.00 24.95 531 SER A O 1
ATOM 4243 N N . THR A 1 532 ? 21.452 22.610 -36.521 1.00 29.88 532 THR A N 1
ATOM 4244 C CA . THR A 1 532 ? 22.264 23.479 -35.668 1.00 29.88 532 THR A CA 1
ATOM 4245 C C . THR A 1 532 ? 21.851 24.959 -35.671 1.00 29.88 532 THR A C 1
ATOM 4247 O O . THR A 1 532 ? 21.689 25.519 -36.750 1.00 29.88 532 THR A O 1
ATOM 4250 N N . ALA A 1 533 ? 21.870 25.626 -34.506 1.00 26.39 533 ALA A N 1
ATOM 4251 C CA . ALA A 1 533 ? 22.192 27.063 -34.358 1.00 26.39 533 ALA A CA 1
ATOM 4252 C C . ALA A 1 533 ? 22.472 27.401 -32.871 1.00 26.39 533 ALA A C 1
ATOM 4254 O O . ALA A 1 533 ? 21.580 27.341 -32.034 1.00 26.39 533 ALA A O 1
ATOM 4255 N N . ARG A 1 534 ? 23.743 27.512 -32.453 1.00 24.08 534 ARG A N 1
ATOM 4256 C CA . ARG A 1 534 ? 24.458 28.769 -32.114 1.00 24.08 534 ARG A CA 1
ATOM 4257 C C . ARG A 1 534 ? 23.605 29.848 -31.420 1.00 24.08 534 ARG A C 1
ATOM 4259 O O . ARG A 1 534 ? 22.936 30.621 -32.093 1.00 24.08 534 ARG A O 1
ATOM 4266 N N . TRP A 1 535 ? 23.784 29.999 -30.106 1.00 25.80 535 TRP A N 1
ATOM 4267 C CA . TRP A 1 535 ? 23.419 31.212 -29.365 1.00 25.80 535 TRP A CA 1
ATOM 4268 C C . TRP A 1 535 ? 24.672 32.047 -29.076 1.00 25.80 535 TRP A C 1
ATOM 4270 O O . TRP A 1 535 ? 25.604 31.583 -28.421 1.00 25.80 535 TRP A O 1
ATOM 4280 N N . LYS A 1 536 ? 24.699 33.274 -29.610 1.00 23.92 536 LYS A N 1
ATOM 4281 C CA . LYS A 1 536 ? 25.628 34.343 -29.223 1.00 23.92 536 LYS A CA 1
ATOM 4282 C C . LYS A 1 536 ? 24.958 35.200 -28.149 1.00 23.92 536 LYS A C 1
ATOM 4284 O O . LYS A 1 536 ? 23.808 35.596 -28.306 1.00 23.92 536 LYS A O 1
ATOM 4289 N N . TYR A 1 537 ? 25.717 35.498 -27.102 1.00 25.95 537 TYR A N 1
ATOM 4290 C CA . TYR A 1 537 ? 25.436 36.535 -26.113 1.00 25.95 537 TYR A CA 1
ATOM 4291 C C . TYR A 1 537 ? 25.343 37.920 -26.770 1.00 25.95 537 TYR A C 1
ATOM 4293 O O . TYR A 1 537 ? 26.217 38.269 -27.563 1.00 25.95 537 TYR A O 1
ATOM 4301 N N . HIS A 1 538 ? 24.373 38.735 -26.349 1.00 24.50 538 HIS A N 1
ATOM 4302 C CA . HIS A 1 538 ? 24.560 40.183 -26.268 1.00 24.50 538 HIS A CA 1
ATOM 4303 C C . HIS A 1 538 ? 23.792 40.770 -25.079 1.00 24.50 538 HIS A C 1
ATOM 4305 O O . HIS A 1 538 ? 22.568 40.727 -25.011 1.00 24.50 538 HIS A O 1
ATOM 4311 N N . PHE A 1 539 ? 24.572 41.303 -24.141 1.00 26.30 539 PHE A N 1
ATOM 4312 C CA . PHE A 1 539 ? 24.186 42.319 -23.170 1.00 26.30 539 PHE A CA 1
ATOM 4313 C C . PHE A 1 539 ? 23.931 43.632 -23.916 1.00 26.30 539 PHE A C 1
ATOM 4315 O O . PHE A 1 539 ? 24.780 44.020 -24.721 1.00 26.30 539 PHE A O 1
ATOM 4322 N N . GLN A 1 540 ? 22.851 44.341 -23.589 1.00 25.25 540 GLN A N 1
ATOM 4323 C CA . GLN A 1 540 ? 22.835 45.803 -23.629 1.00 25.25 540 GLN A CA 1
ATOM 4324 C C . GLN A 1 540 ? 21.770 46.352 -22.676 1.00 25.25 540 GLN A C 1
ATOM 4326 O O . GLN A 1 540 ? 20.579 46.077 -22.787 1.00 25.25 540 GLN A O 1
ATOM 4331 N N . SER A 1 541 ? 22.279 47.086 -21.696 1.00 27.95 541 SER A N 1
ATOM 4332 C CA . SER A 1 541 ? 21.605 48.049 -20.841 1.00 27.95 541 SER A CA 1
ATOM 4333 C C . SER A 1 541 ? 21.165 49.264 -21.648 1.00 27.95 541 SER A C 1
ATOM 4335 O O . SER A 1 541 ? 21.978 49.767 -22.418 1.00 27.95 541 SER A O 1
ATOM 4337 N N . GLU A 1 542 ? 19.987 49.818 -21.369 1.00 26.00 542 GLU A N 1
ATOM 4338 C CA . GLU A 1 542 ? 19.775 51.261 -21.486 1.00 26.00 542 GLU A CA 1
ATOM 4339 C C . GLU A 1 542 ? 18.607 51.731 -20.611 1.00 26.00 542 GLU A C 1
ATOM 4341 O O . GLU A 1 542 ? 17.594 51.055 -20.436 1.00 26.00 542 GLU A O 1
ATOM 4346 N N . THR A 1 543 ? 18.826 52.896 -20.013 1.00 28.70 543 THR A N 1
ATOM 4347 C CA . THR A 1 543 ? 18.019 53.582 -19.001 1.00 28.70 543 THR A CA 1
ATOM 4348 C C . THR A 1 543 ? 17.623 54.923 -19.603 1.00 28.70 543 THR A C 1
ATOM 4350 O O . THR A 1 543 ? 18.520 55.600 -20.098 1.00 28.70 543 THR A O 1
ATOM 4353 N N . THR A 1 544 ? 16.351 55.335 -19.538 1.00 26.91 544 THR A N 1
ATOM 4354 C CA . THR A 1 544 ? 15.850 56.742 -19.493 1.00 26.91 544 THR A CA 1
ATOM 4355 C C . THR A 1 544 ? 14.309 56.708 -19.543 1.00 26.91 544 THR A C 1
ATOM 4357 O O . THR A 1 544 ? 13.742 56.108 -20.443 1.00 26.91 544 THR A O 1
ATOM 4360 N N . ILE A 1 545 ? 13.582 57.004 -18.457 1.00 28.69 545 ILE A N 1
ATOM 4361 C CA . ILE A 1 545 ? 13.127 58.303 -17.901 1.00 28.69 545 ILE A CA 1
ATOM 4362 C C . ILE A 1 545 ? 11.967 58.984 -18.670 1.00 28.69 545 ILE A C 1
ATOM 4364 O O . ILE A 1 545 ? 12.148 59.500 -19.767 1.00 28.69 545 ILE A O 1
ATOM 4368 N N . SER A 1 546 ? 10.854 59.145 -17.925 1.00 26.33 546 SER A N 1
ATOM 4369 C CA . SER A 1 546 ? 9.747 60.129 -18.032 1.00 26.33 546 SER A CA 1
ATOM 4370 C C . SER A 1 546 ? 8.735 59.916 -19.176 1.00 26.33 546 SER A C 1
ATOM 4372 O O . SER A 1 546 ? 9.114 59.523 -20.265 1.00 26.33 546 SER A O 1
ATOM 4374 N N . THR A 1 547 ? 7.421 60.114 -19.041 1.00 28.02 547 THR A N 1
ATOM 4375 C CA . THR A 1 547 ? 6.612 61.063 -18.253 1.00 28.02 547 THR A CA 1
ATOM 4376 C C . THR A 1 547 ? 5.160 60.556 -18.146 1.00 28.02 547 THR A C 1
ATOM 4378 O O . THR A 1 547 ? 4.684 59.884 -19.055 1.00 28.02 547 THR A O 1
ATOM 4381 N N . HIS A 1 548 ? 4.475 60.946 -17.063 1.00 29.33 548 HIS A N 1
ATOM 4382 C CA . HIS A 1 548 ? 3.099 61.480 -16.980 1.00 29.33 548 HIS A CA 1
ATOM 4383 C C . HIS A 1 548 ? 2.276 60.931 -15.808 1.00 29.33 548 HIS A C 1
ATOM 4385 O O . HIS A 1 548 ? 1.616 59.903 -15.903 1.00 29.33 548 HIS A O 1
ATOM 4391 N N . ASP A 1 549 ? 2.278 61.725 -14.737 1.00 30.59 549 ASP A N 1
ATOM 4392 C CA . ASP A 1 549 ? 1.231 61.796 -13.722 1.00 30.59 549 ASP A CA 1
ATOM 4393 C C . ASP A 1 549 ? 0.324 62.996 -14.034 1.00 30.59 549 ASP A C 1
ATOM 4395 O O . ASP A 1 549 ? 0.822 64.080 -14.354 1.00 30.59 549 ASP A O 1
ATOM 4399 N N . ALA A 1 550 ? -0.992 62.818 -13.896 1.00 29.44 550 ALA A N 1
ATOM 4400 C CA . ALA A 1 550 ? -1.942 63.905 -13.686 1.00 29.44 550 ALA A CA 1
ATOM 4401 C C . ALA A 1 550 ? -3.237 63.388 -13.029 1.00 29.44 550 ALA A C 1
ATOM 4403 O O . ALA A 1 550 ? -4.029 62.706 -13.673 1.00 29.44 550 ALA A O 1
ATOM 4404 N N . SER A 1 551 ? -3.451 63.846 -11.783 1.00 28.31 551 SER A N 1
ATOM 4405 C CA . SER A 1 551 ? -4.726 64.307 -11.180 1.00 28.31 551 SER A CA 1
ATOM 4406 C C . SER A 1 551 ? -5.879 63.295 -10.998 1.00 28.31 551 SER A C 1
ATOM 4408 O O . SER A 1 551 ? -6.230 62.581 -11.920 1.00 28.31 551 SER A O 1
ATOM 4410 N N . SER A 1 552 ? -6.638 63.226 -9.898 1.00 29.70 552 SER A N 1
ATOM 4411 C CA . SER A 1 552 ? -6.743 63.991 -8.642 1.00 29.70 552 SER A CA 1
ATOM 4412 C C . SER A 1 552 ? -7.934 63.407 -7.841 1.00 29.70 552 SER A C 1
ATOM 4414 O O . SER A 1 552 ? -8.957 63.157 -8.467 1.00 29.70 552 SER A O 1
ATOM 4416 N N . SER A 1 553 ? -7.767 63.215 -6.517 1.00 32.38 553 SER A N 1
ATOM 4417 C CA . SER A 1 553 ? -8.656 63.458 -5.335 1.00 32.38 553 SER A CA 1
ATOM 4418 C C . SER A 1 553 ? -10.206 63.378 -5.442 1.00 32.38 553 SER A C 1
ATOM 4420 O O . SER A 1 553 ? -10.728 63.683 -6.509 1.00 32.38 553 SER A O 1
ATOM 4422 N N . PRO A 1 554 ? -10.997 63.106 -4.357 1.00 51.97 554 PRO A N 1
ATOM 4423 C CA . PRO A 1 554 ? -10.835 63.556 -2.945 1.00 51.97 554 PRO A CA 1
ATOM 4424 C C . PRO A 1 554 ? -11.030 62.455 -1.860 1.00 51.97 554 PRO A C 1
ATOM 4426 O O . PRO A 1 554 ? -11.682 61.448 -2.092 1.00 51.97 554 PRO A O 1
ATOM 4429 N N . HIS A 1 555 ? -10.289 62.469 -0.743 1.00 34.66 555 HIS A N 1
ATOM 4430 C CA . HIS A 1 555 ? -10.490 63.144 0.564 1.00 34.66 555 HIS A CA 1
ATOM 4431 C C . HIS A 1 555 ? -11.606 62.616 1.502 1.00 34.66 555 HIS A C 1
ATOM 4433 O O . HIS A 1 555 ? -12.787 62.749 1.212 1.00 34.66 555 HIS A O 1
ATOM 4439 N N . LEU A 1 556 ? -11.139 62.211 2.699 1.00 37.72 556 LEU A N 1
ATOM 4440 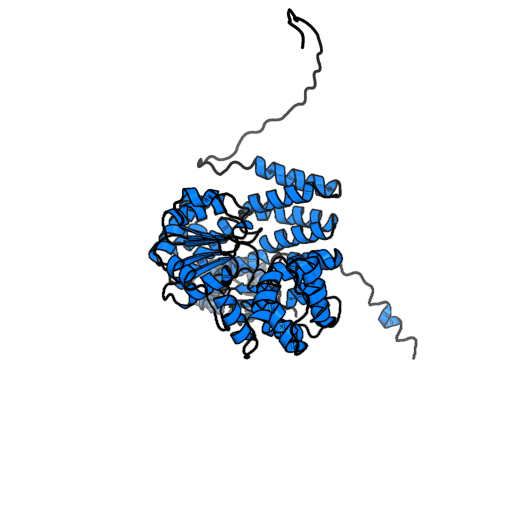C CA . LEU A 1 556 ? -11.692 62.424 4.054 1.00 37.72 556 LEU A CA 1
ATOM 4441 C C . LEU A 1 556 ? -13.038 61.768 4.417 1.00 37.72 556 LEU A C 1
ATOM 4443 O O . LEU A 1 556 ? -14.098 62.327 4.154 1.00 37.72 556 LEU A O 1
ATOM 4447 N N . SER A 1 557 ? -13.006 60.678 5.191 1.00 38.59 557 SER A N 1
ATOM 4448 C CA . SER A 1 557 ? -13.231 60.623 6.657 1.00 38.59 557 SER A CA 1
ATOM 4449 C C . SER A 1 557 ? -12.932 59.216 7.163 1.00 38.59 557 SER A C 1
ATOM 4451 O O . SER A 1 557 ? -13.255 58.271 6.411 1.00 38.59 557 SER A O 1
#

Radius of gyration: 29.9 Å; chains: 1; bounding box: 81×96×74 Å

pLDDT: mean 75.45, std 21.23, range [21.31, 98.0]

Organism: NCBI:txid1978155